Protein AF-0000000080384317 (afdb_homodimer)

Sequence (606 aa):
MQLPSVVVFGEALTDLVQHTPGRWQGYPGGAPWNVARAMSRLGVPTAFAGSISTDSLGDELYRQSEAAGLDLRYLQRVDADPLVAIVPSSHPPRYFFAGEADLHFDVRLLPAGWLDAAQLCHFSCISLVRQPLGDRLVEVARQVKRHGKLISYDPNWRNLMDSRYREVTFPAMVELADIIKLSDEDLRQIYPGSSEEQALQQLREMNANAQVLFTRGAEGMVLFTLGSKVEQAAIAVEVADTVGAGDASMAGWLASGLLGIDEPQARLAFSAACASVSCANAGAYAPSRQEVEQLLARSRELRMQLPSVVVFGEALTDLVQHTPGRWQGYPGGAPWNVARAMSRLGVPTAFAGSISTDSLGDELYRQSEAAGLDLRYLQRVDADPLVAIVPSSHPPRYFFAGEADLHFDVRLLPAGWLDAAQLCHFSCISLVRQPLGDRLVEVARQVKRHGKLISYDPNWRNLMDSRYREVTFPAMVELADIIKLSDEDLRQIYPGSSEEQALQQLREMNANAQVLFTRGAEGMVLFTLGSKVEQAAIAVEVADTVGAGDASMAGWLASGLLGIDEPQARLAFSAACASVSCANAGAYAPSRQEVEQLLARSRELR

Organism: NCBI:txid216142

Foldseek 3Di:
DAAFQEEEEFDKAWEWADPDVPDTDIDIDDLSLLLQLLLLQQPGAYAYAFEFEPDPRSVVSLVSCVVSPHDCLRYHYDHWFGWYWYFHDVVVTDIDIDICRRQPGDPVSHDPCNLVSYQEYEYEECLLQDPPSNVVVLVVLVVSLVVPHAYEYEHNDDPSDDPCCLPPSVLSSLLSHQEYEDEPVRLCVSPPPDDPVRSVVVSCVSPVQHWYWYAYVQQFIWIDHNVDIDTDGAQDDDFDAQAQLSSQLVSQLVSCVVVPNDDPNVSSLSSNLSSRVCRNDPHNDRDHSVSSVVSSVVSVVVD/DAAFQEEEEFDKAWEWADPDVPDTDIDIDDLSLLLQLLLLQQPGAYAYAFEFEPDPRSVVSLVSCVVSPHDCLRYHYDHWFGKYWYFHDVVVTDIDIDICRRQPGDPVSHDPCNLVSYQEYEYEECLLQDPPSNVVVLVVLVVSLVVPHAYEYEHNDDPSDDPCCLPPRVLSSLLSHQEYEDEPVRLCVSPPPDDPVRSVVVSCVSPVAHWYWYAYVQQFIWIDHNVDIDTDGAQDDDFDAQAQLSSQLVSQLVSCVVVPNDDPNVSSLSSNLSSNVCRNDPHNDRDHSVSSVVSSVVSVVVD

Secondary structure (DSSP, 8-state):
-PPPSEEEES--EEEEEEEETTEEEEEEE-HHHHHHHHHHHTT--EEEEEEEESSHHHHHHHHHHHHHT--GGGEEEESSPPPEEEEEEETTEEEEEE--GGGG--GGGSPTTHHHH-SEEEEEGGGGTSTTHHHHHHHHHHHHHHTT-EEEEE----TT--HHIIIIIHHHHHHH-SEEEEEHHHHHHHSTT--HHHHHHHHHHH-TTSEEEEE-GGG-EEEEETTEEEEEPPPP---S--TTHHHHHHHHHHHHHHTT---HHHHHHHHHHHHHHHHTSSSS----HHHHHHHHHHHHHH-/-PPPSEEEES--EEEEEEEETTEEEEEEE-HHHHHHHHHHHTT--EEEEEEEESSHHHHHHHHHHHHTT--GGGEEEESSPPPEEEEEEETTEEEEEE--GGGG--GGGSPTTHHHH-SEEEEEGGGGTSTTHHHHHHHHHHHHHHTT-EEEEE----TT--HHIIIIIHHHHHHH-SEEEEEHHHHHHHSTT--HHHHHHHHHHH-TTSEEEEE-GGG-EEEEETTEEEEEPPPP---S--TTHHHHHHHHHHHHHHTT---HHHHHHHHHHHHHHHHTSSSS----HHHHHHHHHHHHHH-

InterPro domains:
  IPR011611 Carbohydrate kinase PfkB [PF00294] (5-288)
  IPR029056 Ribokinase-like [G3DSA:3.40.1190.20] (5-301)
  IPR029056 Ribokinase-like [SSF53613] (4-296)
  IPR050306 PfkB Carbohydrate Kinase [PTHR43085] (6-294)

Radius of gyration: 29.01 Å; Cα contacts (8 Å, |Δi|>4): 1350; chains: 2; bounding box: 50×92×67 Å

Nearest PDB structures (foldseek):
  3iq0-assembly1_B  TM=8.919E-01  e=1.496E-23  Escherichia coli O6
  3k9e-assembly1_B  TM=8.813E-01  e=9.494E-23  Escherichia coli O6
  1v19-assembly1_A  TM=8.587E-01  e=1.129E-22  Thermus thermophilus HB8
  3k9e-assembly1_A  TM=8.671E-01  e=9.029E-22  Escherichia coli O6
  6znx-assembly1_D-3  TM=7.968E-01  e=3.314E-17  Thermus sp. 2.9

Structure (mmCIF, N/CA/C/O backbone):
data_AF-0000000080384317-model_v1
#
loop_
_entity.id
_entity.type
_entity.pdbx_description
1 polymer 'Sugar kinase'
#
loop_
_atom_site.group_PDB
_atom_site.id
_atom_site.type_symbol
_atom_site.label_atom_id
_atom_site.label_alt_id
_atom_site.label_comp_id
_atom_site.label_asym_id
_atom_site.label_entity_id
_atom_site.label_seq_id
_atom_site.pdbx_PDB_ins_code
_atom_site.Cartn_x
_atom_site.Cartn_y
_atom_site.Cartn_z
_atom_site.occupancy
_atom_site.B_iso_or_equiv
_atom_site.auth_seq_id
_atom_site.auth_comp_id
_atom_site.auth_asym_id
_atom_site.auth_atom_id
_atom_site.pdbx_PDB_model_num
ATOM 1 N N . MET A 1 1 ? 26.194 -23.169 -17.793 1 67.07 1 MET A N 1
ATOM 2 C CA . MET A 1 1 ? 25.267 -23.896 -16.929 1 67.07 1 MET A CA 1
ATOM 3 C C . MET A 1 1 ? 23.916 -24.078 -17.612 1 67.07 1 MET A C 1
ATOM 5 O O . MET A 1 1 ? 23.496 -23.232 -18.404 1 67.07 1 MET A O 1
ATOM 9 N N . GLN A 1 2 ? 23.296 -25.208 -17.476 1 91.09 2 GLN A N 1
ATOM 10 C CA . GLN A 1 2 ? 22.07 -25.57 -18.178 1 91.09 2 GLN A CA 1
ATOM 11 C C . GLN A 1 2 ? 20.887 -24.742 -17.684 1 91.09 2 GLN A C 1
ATOM 13 O O . GLN A 1 2 ? 20.748 -24.506 -16.482 1 91.09 2 GLN A O 1
ATOM 18 N N . LEU A 1 3 ? 20.168 -24.147 -18.605 1 96.84 3 LEU A N 1
ATOM 19 C CA . LEU A 1 3 ? 19 -23.329 -18.296 1 96.84 3 LEU A CA 1
ATOM 20 C C . LEU A 1 3 ? 17.845 -24.194 -17.805 1 96.84 3 LEU A C 1
ATOM 22 O O . LEU A 1 3 ? 17.784 -25.388 -18.11 1 96.84 3 LEU A O 1
ATOM 26 N N . PRO A 1 4 ? 17.038 -23.644 -16.993 1 98.02 4 PRO A N 1
ATOM 27 C CA . PRO A 1 4 ? 15.96 -24.441 -16.403 1 98.02 4 PRO A CA 1
ATOM 28 C C . PRO A 1 4 ? 14.907 -24.86 -17.427 1 98.02 4 PRO A C 1
ATOM 30 O O . PRO A 1 4 ? 14.698 -24.163 -18.423 1 98.02 4 PRO A O 1
ATOM 33 N N . SER A 1 5 ? 14.255 -25.947 -17.136 1 97.83 5 SER A N 1
ATOM 34 C CA . SER A 1 5 ? 13.242 -26.493 -18.034 1 97.83 5 SER A CA 1
ATOM 35 C C . SER A 1 5 ? 11.878 -25.86 -17.778 1 97.83 5 SER A C 1
ATOM 37 O O . SER A 1 5 ? 10.981 -25.946 -18.62 1 97.83 5 SER A O 1
ATOM 39 N N . VAL A 1 6 ? 11.713 -25.258 -16.602 1 98.84 6 VAL A N 1
ATOM 40 C CA . VAL A 1 6 ? 10.437 -24.634 -16.267 1 98.84 6 VAL A CA 1
ATOM 41 C C . VAL A 1 6 ? 10.648 -23.151 -15.974 1 98.84 6 VAL A C 1
ATOM 43 O O . VAL A 1 6 ? 11.561 -22.782 -15.231 1 98.84 6 VAL A O 1
ATOM 46 N N . VAL A 1 7 ? 9.829 -22.318 -16.532 1 98.93 7 VAL A N 1
ATOM 47 C CA . VAL A 1 7 ? 9.835 -20.885 -16.255 1 98.93 7 VAL A CA 1
ATOM 48 C C . VAL A 1 7 ? 8.448 -20.443 -15.795 1 98.93 7 VAL A C 1
ATOM 50 O O . VAL A 1 7 ? 7.458 -20.647 -16.502 1 98.93 7 VAL A O 1
ATOM 53 N N . VAL A 1 8 ? 8.36 -19.928 -14.615 1 98.96 8 VAL A N 1
ATOM 54 C CA . VAL A 1 8 ? 7.114 -19.387 -14.082 1 98.96 8 VAL A CA 1
ATOM 55 C C . VAL A 1 8 ? 7.137 -17.862 -14.161 1 98.96 8 VAL A C 1
ATOM 57 O O . VAL A 1 8 ? 8.01 -17.217 -13.575 1 98.96 8 VAL A O 1
ATOM 60 N N . PHE A 1 9 ? 6.175 -17.301 -14.887 1 98.94 9 PHE A N 1
ATOM 61 C CA . PHE A 1 9 ? 6.104 -15.857 -15.073 1 98.94 9 PHE A CA 1
ATOM 62 C C . PHE A 1 9 ? 5.101 -15.235 -14.108 1 98.94 9 PHE A C 1
ATOM 64 O O . PHE A 1 9 ? 4.031 -15.798 -13.869 1 98.94 9 PHE A O 1
ATOM 71 N N . GLY A 1 10 ? 5.468 -14.107 -13.581 1 98.7 10 GLY A N 1
ATOM 72 C CA . GLY A 1 10 ? 4.412 -13.409 -12.864 1 98.7 10 GLY A CA 1
ATOM 73 C C . GLY A 1 10 ? 4.934 -12.511 -11.759 1 98.7 10 GLY A C 1
ATOM 74 O O . GLY A 1 10 ? 5.944 -11.827 -11.932 1 98.7 10 GLY A O 1
ATOM 75 N N . GLU A 1 11 ? 4.16 -12.455 -10.63 1 98.66 11 GLU A N 1
ATOM 76 C CA . GLU A 1 11 ? 4.456 -11.491 -9.575 1 98.66 11 GLU A CA 1
ATOM 77 C C . GLU A 1 11 ? 4.966 -12.188 -8.317 1 98.66 11 GLU A C 1
ATOM 79 O O . GLU A 1 11 ? 4.635 -13.349 -8.066 1 98.66 11 GLU A O 1
ATOM 84 N N . ALA A 1 12 ? 5.786 -11.556 -7.614 1 98.73 12 ALA A N 1
ATOM 85 C CA . ALA A 1 12 ? 6.161 -11.78 -6.22 1 98.73 12 ALA A CA 1
ATOM 86 C C . ALA A 1 12 ? 5.848 -10.557 -5.364 1 98.73 12 ALA A C 1
ATOM 88 O O . ALA A 1 12 ? 6.013 -9.419 -5.812 1 98.73 12 ALA A O 1
ATOM 89 N N . LEU A 1 13 ? 5.322 -10.825 -4.209 1 98.38 13 LEU A N 1
ATOM 90 C CA . LEU A 1 13 ? 4.882 -9.703 -3.387 1 98.38 13 LEU A CA 1
ATOM 91 C C . LEU A 1 13 ? 4.998 -10.038 -1.903 1 98.38 13 LEU A C 1
ATOM 93 O O . LEU A 1 13 ? 5.413 -11.141 -1.542 1 98.38 13 LEU A O 1
ATOM 97 N N . THR A 1 14 ? 4.753 -9.094 -1.055 1 98.12 14 THR A N 1
ATOM 98 C CA . THR A 1 14 ? 4.65 -9.287 0.387 1 98.12 14 THR A CA 1
ATOM 99 C C . THR A 1 14 ? 3.241 -8.964 0.876 1 98.12 14 THR A C 1
ATOM 101 O O . THR A 1 14 ? 2.701 -7.898 0.571 1 98.12 14 THR A O 1
ATOM 104 N N . ASP A 1 15 ? 2.667 -9.885 1.521 1 96.79 15 ASP A N 1
ATOM 105 C CA . ASP A 1 15 ? 1.4 -9.639 2.204 1 96.79 15 ASP A CA 1
ATOM 106 C C . ASP A 1 15 ? 1.626 -8.96 3.553 1 96.79 15 ASP A C 1
ATOM 108 O O . ASP A 1 15 ? 2.306 -9.507 4.423 1 96.79 15 ASP A O 1
ATOM 112 N N . LEU A 1 16 ? 1.117 -7.786 3.7 1 97.33 16 LEU A N 1
ATOM 113 C CA . LEU A 1 16 ? 1.106 -7.121 4.998 1 97.33 16 LEU A CA 1
ATOM 114 C C . LEU A 1 16 ? -0.222 -7.344 5.712 1 97.33 16 LEU A C 1
ATOM 116 O O . LEU A 1 16 ? -1.224 -6.705 5.383 1 97.33 16 LEU A O 1
ATOM 120 N N . VAL A 1 17 ? -0.185 -8.154 6.721 1 95.81 17 VAL A N 1
ATOM 121 C CA . VAL A 1 17 ? -1.407 -8.618 7.368 1 95.81 17 VAL A CA 1
ATOM 122 C C . VAL A 1 17 ? -1.501 -8.036 8.776 1 95.81 17 VAL A C 1
ATOM 124 O O . VAL A 1 17 ? -0.573 -8.179 9.577 1 95.81 17 VAL A O 1
ATOM 127 N N . GLN A 1 18 ? -2.599 -7.413 9.055 1 95.87 18 GLN A N 1
ATOM 128 C CA . GLN A 1 18 ? -2.826 -6.937 10.415 1 95.87 18 GLN A CA 1
ATOM 129 C C . GLN A 1 18 ? -3.369 -8.051 11.305 1 95.87 18 GLN A C 1
ATOM 131 O O . GLN A 1 18 ? -4.461 -8.571 11.062 1 95.87 18 GLN A O 1
ATOM 136 N N . HIS A 1 19 ? -2.687 -8.451 12.351 1 92.52 19 HIS A N 1
ATOM 137 C CA . HIS A 1 19 ? -3.135 -9.485 13.277 1 92.52 19 HIS A CA 1
ATOM 138 C C . HIS A 1 19 ? -3.996 -8.895 14.389 1 92.52 19 HIS A C 1
ATOM 140 O O . HIS A 1 19 ? -5.084 -9.401 14.671 1 92.52 19 HIS A O 1
ATOM 146 N N . THR A 1 20 ? -3.491 -7.913 15.052 1 91.45 20 THR A N 1
ATOM 147 C CA . THR A 1 20 ? -4.2 -7.075 16.012 1 91.45 20 THR A CA 1
ATOM 148 C C . THR A 1 20 ? -4.037 -5.598 15.666 1 91.45 20 THR A C 1
ATOM 150 O O . THR A 1 20 ? -3.139 -5.229 14.906 1 91.45 20 THR A O 1
ATOM 153 N N . PRO A 1 21 ? -4.917 -4.835 16.082 1 90.13 21 PRO A N 1
ATOM 154 C CA . PRO A 1 21 ? -4.835 -3.418 15.72 1 90.13 21 PRO A CA 1
ATOM 155 C C . PRO A 1 21 ? -3.436 -2.839 15.918 1 90.13 21 PRO A C 1
ATOM 157 O O . PRO A 1 21 ? -2.901 -2.875 17.029 1 90.13 21 PRO A O 1
ATOM 160 N N . GLY A 1 22 ? -2.905 -2.446 14.81 1 92.81 22 GLY A N 1
ATOM 161 C CA . GLY A 1 22 ? -1.62 -1.766 14.854 1 92.81 22 GLY A CA 1
ATOM 162 C C . GLY A 1 22 ? -0.441 -2.706 14.689 1 92.81 22 GLY A C 1
ATOM 163 O O . GLY A 1 22 ? 0.684 -2.263 14.446 1 92.81 22 GLY A O 1
ATOM 164 N N . ARG A 1 23 ? -0.666 -3.989 14.831 1 95.3 23 ARG A N 1
ATOM 165 C CA . ARG A 1 23 ? 0.405 -4.973 14.706 1 95.3 23 ARG A CA 1
ATOM 166 C C . ARG A 1 23 ? 0.286 -5.748 13.398 1 95.3 23 ARG A C 1
ATOM 168 O O . ARG A 1 23 ? -0.705 -6.446 13.172 1 95.3 23 ARG A O 1
ATOM 175 N N . TRP A 1 24 ? 1.304 -5.625 12.664 1 96.92 24 TRP A N 1
ATOM 176 C CA . TRP A 1 24 ? 1.294 -6.196 11.321 1 96.92 24 TRP A CA 1
ATOM 177 C C . TRP A 1 24 ? 2.446 -7.179 11.138 1 96.92 24 TRP A C 1
ATOM 179 O O . TRP A 1 24 ? 3.466 -7.084 11.824 1 96.92 24 TRP A O 1
ATOM 189 N N . GLN A 1 25 ? 2.229 -8.113 10.267 1 96.39 25 GLN A N 1
ATOM 190 C CA . GLN A 1 25 ? 3.248 -9.078 9.868 1 96.39 25 GLN A CA 1
ATOM 191 C C . GLN A 1 25 ? 3.356 -9.167 8.349 1 96.39 25 GLN A C 1
ATOM 193 O O . GLN A 1 25 ? 2.342 -9.163 7.648 1 96.39 25 GLN A O 1
ATOM 198 N N . GLY A 1 26 ? 4.559 -9.148 7.868 1 96.47 26 GLY A N 1
ATOM 199 C CA . GLY A 1 26 ? 4.817 -9.323 6.448 1 96.47 26 GLY A CA 1
ATOM 200 C C . GLY A 1 26 ? 5.12 -10.76 6.069 1 96.47 26 GLY A C 1
ATOM 201 O O . GLY A 1 26 ? 5.87 -11.447 6.765 1 96.47 26 GLY A O 1
ATOM 202 N N . TYR A 1 27 ? 4.52 -11.211 5.02 1 96.26 27 TYR A N 1
ATOM 203 C CA . TYR A 1 27 ? 4.735 -12.558 4.505 1 96.26 27 TYR A CA 1
ATOM 204 C C . TYR A 1 27 ? 5.069 -12.527 3.018 1 96.26 27 TYR A C 1
ATOM 206 O O . TYR A 1 27 ? 4.222 -12.175 2.193 1 96.26 27 TYR A O 1
ATOM 214 N N . PRO A 1 28 ? 6.267 -12.908 2.659 1 96.89 28 PRO A N 1
ATOM 215 C CA . PRO A 1 28 ? 6.543 -13.026 1.225 1 96.89 28 PRO A CA 1
ATOM 216 C C . PRO A 1 28 ? 5.638 -14.042 0.531 1 96.89 28 PRO A C 1
ATOM 218 O O . PRO A 1 28 ? 5.319 -15.084 1.108 1 96.89 28 PRO A O 1
ATOM 221 N N . GLY A 1 29 ? 5.254 -13.657 -0.68 1 96.99 29 GLY A N 1
ATOM 222 C CA . GLY A 1 29 ? 4.384 -14.557 -1.42 1 96.99 29 GLY A CA 1
ATOM 223 C C . GLY A 1 29 ? 4.184 -14.14 -2.865 1 96.99 29 GLY A C 1
ATOM 224 O O . GLY A 1 29 ? 5.096 -13.599 -3.493 1 96.99 29 GLY A O 1
ATOM 225 N N . GLY A 1 30 ? 2.955 -14.484 -3.362 1 97.63 30 GLY A N 1
ATOM 226 C CA . GLY A 1 30 ? 2.607 -14.422 -4.772 1 97.63 30 GLY A CA 1
ATOM 227 C C . GLY A 1 30 ? 2.402 -15.789 -5.397 1 97.63 30 GLY A C 1
ATOM 228 O O . GLY A 1 30 ? 3.279 -16.652 -5.316 1 97.63 30 GLY A O 1
ATOM 229 N N . ALA A 1 31 ? 1.326 -15.878 -6.054 1 97.98 31 ALA A N 1
ATOM 230 C CA . ALA A 1 31 ? 0.918 -17.206 -6.504 1 97.98 31 ALA A CA 1
ATOM 231 C C . ALA A 1 31 ? 1.939 -17.793 -7.474 1 97.98 31 ALA A C 1
ATOM 233 O O . ALA A 1 31 ? 2.449 -18.895 -7.257 1 97.98 31 ALA A O 1
ATOM 234 N N . PRO A 1 32 ? 2.293 -17.1 -8.541 1 98.77 32 PRO A N 1
ATOM 235 C CA . PRO A 1 32 ? 3.267 -17.709 -9.449 1 98.77 32 PRO A CA 1
ATOM 236 C C . PRO A 1 32 ? 4.625 -17.939 -8.79 1 98.77 32 PRO A C 1
ATOM 238 O O . PRO A 1 32 ? 5.288 -18.942 -9.067 1 98.77 32 PRO A O 1
ATOM 241 N N . TRP A 1 33 ? 5.048 -17.031 -7.932 1 98.83 33 TRP A N 1
ATOM 242 C CA . TRP A 1 33 ? 6.314 -17.19 -7.223 1 98.83 33 TRP A CA 1
ATOM 243 C C . TRP A 1 33 ? 6.273 -18.404 -6.301 1 98.83 33 TRP A C 1
ATOM 245 O O . TRP A 1 33 ? 7.248 -19.153 -6.207 1 98.83 33 TRP A O 1
ATOM 255 N N . ASN A 1 34 ? 5.182 -18.645 -5.647 1 98.64 34 ASN A N 1
ATOM 256 C CA . ASN A 1 34 ? 4.996 -19.831 -4.818 1 98.64 34 ASN A CA 1
ATOM 257 C C . ASN A 1 34 ? 5.081 -21.111 -5.644 1 98.64 34 ASN A C 1
ATOM 259 O O . ASN A 1 34 ? 5.682 -22.096 -5.211 1 98.64 34 ASN A O 1
ATOM 263 N N . VAL A 1 35 ? 4.47 -21.078 -6.806 1 98.89 35 VAL A N 1
ATOM 264 C CA . VAL A 1 35 ? 4.512 -22.238 -7.69 1 98.89 35 VAL A CA 1
ATOM 265 C C . VAL A 1 35 ? 5.955 -22.524 -8.1 1 98.89 35 VAL A C 1
ATOM 267 O O . VAL A 1 35 ? 6.395 -23.677 -8.083 1 98.89 35 VAL A O 1
ATOM 270 N N . ALA A 1 36 ? 6.687 -21.481 -8.451 1 98.91 36 ALA A N 1
ATOM 271 C CA . ALA A 1 36 ? 8.08 -21.643 -8.859 1 98.91 36 ALA A CA 1
ATOM 272 C C . ALA A 1 36 ? 8.91 -22.268 -7.741 1 98.91 36 ALA A C 1
ATOM 274 O O . ALA A 1 36 ? 9.675 -23.206 -7.977 1 98.91 36 ALA A O 1
ATOM 275 N N . ARG A 1 37 ? 8.762 -21.763 -6.539 1 98.74 37 ARG A N 1
ATOM 276 C CA . ARG A 1 37 ? 9.514 -22.282 -5.401 1 98.74 37 ARG A CA 1
ATOM 277 C C . ARG A 1 37 ? 9.191 -23.752 -5.156 1 98.74 37 ARG A C 1
ATOM 279 O O . ARG A 1 37 ? 10.093 -24.562 -4.932 1 98.74 37 ARG A O 1
ATOM 286 N N . ALA A 1 38 ? 7.922 -24.038 -5.197 1 98.71 38 ALA A N 1
ATOM 287 C CA . ALA A 1 38 ? 7.506 -25.417 -4.952 1 98.71 38 ALA A CA 1
ATOM 288 C C . ALA A 1 38 ? 8.043 -26.352 -6.031 1 98.71 38 ALA A C 1
ATOM 290 O O . ALA A 1 38 ? 8.529 -27.445 -5.729 1 98.71 38 ALA A O 1
ATOM 291 N N . MET A 1 39 ? 7.988 -25.953 -7.331 1 98.7 39 MET A N 1
ATOM 292 C CA . MET A 1 39 ? 8.516 -26.749 -8.435 1 98.7 39 MET A CA 1
ATOM 293 C C . MET A 1 39 ? 9.991 -27.068 -8.22 1 98.7 39 MET A C 1
ATOM 295 O O . MET A 1 39 ? 10.414 -28.213 -8.39 1 98.7 39 MET A O 1
ATOM 299 N N . SER A 1 40 ? 10.667 -26.039 -7.848 1 98.62 40 SER A N 1
ATOM 300 C CA . SER A 1 40 ? 12.102 -26.2 -7.633 1 98.62 40 SER A CA 1
ATOM 301 C C . SER A 1 40 ? 12.384 -27.146 -6.471 1 98.62 40 SER A C 1
ATOM 303 O O . SER A 1 40 ? 13.236 -28.031 -6.576 1 98.62 40 SER A O 1
ATOM 305 N N . ARG A 1 41 ? 11.688 -27.037 -5.382 1 98.27 41 ARG A N 1
ATOM 306 C CA . ARG A 1 41 ? 11.896 -27.854 -4.192 1 98.27 41 ARG A CA 1
ATOM 307 C C . ARG A 1 41 ? 11.501 -29.305 -4.448 1 98.27 41 ARG A C 1
ATOM 309 O O . ARG A 1 41 ? 11.985 -30.214 -3.771 1 98.27 41 ARG A O 1
ATOM 316 N N . LEU A 1 42 ? 10.666 -29.493 -5.392 1 98.48 42 LEU A N 1
ATOM 317 C CA . LEU A 1 42 ? 10.254 -30.84 -5.773 1 98.48 42 LEU A CA 1
ATOM 318 C C . LEU A 1 42 ? 11.302 -31.497 -6.665 1 98.48 42 LEU A C 1
ATOM 320 O O . LEU A 1 42 ? 11.179 -32.674 -7.01 1 98.48 42 LEU A O 1
ATOM 324 N N . GLY A 1 43 ? 12.303 -30.713 -7.12 1 97.84 43 GLY A N 1
ATOM 325 C CA . GLY A 1 43 ? 13.424 -31.285 -7.848 1 97.84 43 GLY A CA 1
ATOM 326 C C . GLY A 1 43 ? 13.417 -30.938 -9.324 1 97.84 43 GLY A C 1
ATOM 327 O O . GLY A 1 43 ? 14.202 -31.486 -10.1 1 97.84 43 GLY A O 1
ATOM 328 N N . VAL A 1 44 ? 12.584 -30.059 -9.733 1 98.33 44 VAL A N 1
ATOM 329 C CA . VAL A 1 44 ? 12.521 -29.646 -11.131 1 98.33 44 VAL A CA 1
ATOM 330 C C . VAL A 1 44 ? 13.316 -28.357 -11.326 1 98.33 44 VAL A C 1
ATOM 332 O O . VAL A 1 44 ? 13.098 -27.372 -10.617 1 98.33 44 VAL A O 1
ATOM 335 N N . PRO A 1 45 ? 14.294 -28.334 -12.233 1 98.48 45 PRO A N 1
ATOM 336 C CA . PRO A 1 45 ? 14.99 -27.073 -12.501 1 98.48 45 PRO A CA 1
ATOM 337 C C . PRO A 1 45 ? 14.045 -25.962 -12.951 1 98.48 45 PRO A C 1
ATOM 339 O O . PRO A 1 45 ? 13.427 -26.065 -14.014 1 98.48 45 PRO A O 1
ATOM 342 N N . THR A 1 46 ? 13.893 -24.94 -12.097 1 98.8 46 THR A N 1
ATOM 343 C CA . THR A 1 46 ? 12.843 -23.946 -12.292 1 98.8 46 THR A CA 1
ATOM 344 C C . THR A 1 46 ? 13.397 -22.534 -12.12 1 98.8 46 THR A C 1
ATOM 346 O O . THR A 1 46 ? 14.302 -22.31 -11.313 1 98.8 46 THR A O 1
ATOM 349 N N . ALA A 1 47 ? 12.837 -21.616 -12.886 1 98.89 47 ALA A N 1
ATOM 350 C CA . ALA A 1 47 ? 13.103 -20.189 -12.724 1 98.89 47 ALA A CA 1
ATOM 351 C C . ALA A 1 47 ? 11.808 -19.409 -12.516 1 98.89 47 ALA A C 1
ATOM 353 O O . ALA A 1 47 ? 10.754 -19.798 -13.026 1 98.89 47 ALA A O 1
ATOM 354 N N . PHE A 1 48 ? 11.933 -18.424 -11.722 1 98.89 48 PHE A N 1
ATOM 355 C CA . PHE A 1 48 ? 10.887 -17.413 -11.629 1 98.89 48 PHE A CA 1
ATOM 356 C C . PHE A 1 48 ? 11.255 -16.178 -12.443 1 98.89 48 PHE A C 1
ATOM 358 O O . PHE A 1 48 ? 12.279 -15.541 -12.186 1 98.89 48 PHE A O 1
ATOM 365 N N . ALA A 1 49 ? 10.42 -15.897 -13.406 1 98.91 49 ALA A N 1
ATOM 366 C CA . ALA A 1 49 ? 10.621 -14.745 -14.282 1 98.91 49 ALA A CA 1
ATOM 367 C C . ALA A 1 49 ? 9.718 -13.584 -13.876 1 98.91 49 ALA A C 1
ATOM 369 O O . ALA A 1 49 ? 8.579 -13.484 -14.338 1 98.91 49 ALA A O 1
ATOM 370 N N . GLY A 1 50 ? 10.115 -12.74 -13.105 1 98.81 50 GLY A N 1
ATOM 371 C CA . GLY A 1 50 ? 9.463 -11.544 -12.597 1 98.81 50 GLY A CA 1
ATOM 372 C C . GLY A 1 50 ? 10.435 -10.536 -12.015 1 98.81 50 GLY A C 1
ATOM 373 O O . GLY A 1 50 ? 11.649 -10.752 -12.036 1 98.81 50 GLY A O 1
ATOM 374 N N . SER A 1 51 ? 9.934 -9.413 -11.577 1 98.87 51 SER A N 1
ATOM 375 C CA . SER A 1 51 ? 10.802 -8.386 -11.009 1 98.87 51 SER A CA 1
ATOM 376 C C . SER A 1 51 ? 10.377 -8.026 -9.589 1 98.87 51 SER A C 1
ATOM 378 O O . SER A 1 51 ? 9.192 -8.095 -9.254 1 98.87 51 SER A O 1
ATOM 380 N N . ILE A 1 52 ? 11.327 -7.737 -8.759 1 98.74 52 ILE A N 1
ATOM 381 C CA . ILE A 1 52 ? 11.151 -7.338 -7.367 1 98.74 52 ILE A CA 1
ATOM 382 C C . ILE A 1 52 ? 11.934 -6.055 -7.095 1 98.74 52 ILE A C 1
ATOM 384 O O . ILE A 1 52 ? 12.779 -5.654 -7.899 1 98.74 52 ILE A O 1
ATOM 388 N N . SER A 1 53 ? 11.631 -5.422 -5.964 1 97.49 53 SER A N 1
ATOM 389 C CA . SER A 1 53 ? 12.277 -4.166 -5.595 1 97.49 53 SER A CA 1
ATOM 390 C C . SER A 1 53 ? 13.693 -4.403 -5.082 1 97.49 53 SER A C 1
ATOM 392 O O . SER A 1 53 ? 14.096 -5.547 -4.861 1 97.49 53 SER A O 1
ATOM 394 N N . THR A 1 54 ? 14.491 -3.323 -4.86 1 95.59 54 THR A N 1
ATOM 395 C CA . THR A 1 54 ? 15.857 -3.411 -4.354 1 95.59 54 THR A CA 1
ATOM 396 C C . THR A 1 54 ? 15.907 -3.053 -2.871 1 95.59 54 THR A C 1
ATOM 398 O O . THR A 1 54 ? 16.987 -2.844 -2.314 1 95.59 54 THR A O 1
ATOM 401 N N . ASP A 1 55 ? 14.79 -2.99 -2.253 1 93.42 55 ASP A N 1
ATOM 402 C CA . ASP A 1 55 ? 14.732 -2.69 -0.826 1 93.42 55 ASP A CA 1
ATOM 403 C C . ASP A 1 55 ? 14.698 -3.971 0.005 1 93.42 55 ASP A C 1
ATOM 405 O O . ASP A 1 55 ? 15.009 -5.052 -0.499 1 93.42 55 ASP A O 1
ATOM 409 N N . SER A 1 56 ? 14.382 -3.854 1.284 1 94.49 56 SER A N 1
ATOM 410 C CA . SER A 1 56 ? 14.42 -4.991 2.197 1 94.49 56 SER A CA 1
ATOM 411 C C . SER A 1 56 ? 13.366 -6.03 1.831 1 94.49 56 SER A C 1
ATOM 413 O O . SER A 1 56 ? 13.565 -7.227 2.046 1 94.49 56 SER A O 1
ATOM 415 N N . LEU A 1 57 ? 12.241 -5.585 1.316 1 96.84 57 LEU A N 1
ATOM 416 C CA . LEU A 1 57 ? 11.217 -6.533 0.892 1 96.84 57 LEU A CA 1
ATOM 417 C C . LEU A 1 57 ? 11.691 -7.345 -0.309 1 96.84 57 LEU A C 1
ATOM 419 O O . LEU A 1 57 ? 11.512 -8.564 -0.349 1 96.84 57 LEU A O 1
ATOM 423 N N . GLY A 1 58 ? 12.269 -6.606 -1.252 1 97.2 58 GLY A N 1
ATOM 424 C CA . GLY A 1 58 ? 12.877 -7.316 -2.366 1 97.2 58 GLY A CA 1
ATOM 425 C C . GLY A 1 58 ? 13.995 -8.248 -1.941 1 97.2 58 GLY A C 1
ATOM 426 O O . GLY A 1 58 ? 14.14 -9.343 -2.49 1 97.2 58 GLY A O 1
ATOM 427 N N . ASP A 1 59 ? 14.8 -7.837 -0.981 1 96.86 59 ASP A N 1
ATOM 428 C CA . ASP A 1 59 ? 15.879 -8.671 -0.462 1 96.86 59 ASP A CA 1
ATOM 429 C C . ASP A 1 59 ? 15.337 -9.987 0.093 1 96.86 59 ASP A C 1
ATOM 431 O O . ASP A 1 59 ? 15.939 -11.045 -0.105 1 96.86 59 ASP A O 1
ATOM 435 N N . GLU A 1 60 ? 14.309 -9.885 0.791 1 97.19 60 GLU A N 1
ATOM 436 C CA . GLU A 1 60 ? 13.707 -11.085 1.366 1 97.19 60 GLU A CA 1
ATOM 437 C C . GLU A 1 60 ? 13.233 -12.041 0.275 1 97.19 60 GLU A C 1
ATOM 439 O O . GLU A 1 60 ? 13.464 -13.249 0.358 1 97.19 60 GLU A O 1
ATOM 444 N N . LEU A 1 61 ? 12.574 -11.53 -0.71 1 98.44 61 LEU A N 1
ATOM 445 C CA . LEU A 1 61 ? 12.118 -12.344 -1.831 1 98.44 61 LEU A CA 1
ATOM 446 C C . LEU A 1 61 ? 13.3 -12.977 -2.559 1 98.44 61 LEU A C 1
ATOM 448 O O . LEU A 1 61 ? 13.24 -14.144 -2.952 1 98.44 61 LEU A O 1
ATOM 452 N N . TYR A 1 62 ? 14.316 -12.199 -2.696 1 98.65 62 TYR A N 1
ATOM 453 C CA . TYR A 1 62 ? 15.526 -12.699 -3.338 1 98.65 62 TYR A CA 1
ATOM 454 C C . TYR A 1 62 ? 16.125 -13.855 -2.547 1 98.65 62 TYR A C 1
ATOM 456 O O . TYR A 1 62 ? 16.436 -14.907 -3.111 1 98.65 62 TYR A O 1
ATOM 464 N N . ARG A 1 63 ? 16.27 -13.684 -1.28 1 98.23 63 ARG A N 1
ATOM 465 C CA . ARG A 1 63 ? 16.862 -14.697 -0.413 1 98.23 63 ARG A CA 1
ATOM 466 C C . ARG A 1 63 ? 16.039 -15.981 -0.432 1 98.23 63 ARG A C 1
ATOM 468 O O . ARG A 1 63 ? 16.596 -17.081 -0.478 1 98.23 63 ARG A O 1
ATOM 475 N N . GLN A 1 64 ? 14.791 -15.869 -0.408 1 98.05 64 GLN A N 1
ATOM 476 C CA . GLN A 1 64 ? 13.927 -17.044 -0.41 1 98.05 64 GLN A CA 1
ATOM 477 C C . GLN A 1 64 ? 13.941 -17.735 -1.771 1 98.05 64 GLN A C 1
ATOM 479 O O . GLN A 1 64 ? 13.784 -18.954 -1.855 1 98.05 64 GLN A O 1
ATOM 484 N N . SER A 1 65 ? 14.05 -16.93 -2.802 1 98.74 65 SER A N 1
ATOM 485 C CA . SER A 1 65 ? 14.223 -17.521 -4.125 1 98.74 65 SER A CA 1
ATOM 486 C C . SER A 1 65 ? 15.498 -18.355 -4.195 1 98.74 65 SER A C 1
ATOM 488 O O . SER A 1 65 ? 15.489 -19.47 -4.719 1 98.74 65 SER A O 1
ATOM 490 N N . GLU A 1 66 ? 16.541 -17.762 -3.641 1 98.55 66 GLU A N 1
ATOM 491 C CA . GLU A 1 66 ? 17.82 -18.464 -3.588 1 98.55 66 GLU A CA 1
ATOM 492 C C . GLU A 1 66 ? 17.716 -19.736 -2.751 1 98.55 66 GLU A C 1
ATOM 494 O O . GLU A 1 66 ? 18.182 -20.799 -3.168 1 98.55 66 GLU A O 1
ATOM 499 N N . ALA A 1 67 ? 17.093 -19.645 -1.639 1 97.96 67 ALA A N 1
ATOM 500 C CA . ALA A 1 67 ? 16.951 -20.766 -0.713 1 97.96 67 ALA A CA 1
ATOM 501 C C . ALA A 1 67 ? 16.137 -21.894 -1.34 1 97.96 67 ALA A C 1
ATOM 503 O O . ALA A 1 67 ? 16.369 -23.07 -1.05 1 97.96 67 ALA A O 1
ATOM 504 N N . ALA A 1 68 ? 15.261 -21.561 -2.262 1 97.86 68 ALA A N 1
ATOM 505 C CA . ALA A 1 68 ? 14.402 -22.554 -2.903 1 97.86 68 ALA A CA 1
ATOM 506 C C . ALA A 1 68 ? 15.104 -23.199 -4.095 1 97.86 68 ALA A C 1
ATOM 508 O O . ALA A 1 68 ? 14.597 -24.162 -4.675 1 97.86 68 ALA A O 1
ATOM 509 N N . GLY A 1 69 ? 16.208 -22.61 -4.523 1 98.02 69 GLY A N 1
ATOM 510 C CA . GLY A 1 69 ? 16.973 -23.186 -5.618 1 98.02 69 GLY A CA 1
ATOM 511 C C . GLY A 1 69 ? 16.531 -22.689 -6.981 1 98.02 69 GLY A C 1
ATOM 512 O O . GLY A 1 69 ? 16.766 -23.351 -7.995 1 98.02 69 GLY A O 1
ATOM 513 N N . LEU A 1 70 ? 15.878 -21.567 -6.994 1 98.72 70 LEU A N 1
ATOM 514 C CA . LEU A 1 70 ? 15.474 -20.996 -8.274 1 98.72 70 LEU A CA 1
ATOM 515 C C . LEU A 1 70 ? 16.682 -20.46 -9.036 1 98.72 70 LEU A C 1
ATOM 517 O O . LEU A 1 70 ? 17.686 -20.081 -8.428 1 98.72 70 LEU A O 1
ATOM 521 N N . ASP A 1 71 ? 16.623 -20.497 -10.343 1 98.73 71 ASP A N 1
ATOM 522 C CA . ASP A 1 71 ? 17.656 -19.854 -11.15 1 98.73 71 ASP A CA 1
ATOM 523 C C . ASP A 1 71 ? 17.522 -18.333 -11.103 1 98.73 71 ASP A C 1
ATOM 525 O O . ASP A 1 71 ? 16.629 -17.764 -11.734 1 98.73 71 ASP A O 1
ATOM 529 N N . LEU A 1 72 ? 18.385 -17.701 -10.464 1 98.53 72 LEU A N 1
ATOM 530 C CA . LEU A 1 72 ? 18.259 -16.288 -10.122 1 98.53 72 LEU A CA 1
ATOM 531 C C . LEU A 1 72 ? 18.586 -15.407 -11.323 1 98.53 72 LEU A C 1
ATOM 533 O O . LEU A 1 72 ? 18.353 -14.196 -11.292 1 98.53 72 LEU A O 1
ATOM 537 N N . ARG A 1 73 ? 19.12 -16.015 -12.508 1 98.36 73 ARG A N 1
ATOM 538 C CA . ARG A 1 73 ? 19.389 -15.252 -13.722 1 98.36 73 ARG A CA 1
ATOM 539 C C . ARG A 1 73 ? 18.099 -14.697 -14.317 1 98.36 73 ARG A C 1
ATOM 541 O O . ARG A 1 73 ? 18.133 -13.775 -15.135 1 98.36 73 ARG A O 1
ATOM 548 N N . TYR A 1 74 ? 16.892 -15.238 -13.835 1 98.87 74 TYR A N 1
ATOM 549 C CA . TYR A 1 74 ? 15.598 -14.86 -14.393 1 98.87 74 TYR A CA 1
ATOM 550 C C . TYR A 1 74 ? 14.921 -13.8 -13.532 1 98.87 74 TYR A C 1
ATOM 552 O O . TYR A 1 74 ? 13.95 -13.172 -13.96 1 98.87 74 TYR A O 1
ATOM 560 N N . LEU A 1 75 ? 15.318 -13.689 -12.291 1 98.87 75 LEU A N 1
ATOM 561 C CA . LEU A 1 75 ? 14.732 -12.748 -11.342 1 98.87 75 LEU A CA 1
ATOM 562 C C . LEU A 1 75 ? 15.357 -11.365 -11.492 1 98.87 75 LEU A C 1
ATOM 564 O O . LEU A 1 75 ? 16.572 -11.21 -11.351 1 98.87 75 LEU A O 1
ATOM 568 N N . GLN A 1 76 ? 14.584 -10.403 -11.757 1 98.88 76 GLN A N 1
ATOM 569 C CA . GLN A 1 76 ? 15.083 -9.049 -11.978 1 98.88 76 GLN A CA 1
ATOM 570 C C . GLN A 1 76 ? 14.848 -8.169 -10.754 1 98.88 76 GLN A C 1
ATOM 572 O O . GLN A 1 76 ? 13.798 -8.255 -10.114 1 98.88 76 GLN A O 1
ATOM 577 N N . ARG A 1 77 ? 15.788 -7.425 -10.363 1 98.44 77 ARG A N 1
ATOM 578 C CA . ARG A 1 77 ? 15.68 -6.449 -9.283 1 98.44 77 ARG A CA 1
ATOM 579 C C . ARG A 1 77 ? 15.677 -5.026 -9.83 1 98.44 77 ARG A C 1
ATOM 581 O O . ARG A 1 77 ? 16.567 -4.647 -10.595 1 98.44 77 ARG A O 1
ATOM 588 N N . VAL A 1 78 ? 14.642 -4.266 -9.474 1 98.43 78 VAL A N 1
ATOM 589 C CA . VAL A 1 78 ? 14.441 -2.954 -10.081 1 98.43 78 VAL A CA 1
ATOM 590 C C . VAL A 1 78 ? 14.275 -1.899 -8.99 1 98.43 78 VAL A C 1
ATOM 592 O O . VAL A 1 78 ? 13.845 -2.211 -7.877 1 98.43 78 VAL A O 1
ATOM 595 N N . ASP A 1 79 ? 14.645 -0.622 -9.298 1 95.74 79 ASP A N 1
ATOM 596 C CA . ASP A 1 79 ? 14.439 0.504 -8.393 1 95.74 79 ASP A CA 1
ATOM 597 C C . ASP A 1 79 ? 13.014 1.042 -8.503 1 95.74 79 ASP A C 1
ATOM 599 O O . ASP A 1 79 ? 12.77 2.03 -9.199 1 95.74 79 ASP A O 1
ATOM 603 N N . ALA A 1 80 ? 12.1 0.409 -7.889 1 96.88 80 ALA A N 1
ATOM 604 C CA . ALA A 1 80 ? 10.674 0.723 -7.863 1 96.88 80 ALA A CA 1
ATOM 605 C C . ALA A 1 80 ? 10.035 0.263 -6.555 1 96.88 80 ALA A C 1
ATOM 607 O O . ALA A 1 80 ? 10.604 -0.561 -5.835 1 96.88 80 ALA A O 1
ATOM 608 N N . ASP A 1 81 ? 8.88 0.783 -6.267 1 96.97 81 ASP A N 1
ATOM 609 C CA . ASP A 1 81 ? 8.17 0.411 -5.047 1 96.97 81 ASP A CA 1
ATOM 610 C C . ASP A 1 81 ? 7.779 -1.065 -5.068 1 96.97 81 ASP A C 1
ATOM 612 O O . ASP A 1 81 ? 7.302 -1.572 -6.086 1 96.97 81 ASP A O 1
ATOM 616 N N . PRO A 1 82 ? 8.062 -1.763 -3.988 1 97.91 82 PRO A N 1
ATOM 617 C CA . PRO A 1 82 ? 7.72 -3.186 -3.926 1 97.91 82 PRO A CA 1
ATOM 618 C C . PRO A 1 82 ? 6.219 -3.439 -4.05 1 97.91 82 PRO A C 1
ATOM 620 O O . PRO A 1 82 ? 5.414 -2.657 -3.539 1 97.91 82 PRO A O 1
ATOM 623 N N . LEU A 1 83 ? 5.841 -4.476 -4.683 1 98.49 83 LEU A N 1
ATOM 624 C CA . LEU A 1 83 ? 4.445 -4.9 -4.693 1 98.49 83 LEU A CA 1
ATOM 625 C C . LEU A 1 83 ? 4.035 -5.45 -3.331 1 98.49 83 LEU A C 1
ATOM 627 O O . LEU A 1 83 ? 4.695 -6.341 -2.792 1 98.49 83 LEU A O 1
ATOM 631 N N . VAL A 1 84 ? 2.971 -4.911 -2.756 1 98.21 84 VAL A N 1
ATOM 632 C CA . VAL A 1 84 ? 2.473 -5.374 -1.466 1 98.21 84 VAL A CA 1
ATOM 633 C C . VAL A 1 84 ? 0.959 -5.565 -1.534 1 98.21 84 VAL A C 1
ATOM 635 O O . VAL A 1 84 ? 0.272 -4.865 -2.281 1 98.21 84 VAL A O 1
ATOM 638 N N . ALA A 1 85 ? 0.492 -6.555 -0.917 1 97.49 85 ALA A N 1
ATOM 639 C CA . ALA A 1 85 ? -0.923 -6.687 -0.58 1 97.49 85 ALA A CA 1
ATOM 640 C C . ALA A 1 85 ? -1.189 -6.247 0.857 1 97.49 85 ALA A C 1
ATOM 642 O O . ALA A 1 85 ? -0.608 -6.794 1.797 1 97.49 85 ALA A O 1
ATOM 643 N N . ILE A 1 86 ? -1.955 -5.264 1.015 1 97.4 86 ILE A N 1
ATOM 644 C CA . ILE A 1 86 ? -2.296 -4.746 2.336 1 97.4 86 ILE A CA 1
ATOM 645 C C . ILE A 1 86 ? -3.605 -5.371 2.813 1 97.4 86 ILE A C 1
ATOM 647 O O . ILE A 1 86 ? -4.65 -5.195 2.183 1 97.4 86 ILE A O 1
ATOM 651 N N . VAL A 1 87 ? -3.55 -6.022 3.974 1 95.77 87 VAL A N 1
ATOM 652 C CA . VAL A 1 87 ? -4.694 -6.773 4.48 1 95.77 87 VAL A CA 1
ATOM 653 C C . VAL A 1 87 ? -5.082 -6.255 5.863 1 95.77 87 VAL A C 1
ATOM 655 O O . VAL A 1 87 ? -4.76 -6.877 6.878 1 95.77 87 VAL A O 1
ATOM 658 N N . PRO A 1 88 ? -5.879 -5.235 5.889 1 93.07 88 PRO A N 1
ATOM 659 C CA . PRO A 1 88 ? -6.278 -4.665 7.178 1 93.07 88 PRO A CA 1
ATOM 660 C C . PRO A 1 88 ? -7.158 -5.609 7.994 1 93.07 88 PRO A C 1
ATOM 662 O O . PRO A 1 88 ? -7.22 -5.496 9.221 1 93.07 88 PRO A O 1
ATOM 665 N N . SER A 1 89 ? -7.86 -6.457 7.222 1 87.09 89 SER A N 1
ATOM 666 C CA . SER A 1 89 ? -8.758 -7.376 7.914 1 87.09 89 SER A CA 1
ATOM 667 C C . SER A 1 89 ? -8.945 -8.667 7.125 1 87.09 89 SER A C 1
ATOM 669 O O . SER A 1 89 ? -9.06 -8.64 5.897 1 87.09 89 SER A O 1
ATOM 671 N N . SER A 1 90 ? -9.059 -9.736 7.924 1 78.95 90 SER A N 1
ATOM 672 C CA . SER A 1 90 ? -9.32 -11.027 7.297 1 78.95 90 SER A CA 1
ATOM 673 C C . SER A 1 90 ? -10.785 -11.425 7.44 1 78.95 90 SER A C 1
ATOM 675 O O . SER A 1 90 ? -11.257 -12.333 6.753 1 78.95 90 SER A O 1
ATOM 677 N N . HIS A 1 91 ? -11.521 -10.631 8.288 1 78.92 91 HIS A N 1
ATOM 678 C CA . HIS A 1 91 ? -12.923 -10.964 8.514 1 78.92 91 HIS A CA 1
ATOM 679 C C . HIS A 1 91 ? -13.777 -9.705 8.619 1 78.92 91 HIS A C 1
ATOM 681 O O . HIS A 1 91 ? -13.838 -9.078 9.679 1 78.92 91 HIS A O 1
ATOM 687 N N . PRO A 1 92 ? -14.44 -9.474 7.581 1 78.55 92 PRO A N 1
ATOM 688 C CA . PRO A 1 92 ? -14.36 -10.019 6.223 1 78.55 92 PRO A CA 1
ATOM 689 C C . PRO A 1 92 ? -13.041 -9.685 5.53 1 78.55 92 PRO A C 1
ATOM 691 O O . PRO A 1 92 ? -12.381 -8.706 5.889 1 78.55 92 PRO A O 1
ATOM 694 N N . PRO A 1 93 ? -12.689 -10.532 4.63 1 82.72 93 PRO A N 1
ATOM 695 C CA . PRO A 1 93 ? -11.42 -10.261 3.951 1 82.72 93 PRO A CA 1
ATOM 696 C C . PRO A 1 93 ? -11.45 -8.969 3.138 1 82.72 93 PRO A C 1
ATOM 698 O O . PRO A 1 93 ? -12.339 -8.781 2.302 1 82.72 93 PRO A O 1
ATOM 701 N N . ARG A 1 94 ? -10.582 -8.051 3.466 1 89.36 94 ARG A N 1
ATOM 702 C CA . ARG A 1 94 ? -10.334 -6.82 2.723 1 89.36 94 ARG A CA 1
ATOM 703 C C . ARG A 1 94 ? -8.845 -6.631 2.457 1 89.36 94 ARG A C 1
ATOM 705 O O . ARG A 1 94 ? -8.024 -6.764 3.368 1 89.36 94 ARG A O 1
ATOM 712 N N . TYR A 1 95 ? -8.622 -6.492 1.171 1 94.33 95 TYR A N 1
ATOM 713 C CA . TYR A 1 95 ? -7.227 -6.21 0.851 1 94.33 95 TYR A CA 1
ATOM 714 C C . TYR A 1 95 ? -7.114 -5.431 -0.454 1 94.33 95 TYR A C 1
ATOM 716 O O . TYR A 1 95 ? -8.06 -5.39 -1.244 1 94.33 95 TYR A O 1
ATOM 724 N N . PHE A 1 96 ? -6.038 -4.778 -0.598 1 96.64 96 PHE A N 1
ATOM 725 C CA . PHE A 1 96 ? -5.726 -4.103 -1.852 1 96.64 96 PHE A CA 1
ATOM 726 C C . PHE A 1 96 ? -4.229 -4.149 -2.134 1 96.64 96 PHE A C 1
ATOM 728 O O . PHE A 1 96 ? -3.433 -4.453 -1.243 1 96.64 96 PHE A O 1
ATOM 735 N N . PHE A 1 97 ? -3.898 -3.909 -3.351 1 97.56 97 PHE A N 1
ATOM 736 C CA . PHE A 1 97 ? -2.514 -4.035 -3.79 1 97.56 97 PHE A CA 1
ATOM 737 C C . PHE A 1 97 ? -1.883 -2.663 -3.994 1 97.56 97 PHE A C 1
ATOM 739 O O . PHE A 1 97 ? -2.575 -1.699 -4.329 1 97.56 97 PHE A O 1
ATOM 746 N N . ALA A 1 98 ? -0.572 -2.601 -3.751 1 97.16 98 ALA A N 1
ATOM 747 C CA . ALA A 1 98 ? 0.18 -1.369 -3.972 1 97.16 98 ALA A CA 1
ATOM 748 C C . ALA A 1 98 ? 1.606 -1.671 -4.425 1 97.16 98 ALA A C 1
ATOM 750 O O . ALA A 1 98 ? 2.144 -2.74 -4.129 1 97.16 98 ALA A O 1
ATOM 751 N N . GLY A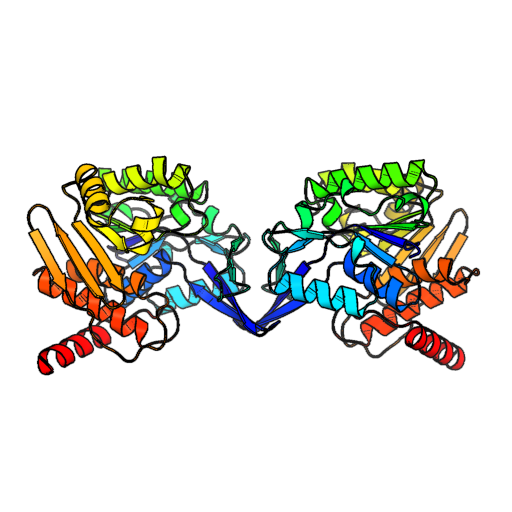 1 99 ? 2.218 -0.704 -5.091 1 97.08 99 GLY A N 1
ATOM 752 C CA . GLY A 1 99 ? 3.57 -0.862 -5.602 1 97.08 99 GLY A CA 1
ATOM 753 C C . GLY A 1 99 ? 3.613 -1.208 -7.079 1 97.08 99 GLY A C 1
ATOM 754 O O . GLY A 1 99 ? 2.571 -1.427 -7.701 1 97.08 99 GLY A O 1
ATOM 755 N N . GLU A 1 100 ? 4.866 -1.256 -7.644 1 97.45 100 GLU A N 1
ATOM 756 C CA . GLU A 1 100 ? 4.897 -1.384 -9.098 1 97.45 100 GLU A CA 1
ATOM 757 C C . GLU A 1 100 ? 6.138 -2.142 -9.56 1 97.45 100 GLU A C 1
ATOM 759 O O . GLU A 1 100 ? 6.421 -2.21 -10.758 1 97.45 100 GLU A O 1
ATOM 764 N N . ALA A 1 101 ? 6.903 -2.689 -8.678 1 98.35 101 ALA A N 1
ATOM 765 C CA . ALA A 1 101 ? 8.138 -3.365 -9.065 1 98.35 101 ALA A CA 1
ATOM 766 C C . ALA A 1 101 ? 7.867 -4.452 -10.101 1 98.35 101 ALA A C 1
ATOM 768 O O . ALA A 1 101 ? 8.645 -4.63 -11.042 1 98.35 101 ALA A O 1
ATOM 769 N N . ASP A 1 102 ? 6.777 -5.141 -9.943 1 98.66 102 ASP A N 1
ATOM 770 C CA . ASP A 1 102 ? 6.44 -6.233 -10.851 1 98.66 102 ASP A CA 1
ATOM 771 C C . ASP A 1 102 ? 6.204 -5.716 -12.268 1 98.66 102 ASP A C 1
ATOM 773 O O . ASP A 1 102 ? 6.465 -6.423 -13.244 1 98.66 102 ASP A O 1
ATOM 777 N N . LEU A 1 103 ? 5.777 -4.476 -12.44 1 98.67 103 LEU A N 1
ATOM 778 C CA . LEU A 1 103 ? 5.397 -3.907 -13.729 1 98.67 103 LEU A CA 1
ATOM 779 C C . LEU A 1 103 ? 6.629 -3.609 -14.576 1 98.67 103 LEU A C 1
ATOM 781 O O . LEU A 1 103 ? 6.518 -3.384 -15.783 1 98.67 103 LEU A O 1
ATOM 785 N N . HIS A 1 104 ? 7.76 -3.7 -14 1 98.55 104 HIS A N 1
ATOM 786 C CA . HIS A 1 104 ? 8.989 -3.313 -14.684 1 98.55 104 HIS A CA 1
ATOM 787 C C . HIS A 1 104 ? 9.699 -4.529 -15.27 1 98.55 104 HIS A C 1
ATOM 789 O O . HIS A 1 104 ? 10.773 -4.4 -15.862 1 98.55 104 HIS A O 1
ATOM 795 N N . PHE A 1 105 ? 9.124 -5.703 -15.13 1 98.76 105 PHE A N 1
ATOM 796 C CA . PHE A 1 105 ? 9.713 -6.915 -15.687 1 98.76 105 PHE A CA 1
ATOM 797 C C . PHE A 1 105 ? 9.905 -6.78 -17.193 1 98.76 105 PHE A C 1
ATOM 799 O O . PHE A 1 105 ? 8.988 -6.369 -17.907 1 98.76 105 PHE A O 1
ATOM 806 N N . ASP A 1 106 ? 11.065 -7.132 -17.645 1 98.4 106 ASP A N 1
ATOM 807 C CA . ASP A 1 106 ? 11.431 -7.039 -19.055 1 98.4 106 ASP A CA 1
ATOM 808 C C . ASP A 1 106 ? 11.875 -8.395 -19.597 1 98.4 106 ASP A C 1
ATOM 810 O O . ASP A 1 106 ? 12.969 -8.868 -19.279 1 98.4 106 ASP A O 1
ATOM 814 N N . VAL A 1 107 ? 11.12 -8.988 -20.482 1 98 107 VAL A N 1
ATOM 815 C CA . VAL A 1 107 ? 11.36 -10.315 -21.04 1 98 107 VAL A CA 1
ATOM 816 C C . VAL A 1 107 ? 12.682 -10.322 -21.804 1 98 107 VAL A C 1
ATOM 818 O O . VAL A 1 107 ? 13.35 -11.355 -21.893 1 98 107 VAL A O 1
ATOM 821 N N . ARG A 1 108 ? 13.204 -9.194 -22.37 1 97.91 108 ARG A N 1
ATOM 822 C CA . ARG A 1 108 ? 14.412 -9.082 -23.181 1 97.91 108 ARG A CA 1
ATOM 823 C C . ARG A 1 108 ? 15.662 -9.29 -22.333 1 97.91 108 ARG A C 1
ATOM 825 O O . ARG A 1 108 ? 16.75 -9.516 -22.867 1 97.91 108 ARG A O 1
ATOM 832 N N . LEU A 1 109 ? 15.437 -9.199 -20.969 1 98.55 109 LEU A N 1
ATOM 833 C CA . LEU A 1 109 ? 16.588 -9.324 -20.081 1 98.55 109 LEU A CA 1
ATOM 834 C C . LEU A 1 109 ? 16.773 -10.769 -19.631 1 98.55 109 LEU A C 1
ATOM 836 O O . LEU A 1 109 ? 17.693 -11.073 -18.868 1 98.55 109 LEU A O 1
ATOM 840 N N . LEU A 1 110 ? 15.904 -11.657 -20.085 1 98.51 110 LEU A N 1
ATOM 841 C CA . LEU A 1 110 ? 16.062 -13.077 -19.788 1 98.51 110 LEU A CA 1
ATOM 842 C C . LEU A 1 110 ? 17.309 -13.638 -20.463 1 98.51 110 LEU A C 1
ATOM 844 O O . LEU A 1 110 ? 17.778 -13.091 -21.463 1 98.51 110 LEU A O 1
ATOM 848 N N . PRO A 1 111 ? 17.782 -14.733 -19.961 1 97.99 111 PRO A N 1
ATOM 849 C CA . PRO A 1 111 ? 18.96 -15.336 -20.589 1 97.99 111 PRO A CA 1
ATOM 850 C C . PRO A 1 111 ? 18.705 -15.762 -22.033 1 97.99 111 PRO A C 1
ATOM 852 O O . PRO A 1 111 ? 17.623 -16.263 -22.352 1 97.99 111 PRO A O 1
ATOM 855 N N . ALA A 1 112 ? 19.738 -15.607 -22.785 1 96.84 112 ALA A N 1
ATOM 856 C CA . ALA A 1 112 ? 19.65 -16.089 -24.161 1 96.84 112 ALA A CA 1
ATOM 857 C C . ALA A 1 112 ? 19.376 -17.59 -24.2 1 96.84 112 ALA A C 1
ATOM 859 O O . ALA A 1 112 ? 19.994 -18.36 -23.461 1 96.84 112 ALA A O 1
ATOM 860 N N . GLY A 1 113 ? 18.435 -17.952 -25.026 1 97.16 113 GLY A N 1
ATOM 861 C CA . GLY A 1 113 ? 18.142 -19.366 -25.204 1 97.16 113 GLY A CA 1
ATOM 862 C C . GLY A 1 113 ? 17.139 -19.898 -24.198 1 97.16 113 GLY A C 1
ATOM 863 O O . GLY A 1 113 ? 16.837 -21.093 -24.188 1 97.16 113 GLY A O 1
ATOM 864 N N . TRP A 1 114 ? 16.629 -19.014 -23.386 1 98.3 114 TRP A N 1
ATOM 865 C CA . TRP A 1 114 ? 15.731 -19.485 -22.336 1 98.3 114 TRP A CA 1
ATOM 866 C C . TRP A 1 114 ? 14.54 -20.227 -22.931 1 98.3 114 TRP A C 1
ATOM 868 O O . TRP A 1 114 ? 14.108 -21.251 -22.396 1 98.3 114 TRP A O 1
ATOM 878 N N . LEU A 1 115 ? 14.032 -19.755 -24.03 1 97.91 115 LEU A N 1
ATOM 879 C CA . LEU A 1 115 ? 12.845 -20.335 -24.647 1 97.91 115 LEU A CA 1
ATOM 880 C C . LEU A 1 115 ? 13.149 -21.714 -25.222 1 97.91 115 LEU A C 1
ATOM 882 O O . LEU A 1 115 ? 12.311 -22.617 -25.159 1 97.91 115 LEU A O 1
ATOM 886 N N . ASP A 1 116 ? 14.306 -21.846 -25.751 1 97.39 116 ASP A N 1
ATOM 887 C CA . ASP A 1 116 ? 14.72 -23.144 -26.274 1 97.39 116 ASP A CA 1
ATOM 888 C C . ASP A 1 116 ? 14.849 -24.173 -25.152 1 97.39 116 ASP A C 1
ATOM 890 O O . ASP A 1 116 ? 14.527 -25.348 -25.34 1 97.39 116 ASP A O 1
ATOM 894 N N . ALA A 1 117 ? 15.32 -23.718 -24.092 1 97.69 117 ALA A N 1
ATOM 895 C CA . ALA A 1 117 ? 15.577 -24.609 -22.962 1 97.69 117 ALA A CA 1
ATOM 896 C C . ALA A 1 117 ? 14.281 -24.966 -22.24 1 97.69 117 ALA A C 1
ATOM 898 O O . ALA A 1 117 ? 14.161 -26.051 -21.666 1 97.69 117 ALA A O 1
ATOM 899 N N . ALA A 1 118 ? 13.313 -24.116 -22.267 1 98.06 118 ALA A N 1
ATOM 900 C CA . ALA A 1 118 ? 12.069 -24.3 -21.523 1 98.06 118 ALA A CA 1
ATOM 901 C C . ALA A 1 118 ? 11.244 -25.442 -22.109 1 98.06 118 ALA A C 1
ATOM 903 O O . ALA A 1 118 ? 11.165 -25.596 -23.331 1 98.06 118 ALA A O 1
ATOM 904 N N . GLN A 1 119 ? 10.7 -26.178 -21.231 1 98.05 119 GLN A N 1
ATOM 905 C CA . GLN A 1 119 ? 9.734 -27.201 -21.614 1 98.05 119 GLN A CA 1
ATOM 906 C C . GLN A 1 119 ? 8.313 -26.781 -21.249 1 98.05 119 GLN A C 1
ATOM 908 O O . GLN A 1 119 ? 7.357 -27.142 -21.938 1 98.05 119 GLN A O 1
ATOM 913 N N . LEU A 1 120 ? 8.241 -26.059 -20.217 1 98.64 120 LEU A N 1
ATOM 914 C CA . LEU A 1 120 ? 6.962 -25.632 -19.66 1 98.64 120 LEU A CA 1
ATOM 915 C C . LEU A 1 120 ? 7.041 -24.196 -19.155 1 98.64 120 LEU A C 1
ATOM 917 O O . LEU A 1 120 ? 8.012 -23.818 -18.496 1 98.64 120 LEU A O 1
ATOM 921 N N . CYS A 1 121 ? 6.059 -23.36 -19.507 1 98.93 121 CYS A N 1
ATOM 922 C CA . CYS A 1 121 ? 5.914 -22.012 -18.968 1 98.93 121 CYS A CA 1
ATOM 923 C C . CYS A 1 121 ? 4.579 -21.853 -18.25 1 98.93 121 CYS A C 1
ATOM 925 O O . CYS A 1 121 ? 3.533 -22.225 -18.784 1 98.93 121 CYS A O 1
ATOM 927 N N . HIS A 1 122 ? 4.621 -21.307 -17.057 1 98.94 122 HIS A N 1
ATOM 928 C CA . HIS A 1 122 ? 3.428 -21.133 -16.235 1 98.94 122 HIS A CA 1
ATOM 929 C C . HIS A 1 122 ? 3.075 -19.658 -16.081 1 98.94 122 HIS A C 1
ATOM 931 O O . HIS A 1 122 ? 3.96 -18.82 -15.889 1 98.94 122 HIS A O 1
ATOM 937 N N . PHE A 1 123 ? 1.776 -19.333 -16.155 1 98.9 123 PHE A N 1
ATOM 938 C CA . PHE A 1 123 ? 1.23 -17.988 -16.011 1 98.9 123 PHE A CA 1
ATOM 939 C C . PHE A 1 123 ? 0.054 -17.982 -15.042 1 98.9 123 PHE A C 1
ATOM 941 O O . PHE A 1 123 ? -0.771 -18.898 -15.053 1 98.9 123 PHE A O 1
ATOM 948 N N . SER A 1 124 ? 0.014 -16.89 -14.189 1 97.68 124 SER A N 1
ATOM 949 C CA . SER A 1 124 ? -1.085 -16.96 -13.231 1 97.68 124 SER A CA 1
ATOM 950 C C . SER A 1 124 ? -1.351 -15.6 -12.595 1 97.68 124 SER A C 1
ATOM 952 O O . SER A 1 124 ? -0.511 -14.701 -12.664 1 97.68 124 SER A O 1
ATOM 954 N N . CYS A 1 125 ? -2.473 -15.425 -12.067 1 96.76 125 CYS A N 1
ATOM 955 C CA . CYS A 1 125 ? -2.9 -14.548 -10.982 1 96.76 125 CYS A CA 1
ATOM 956 C C . CYS A 1 125 ? -2.819 -13.085 -11.4 1 96.76 125 CYS A C 1
ATOM 958 O O . CYS A 1 125 ? -3.198 -12.732 -12.518 1 96.76 125 CYS A O 1
ATOM 960 N N . ILE A 1 126 ? -2.487 -12.132 -10.568 1 97.89 126 ILE A N 1
ATOM 961 C CA . ILE A 1 126 ? -2.699 -10.7 -10.745 1 97.89 126 ILE A CA 1
ATOM 962 C C . ILE A 1 126 ? -1.692 -10.15 -11.753 1 97.89 126 ILE A C 1
ATOM 964 O O . ILE A 1 126 ? -1.886 -9.064 -12.304 1 97.89 126 ILE A O 1
ATOM 968 N N . SER A 1 127 ? -0.646 -10.912 -12.052 1 98.38 127 SER A N 1
ATOM 969 C CA . SER A 1 127 ? 0.316 -10.473 -13.057 1 98.38 127 SER A CA 1
ATOM 970 C C . SER A 1 127 ? -0.336 -10.35 -14.431 1 98.38 127 SER A C 1
ATOM 972 O O . SER A 1 127 ? 0.167 -9.636 -15.301 1 98.38 127 SER A O 1
ATOM 974 N N . LEU A 1 128 ? -1.465 -10.978 -14.594 1 98.48 128 LEU A N 1
ATOM 975 C CA . LEU A 1 128 ? -2.129 -10.999 -15.892 1 98.48 128 LEU A CA 1
ATOM 976 C C . LEU A 1 128 ? -3.159 -9.879 -15.994 1 98.48 128 LEU A C 1
ATOM 978 O O . LEU A 1 128 ? -3.746 -9.666 -17.057 1 98.48 128 LEU A O 1
ATOM 982 N N . VAL A 1 129 ? -3.403 -9.179 -14.933 1 97.62 129 VAL A N 1
ATOM 983 C CA . VAL A 1 129 ? -4.397 -8.113 -14.996 1 97.62 129 VAL A CA 1
ATOM 984 C C . VAL A 1 129 ? -3.723 -6.763 -14.761 1 97.62 129 VAL A C 1
ATOM 986 O O . VAL A 1 129 ? -4.212 -5.729 -15.221 1 97.62 129 VAL A O 1
ATOM 989 N N . ARG A 1 130 ? -2.605 -6.739 -14.147 1 97.22 130 ARG A N 1
ATOM 990 C CA . ARG A 1 130 ? -1.887 -5.493 -13.903 1 97.22 130 ARG A CA 1
ATOM 991 C C . ARG A 1 130 ? -1.126 -5.046 -15.147 1 97.22 130 ARG A C 1
ATOM 993 O O . ARG A 1 130 ? -0.183 -5.713 -15.577 1 97.22 130 ARG A O 1
ATOM 1000 N N . GLN A 1 131 ? -1.542 -3.924 -15.677 1 96.35 131 GLN A N 1
ATOM 1001 C CA . GLN A 1 131 ? -0.947 -3.439 -16.918 1 96.35 131 GLN A CA 1
ATOM 1002 C C . GLN A 1 131 ? 0.251 -2.537 -16.639 1 96.35 131 GLN A C 1
ATOM 1004 O O . GLN A 1 131 ? 0.28 -1.829 -15.63 1 96.35 131 GLN A O 1
ATOM 1009 N N . PRO A 1 132 ? 1.274 -2.641 -17.483 1 97.05 132 PRO A N 1
ATOM 1010 C CA . PRO A 1 132 ? 1.357 -3.292 -18.793 1 97.05 132 PRO A CA 1
ATOM 1011 C C . PRO A 1 132 ? 1.835 -4.74 -18.702 1 97.05 132 PRO A C 1
ATOM 1013 O O . PRO A 1 132 ? 1.99 -5.408 -19.727 1 97.05 132 PRO A O 1
ATOM 1016 N N . LEU A 1 133 ? 2.106 -5.229 -17.542 1 98.34 133 LEU A N 1
ATOM 1017 C CA . LEU A 1 133 ? 2.666 -6.561 -17.344 1 98.34 133 LEU A CA 1
ATOM 1018 C C . LEU A 1 133 ? 1.749 -7.629 -17.931 1 98.34 133 LEU A C 1
ATOM 1020 O O . LEU A 1 133 ? 2.215 -8.556 -18.597 1 98.34 133 LEU A O 1
ATOM 1024 N N . GLY A 1 134 ? 0.439 -7.506 -17.676 1 98.35 134 GLY A N 1
ATOM 1025 C CA . GLY A 1 134 ? -0.524 -8.472 -18.178 1 98.35 134 GLY A CA 1
ATOM 1026 C C . GLY A 1 134 ? -0.419 -8.699 -19.674 1 98.35 134 GLY A C 1
ATOM 1027 O O . GLY A 1 134 ? -0.282 -9.838 -20.126 1 98.35 134 GLY A O 1
ATOM 1028 N N . ASP A 1 135 ? -0.426 -7.626 -20.429 1 98.03 135 ASP A N 1
ATOM 1029 C CA . ASP A 1 135 ? -0.327 -7.725 -21.883 1 98.03 135 ASP A CA 1
ATOM 1030 C C . ASP A 1 135 ? 1.014 -8.322 -22.303 1 98.03 135 ASP A C 1
ATOM 1032 O O . ASP A 1 135 ? 1.079 -9.114 -23.246 1 98.03 135 ASP A O 1
ATOM 1036 N N . ARG A 1 136 ? 2.041 -7.942 -21.622 1 98.34 136 ARG A N 1
ATOM 1037 C CA . ARG A 1 136 ? 3.371 -8.473 -21.903 1 98.34 136 ARG A CA 1
ATOM 1038 C C . ARG A 1 136 ? 3.412 -9.983 -21.696 1 98.34 136 ARG A C 1
ATOM 1040 O O . ARG A 1 136 ? 3.973 -10.713 -22.517 1 98.34 136 ARG A O 1
ATOM 1047 N N . LEU A 1 137 ? 2.822 -10.433 -20.683 1 98.78 137 LEU A N 1
ATOM 1048 C CA . LEU A 1 137 ? 2.867 -11.855 -20.358 1 98.78 137 LEU A CA 1
ATOM 1049 C C . LEU A 1 137 ? 2.016 -12.663 -21.332 1 98.78 137 LEU A C 1
ATOM 1051 O O . LEU A 1 137 ? 2.359 -13.799 -21.666 1 98.78 137 LEU A O 1
ATOM 1055 N N . VAL A 1 138 ? 0.896 -12.107 -21.761 1 98.78 138 VAL A N 1
ATOM 1056 C CA . VAL A 1 138 ? 0.09 -12.781 -22.774 1 98.78 138 VAL A CA 1
ATOM 1057 C C . VAL A 1 138 ? 0.896 -12.927 -24.063 1 98.78 138 VAL A C 1
ATOM 1059 O O . VAL A 1 138 ? 0.844 -13.969 -24.721 1 98.78 138 VAL A O 1
ATOM 1062 N N . GLU A 1 139 ? 1.646 -11.9 -24.406 1 98.7 139 GLU A N 1
ATOM 1063 C CA . GLU A 1 139 ? 2.497 -11.971 -25.59 1 98.7 139 GLU A CA 1
ATOM 1064 C C . GLU A 1 139 ? 3.593 -13.019 -25.42 1 98.7 139 GLU A C 1
ATOM 1066 O O . GLU A 1 139 ? 3.931 -13.731 -26.368 1 98.7 139 GLU A O 1
ATOM 1071 N N . VAL A 1 140 ? 4.147 -13.097 -24.266 1 98.85 140 VAL A N 1
ATOM 1072 C CA . VAL A 1 140 ? 5.138 -14.129 -23.981 1 98.85 140 VAL A CA 1
ATOM 1073 C C . VAL A 1 140 ? 4.509 -15.51 -24.151 1 98.85 140 VAL A C 1
ATOM 1075 O O . VAL A 1 140 ? 5.12 -16.41 -24.732 1 98.85 140 VAL A O 1
ATOM 1078 N N . ALA A 1 141 ? 3.318 -15.67 -23.643 1 98.89 141 ALA A N 1
ATOM 1079 C CA . ALA A 1 141 ? 2.612 -16.942 -23.777 1 98.89 141 ALA A CA 1
ATOM 1080 C C . ALA A 1 141 ? 2.429 -17.315 -25.246 1 98.89 141 ALA A C 1
ATOM 1082 O O . ALA A 1 141 ? 2.596 -18.477 -25.622 1 98.89 141 ALA A O 1
ATOM 1083 N N . ARG A 1 142 ? 2.096 -16.349 -26.029 1 98.8 142 ARG A N 1
ATOM 1084 C CA . ARG A 1 142 ? 1.951 -16.595 -27.46 1 98.8 142 ARG A CA 1
ATOM 1085 C C . ARG A 1 142 ? 3.268 -17.058 -28.072 1 98.8 142 ARG A C 1
ATOM 1087 O O . ARG A 1 142 ? 3.286 -17.966 -28.905 1 98.8 142 ARG A O 1
ATOM 1094 N N . GLN A 1 143 ? 4.301 -16.413 -27.694 1 98.55 143 GLN A N 1
ATOM 1095 C CA . GLN A 1 143 ? 5.623 -16.795 -28.18 1 98.55 143 GLN A CA 1
ATOM 1096 C C . GLN A 1 143 ? 5.974 -18.219 -27.758 1 98.55 143 GLN A C 1
ATOM 1098 O O . GLN A 1 143 ? 6.492 -19 -28.558 1 98.55 143 GLN A O 1
ATOM 1103 N N . VAL A 1 144 ? 5.74 -18.505 -26.518 1 98.72 144 VAL A N 1
ATOM 1104 C 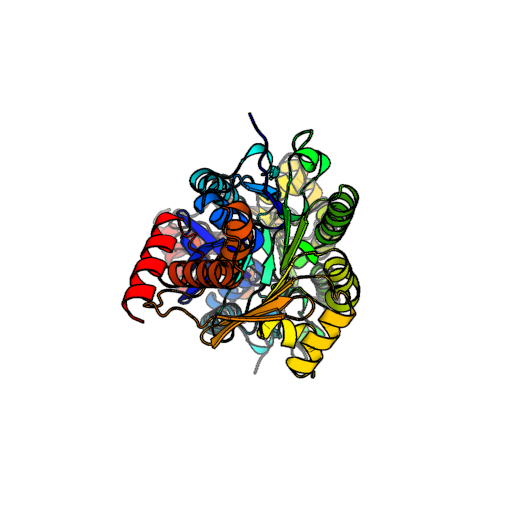CA . VAL A 1 144 ? 5.993 -19.834 -25.97 1 98.72 144 VAL A CA 1
ATOM 1105 C C . VAL A 1 144 ? 5.237 -20.882 -26.783 1 98.72 144 VAL A C 1
ATOM 1107 O O . VAL A 1 144 ? 5.8 -21.915 -27.152 1 98.72 144 VAL A O 1
ATOM 1110 N N . LYS A 1 145 ? 4.005 -20.588 -27.055 1 98.42 145 LYS A N 1
ATOM 1111 C CA . LYS A 1 145 ? 3.156 -21.498 -27.819 1 98.42 145 LYS A CA 1
ATOM 1112 C C . LYS A 1 145 ? 3.707 -21.712 -29.226 1 98.42 145 LYS A C 1
ATOM 1114 O O . LYS A 1 145 ? 3.735 -22.84 -29.722 1 98.42 145 LYS A O 1
ATOM 1119 N N . ARG A 1 146 ? 4.146 -20.681 -29.859 1 97.99 146 ARG A N 1
ATOM 1120 C CA . ARG A 1 146 ? 4.686 -20.746 -31.213 1 97.99 146 ARG A CA 1
ATOM 1121 C C . ARG A 1 146 ? 5.945 -21.606 -31.26 1 97.99 146 ARG A C 1
ATOM 1123 O O . ARG A 1 146 ? 6.256 -22.204 -32.293 1 97.99 146 ARG A O 1
ATOM 1130 N N . HIS A 1 147 ? 6.576 -21.646 -30.225 1 98.04 147 HIS A N 1
ATOM 1131 C CA . HIS A 1 147 ? 7.813 -22.417 -30.17 1 98.04 147 HIS A CA 1
ATOM 1132 C C . HIS A 1 147 ? 7.549 -23.853 -29.73 1 98.04 147 HIS A C 1
ATOM 1134 O O . HIS A 1 147 ? 8.485 -24.598 -29.431 1 98.04 147 HIS A O 1
ATOM 1140 N N . GLY A 1 148 ? 6.302 -24.176 -29.512 1 97.63 148 GLY A N 1
ATOM 1141 C CA . GLY A 1 148 ? 5.896 -25.553 -29.28 1 97.63 148 GLY A CA 1
ATOM 1142 C C . GLY A 1 148 ? 6.082 -25.996 -27.841 1 97.63 148 GLY A C 1
ATOM 1143 O O . GLY A 1 148 ? 6.219 -27.19 -27.566 1 97.63 148 GLY A O 1
ATOM 1144 N N . LYS A 1 149 ? 6.198 -25.047 -26.939 1 98.2 149 LYS A N 1
ATOM 1145 C CA . LYS A 1 149 ? 6.365 -25.379 -25.527 1 98.2 149 LYS A CA 1
ATOM 1146 C C . LYS A 1 149 ? 5.013 -25.514 -24.83 1 98.2 149 LYS A C 1
ATOM 1148 O O . LYS A 1 149 ? 3.998 -25.032 -25.336 1 98.2 149 LYS A O 1
ATOM 1153 N N . LEU A 1 150 ? 5.01 -26.204 -23.682 1 98.37 150 LEU A N 1
ATOM 1154 C CA . LEU A 1 150 ? 3.79 -26.371 -22.9 1 98.37 150 LEU A CA 1
ATOM 1155 C C . LEU A 1 150 ? 3.466 -25.103 -22.119 1 98.37 150 LEU A C 1
ATOM 1157 O O . LEU A 1 150 ? 4.367 -24.449 -21.586 1 98.37 150 LEU A O 1
ATOM 1161 N N . ILE A 1 151 ? 2.204 -24.803 -22.054 1 98.85 151 ILE A N 1
ATOM 1162 C CA . ILE A 1 151 ? 1.737 -23.655 -21.284 1 98.85 151 ILE A CA 1
ATOM 1163 C C . ILE A 1 151 ? 0.765 -24.12 -20.202 1 98.85 151 ILE A C 1
ATOM 1165 O O . ILE A 1 151 ? -0.189 -24.849 -20.487 1 98.85 151 ILE A O 1
ATOM 1169 N N . SER A 1 152 ? 1.049 -23.798 -19.021 1 98.88 152 SER A N 1
ATOM 1170 C CA . SER A 1 152 ? 0.102 -23.968 -17.923 1 98.88 152 SER A CA 1
ATOM 1171 C C . SER A 1 152 ? -0.442 -22.625 -17.449 1 98.88 152 SER A C 1
ATOM 1173 O O . SER A 1 152 ? 0.279 -21.624 -17.444 1 98.88 152 SER A O 1
ATOM 1175 N N . TYR A 1 153 ? -1.718 -22.593 -17.03 1 98.85 153 TYR A N 1
ATOM 1176 C CA . TYR A 1 153 ? -2.417 -21.364 -16.673 1 98.85 153 TYR A CA 1
ATOM 1177 C C . TYR A 1 153 ? -3.3 -21.575 -15.448 1 98.85 153 TYR A C 1
ATOM 1179 O O . TYR A 1 153 ? -4.061 -22.542 -15.383 1 98.85 153 TYR A O 1
ATOM 1187 N N . ASP A 1 154 ? -3.169 -20.756 -14.465 1 98.62 154 ASP A N 1
ATOM 1188 C CA . ASP A 1 154 ? -3.987 -20.697 -13.258 1 98.62 154 ASP A CA 1
ATOM 1189 C C . ASP A 1 154 ? -4.527 -19.288 -13.029 1 98.62 154 ASP A C 1
ATOM 1191 O O . ASP A 1 154 ? -3.821 -18.424 -12.503 1 98.62 154 ASP A O 1
ATOM 1195 N N . PRO A 1 155 ? -5.797 -19.081 -13.408 1 97.81 155 PRO A N 1
ATOM 1196 C CA . PRO A 1 155 ? -6.332 -17.729 -13.23 1 97.81 155 PRO A CA 1
ATOM 1197 C C . PRO A 1 155 ? -6.168 -17.213 -11.802 1 97.81 155 PRO A C 1
ATOM 1199 O O . PRO A 1 155 ? -5.827 -16.045 -11.599 1 97.81 155 PRO A O 1
ATOM 1202 N N . ASN A 1 156 ? -6.486 -18.088 -10.771 1 97 156 ASN A N 1
ATOM 1203 C CA . ASN A 1 156 ? -6.343 -17.677 -9.378 1 97 156 ASN A CA 1
ATOM 1204 C C . ASN A 1 156 ? -6.929 -16.288 -9.14 1 97 156 ASN A C 1
ATOM 1206 O O . ASN A 1 156 ? -6.224 -15.381 -8.695 1 97 156 ASN A O 1
ATOM 1210 N N . TRP A 1 157 ? -8.236 -16.168 -9.24 1 97.09 157 TRP A N 1
ATOM 1211 C CA . TRP A 1 157 ? -8.976 -14.911 -9.293 1 97.09 157 TRP A CA 1
ATOM 1212 C C . TRP A 1 157 ? -8.75 -14.092 -8.027 1 97.09 157 TRP A C 1
ATOM 1214 O O . TRP A 1 157 ? -8.805 -14.626 -6.916 1 97.09 157 TRP A O 1
ATOM 1224 N N . ARG A 1 158 ? -8.512 -12.799 -8.232 1 95.42 158 ARG A N 1
ATOM 1225 C CA . ARG A 1 158 ? -8.39 -11.81 -7.166 1 95.42 158 ARG A CA 1
ATOM 1226 C C . ARG A 1 158 ? -9.222 -10.569 -7.472 1 95.42 158 ARG A C 1
ATOM 1228 O O . ARG A 1 158 ? -9.756 -10.43 -8.574 1 95.42 158 ARG A O 1
ATOM 1235 N N . ASN A 1 159 ? -9.256 -9.655 -6.513 1 92.52 159 ASN A N 1
ATOM 1236 C CA . ASN A 1 159 ? -10.183 -8.529 -6.555 1 92.52 159 ASN A CA 1
ATOM 1237 C C . ASN A 1 159 ? -9.761 -7.494 -7.594 1 92.52 159 ASN A C 1
ATOM 1239 O O . ASN A 1 159 ? -10.543 -6.61 -7.948 1 92.52 159 ASN A O 1
ATOM 1243 N N . LEU A 1 160 ? -8.59 -7.63 -8.162 1 93.19 160 LEU A N 1
ATOM 1244 C CA . LEU A 1 160 ? -8.145 -6.734 -9.223 1 93.19 160 LEU A CA 1
ATOM 1245 C C . LEU A 1 160 ? -8.771 -7.119 -10.559 1 93.19 160 LEU A C 1
ATOM 1247 O O . LEU A 1 160 ? -8.77 -6.325 -11.502 1 93.19 160 LEU A O 1
ATOM 1251 N N . MET A 1 161 ? -9.15 -8.339 -10.647 1 94.81 161 MET A N 1
ATOM 1252 C CA . MET A 1 161 ? -9.646 -8.868 -11.914 1 94.81 161 MET A CA 1
ATOM 1253 C C . MET A 1 161 ? -11.067 -8.385 -12.187 1 94.81 161 MET A C 1
ATOM 1255 O O . MET A 1 161 ? -11.908 -8.376 -11.287 1 94.81 161 MET A O 1
ATOM 1259 N N . ASP A 1 162 ? -11.233 -7.926 -13.454 1 93.48 162 ASP A N 1
ATOM 1260 C CA . ASP A 1 162 ? -12.478 -7.261 -13.826 1 93.48 162 ASP A CA 1
ATOM 1261 C C . ASP A 1 162 ? -13.033 -7.825 -15.132 1 93.48 162 ASP A C 1
ATOM 1263 O O . ASP A 1 162 ? -12.697 -8.945 -15.523 1 93.48 162 ASP A O 1
ATOM 1267 N N . SER A 1 163 ? -13.882 -7.018 -15.766 1 94.44 163 SER A N 1
ATOM 1268 C CA . SER A 1 163 ? -14.543 -7.461 -16.99 1 94.44 163 SER A CA 1
ATOM 1269 C C . SER A 1 163 ? -13.543 -7.628 -18.129 1 94.44 163 SER A C 1
ATOM 1271 O O . SER A 1 163 ? -13.68 -8.534 -18.954 1 94.44 163 SER A O 1
ATOM 1273 N N . ARG A 1 164 ? -12.573 -6.739 -18.14 1 95.15 164 ARG A N 1
ATOM 1274 C CA . ARG A 1 164 ? -11.562 -6.876 -19.183 1 95.15 164 ARG A CA 1
ATOM 1275 C C . ARG A 1 164 ? -10.813 -8.198 -19.05 1 95.15 164 ARG A C 1
ATOM 1277 O O . ARG A 1 164 ? -10.539 -8.865 -20.05 1 95.15 164 ARG A O 1
ATOM 1284 N N . TYR A 1 165 ? -10.474 -8.505 -17.802 1 96.96 165 TYR A N 1
ATOM 1285 C CA . TYR A 1 165 ? -9.821 -9.79 -17.575 1 96.96 165 TYR A CA 1
ATOM 1286 C C . TYR A 1 165 ? -10.702 -10.94 -18.045 1 96.96 165 TYR A C 1
ATOM 1288 O O . TYR A 1 165 ? -10.238 -11.837 -18.754 1 96.96 165 TYR A O 1
ATOM 1296 N N . ARG A 1 166 ? -11.957 -10.958 -17.706 1 95.7 166 ARG A N 1
ATOM 1297 C CA . ARG A 1 166 ? -12.889 -12.039 -18.012 1 95.7 166 ARG A CA 1
ATOM 1298 C C . ARG A 1 166 ? -13.109 -12.162 -19.516 1 95.7 166 ARG A C 1
ATOM 1300 O O . ARG A 1 166 ? -13.257 -13.269 -20.038 1 95.7 166 ARG A O 1
ATOM 1307 N N . GLU A 1 167 ? -13.043 -1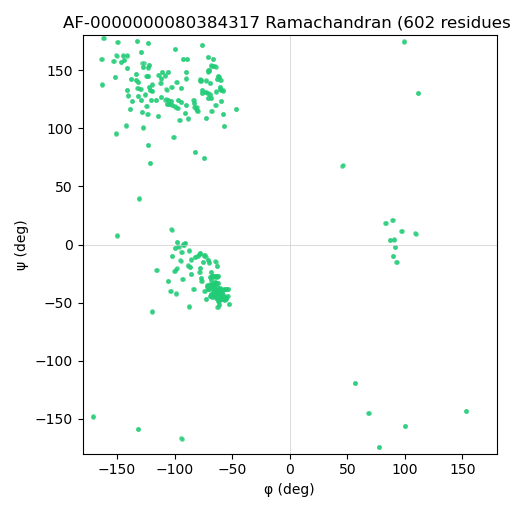1.032 -20.187 1 95.86 167 GLU A N 1
ATOM 1308 C CA . GLU A 1 167 ? -13.478 -11.007 -21.58 1 95.86 167 GLU A CA 1
ATOM 1309 C C . GLU A 1 167 ? -12.287 -11.075 -22.532 1 95.86 167 GLU A C 1
ATOM 1311 O O . GLU A 1 167 ? -12.431 -11.48 -23.687 1 95.86 167 GLU A O 1
ATOM 1316 N N . VAL A 1 168 ? -11.117 -10.677 -22.049 1 97.38 168 VAL A N 1
ATOM 1317 C CA . VAL A 1 168 ? -9.995 -10.551 -22.972 1 97.38 168 VAL A CA 1
ATOM 1318 C C . VAL A 1 168 ? -8.863 -11.481 -22.54 1 97.38 168 VAL A C 1
ATOM 1320 O O . VAL A 1 168 ? -8.487 -12.396 -23.277 1 97.38 168 VAL A O 1
ATOM 1323 N N . THR A 1 169 ? -8.415 -11.295 -21.339 1 98.41 169 THR A N 1
ATOM 1324 C CA . THR A 1 169 ? -7.215 -11.994 -20.893 1 98.41 169 THR A CA 1
ATOM 1325 C C . THR A 1 169 ? -7.507 -13.473 -20.658 1 98.41 169 THR A C 1
ATOM 1327 O O . THR A 1 169 ? -6.772 -14.34 -21.135 1 98.41 169 THR A O 1
ATOM 1330 N N . PHE A 1 170 ? -8.592 -13.722 -19.971 1 98.27 170 PHE A N 1
ATOM 1331 C CA . PHE A 1 170 ? -8.937 -15.087 -19.592 1 98.27 170 PHE A CA 1
ATOM 1332 C C . PHE A 1 170 ? -9.152 -15.954 -20.827 1 98.27 170 PHE A C 1
ATOM 1334 O O . PHE A 1 170 ? -8.515 -16.999 -20.976 1 98.27 170 PHE A O 1
ATOM 1341 N N . PRO A 1 171 ? -9.946 -15.579 -21.754 1 98.08 171 PRO A N 1
ATOM 1342 C CA . PRO A 1 171 ? -10.131 -16.402 -22.952 1 98.08 171 PRO A CA 1
ATOM 1343 C C . PRO A 1 171 ? -8.836 -16.599 -23.737 1 98.08 171 PRO A C 1
ATOM 1345 O O . PRO A 1 171 ? -8.584 -17.69 -24.255 1 98.08 171 PRO A O 1
ATOM 1348 N N . ALA A 1 172 ? -8.044 -15.555 -23.823 1 98.58 172 ALA A N 1
ATOM 1349 C CA . ALA A 1 172 ? -6.78 -15.661 -24.547 1 98.58 172 ALA A CA 1
ATOM 1350 C C . ALA A 1 172 ? -5.875 -16.719 -23.919 1 98.58 172 ALA A C 1
ATOM 1352 O O . ALA A 1 172 ? -5.286 -17.54 -24.626 1 98.58 172 ALA A O 1
ATOM 1353 N N . MET A 1 173 ? -5.813 -16.695 -22.641 1 98.8 173 MET A N 1
ATOM 1354 C CA . MET A 1 173 ? -4.946 -17.638 -21.94 1 98.8 173 MET A CA 1
ATOM 1355 C C . MET A 1 173 ? -5.51 -19.053 -22.013 1 98.8 173 MET A C 1
ATOM 1357 O O . MET A 1 173 ? -4.756 -20.021 -22.124 1 98.8 173 MET A O 1
ATOM 1361 N N . VAL A 1 174 ? -6.795 -19.152 -21.915 1 98.58 174 VAL A N 1
ATOM 1362 C CA . VAL A 1 174 ? -7.439 -20.458 -22.017 1 98.58 174 VAL A CA 1
ATOM 1363 C C . VAL A 1 174 ? -7.137 -21.078 -23.379 1 98.58 174 VAL A C 1
ATOM 1365 O O . VAL A 1 174 ? -6.828 -22.269 -23.472 1 98.58 174 VAL A O 1
ATOM 1368 N N . GLU A 1 175 ? -7.166 -20.302 -24.345 1 98.16 175 GLU A N 1
ATOM 1369 C CA . GLU A 1 175 ? -6.921 -20.789 -25.699 1 98.16 175 GLU A CA 1
ATOM 1370 C C . GLU A 1 175 ? -5.482 -21.269 -25.861 1 98.16 175 GLU A C 1
ATOM 1372 O O . GLU A 1 175 ? -5.219 -22.228 -26.59 1 98.16 175 GLU A O 1
ATOM 1377 N N . LEU A 1 176 ? -4.591 -20.66 -25.207 1 98.53 176 LEU A N 1
ATOM 1378 C CA . LEU A 1 176 ? -3.169 -20.948 -25.36 1 98.53 176 LEU A CA 1
ATOM 1379 C C . LEU A 1 176 ? -2.75 -22.108 -24.462 1 98.53 176 LEU A C 1
ATOM 1381 O O . LEU A 1 176 ? -1.788 -22.817 -24.766 1 98.53 176 LEU A O 1
ATOM 1385 N N . ALA A 1 177 ? -3.416 -22.359 -23.405 1 98.75 177 ALA A N 1
ATOM 1386 C CA . ALA A 1 177 ? -2.956 -23.224 -22.322 1 98.75 177 ALA A CA 1
ATOM 1387 C C . ALA A 1 177 ? -3.114 -24.696 -22.691 1 98.75 177 ALA A C 1
ATOM 1389 O O . ALA A 1 177 ? -4.095 -25.08 -23.333 1 98.75 177 ALA A O 1
ATOM 1390 N N . ASP A 1 178 ? -2.175 -25.479 -22.291 1 98.32 178 ASP A N 1
ATOM 1391 C CA . ASP A 1 178 ? -2.268 -26.933 -22.379 1 98.32 178 ASP A CA 1
ATOM 1392 C C . ASP A 1 178 ? -2.815 -27.527 -21.084 1 98.32 178 ASP A C 1
ATOM 1394 O O . ASP A 1 178 ? -3.412 -28.606 -21.093 1 98.32 178 ASP A O 1
ATOM 1398 N N . ILE A 1 179 ? -2.557 -26.865 -20.024 1 98.33 179 ILE A N 1
ATOM 1399 C CA . ILE A 1 179 ? -2.993 -27.247 -18.685 1 98.33 179 ILE A CA 1
ATOM 1400 C C . ILE A 1 179 ? -3.619 -26.045 -17.983 1 98.33 179 ILE A C 1
ATOM 1402 O O . ILE A 1 179 ? -3.013 -24.973 -17.916 1 98.33 179 ILE A O 1
ATOM 1406 N N . ILE A 1 180 ? -4.83 -26.187 -17.443 1 98.49 180 ILE A N 1
ATOM 1407 C CA . ILE A 1 180 ? -5.534 -25.115 -16.748 1 98.49 180 ILE A CA 1
ATOM 1408 C C . ILE A 1 180 ? -5.941 -25.584 -15.353 1 98.49 180 ILE A C 1
ATOM 1410 O O . ILE A 1 180 ? -6.484 -26.679 -15.194 1 98.49 180 ILE A O 1
ATOM 1414 N N . LYS A 1 181 ? -5.641 -24.851 -14.377 1 98.3 181 LYS A N 1
ATOM 1415 C CA . LYS A 1 181 ? -6.127 -25.111 -13.025 1 98.3 181 LYS A CA 1
ATOM 1416 C C . LYS A 1 181 ? -7.183 -24.089 -12.614 1 98.3 181 LYS A C 1
ATOM 1418 O O . LYS A 1 181 ? -6.996 -22.885 -12.802 1 98.3 181 LYS A O 1
ATOM 1423 N N . LEU A 1 182 ? -8.3 -24.593 -12.036 1 96.75 182 LEU A N 1
ATOM 1424 C CA . LEU A 1 182 ? -9.374 -23.742 -11.536 1 96.75 182 LEU A CA 1
ATOM 1425 C C . LEU A 1 182 ? -9.886 -24.247 -10.191 1 96.75 182 LEU A C 1
ATOM 1427 O O . LEU A 1 182 ? -9.99 -25.457 -9.976 1 96.75 182 LEU A O 1
ATOM 1431 N N . SER A 1 183 ? -10.199 -23.297 -9.372 1 96.73 183 SER A N 1
ATOM 1432 C CA . SER A 1 183 ? -10.933 -23.638 -8.158 1 96.73 183 SER A CA 1
ATOM 1433 C C . SER A 1 183 ? -12.423 -23.351 -8.314 1 96.73 183 SER A C 1
ATOM 1435 O O . SER A 1 183 ? -12.836 -22.687 -9.266 1 96.73 183 SER A O 1
ATOM 1437 N N . ASP A 1 184 ? -13.195 -23.855 -7.369 1 95.43 184 ASP A N 1
ATOM 1438 C CA . ASP A 1 184 ? -14.62 -23.538 -7.35 1 95.43 184 ASP A CA 1
ATOM 1439 C C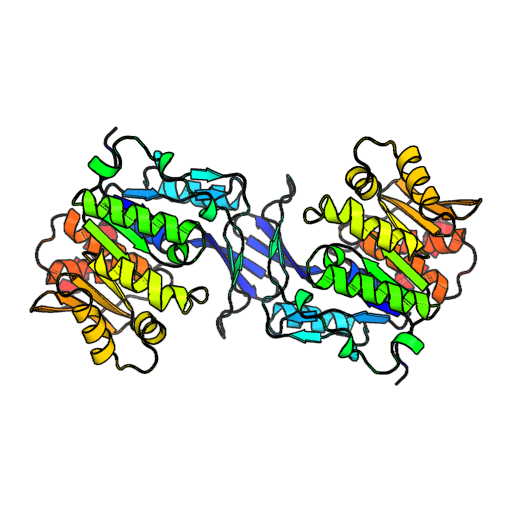 . ASP A 1 184 ? -14.847 -22.04 -7.159 1 95.43 184 ASP A C 1
ATOM 1441 O O . ASP A 1 184 ? -15.744 -21.46 -7.773 1 95.43 184 ASP A O 1
ATOM 1445 N N . GLU A 1 185 ? -14.006 -21.431 -6.456 1 94.03 185 GLU A N 1
ATOM 1446 C CA . GLU A 1 185 ? -14.088 -19.988 -6.247 1 94.03 185 GLU A CA 1
ATOM 1447 C C . GLU A 1 185 ? -13.799 -19.227 -7.538 1 94.03 185 GLU A C 1
ATOM 1449 O O . GLU A 1 185 ? -14.485 -18.254 -7.858 1 94.03 185 GLU A O 1
ATOM 1454 N N . ASP A 1 186 ? -12.781 -19.671 -8.243 1 96.35 186 ASP A N 1
ATOM 1455 C CA . ASP A 1 186 ? -12.464 -19.061 -9.53 1 96.35 186 ASP A CA 1
ATOM 1456 C C . ASP A 1 186 ? -13.664 -19.117 -10.474 1 96.35 186 ASP A C 1
ATOM 1458 O O . ASP A 1 186 ? -14.005 -18.118 -11.112 1 96.35 186 ASP A O 1
ATOM 1462 N N . LEU A 1 187 ? -14.252 -20.278 -10.551 1 95.34 187 LEU A N 1
ATOM 1463 C CA . LEU A 1 187 ? -15.357 -20.485 -11.482 1 95.34 187 LEU A CA 1
ATOM 1464 C C . LEU A 1 187 ? -16.521 -19.555 -11.159 1 95.34 187 LEU A C 1
ATOM 1466 O O . LEU A 1 187 ? -17.156 -19.011 -12.065 1 95.34 187 LEU A O 1
ATOM 1470 N N . ARG A 1 188 ? -16.749 -19.409 -9.872 1 94.54 188 ARG A N 1
ATOM 1471 C CA . ARG A 1 188 ? -17.854 -18.557 -9.446 1 94.54 188 ARG A CA 1
ATOM 1472 C C . ARG A 1 188 ? -17.621 -17.108 -9.862 1 94.54 188 ARG A C 1
ATOM 1474 O O . ARG A 1 188 ? -18.57 -16.388 -10.18 1 94.54 188 ARG A O 1
ATOM 1481 N N . GLN A 1 189 ? -16.374 -16.728 -9.866 1 95.25 189 GLN A N 1
ATOM 1482 C CA . GLN A 1 189 ? -16.044 -15.345 -10.197 1 95.25 189 GLN A CA 1
ATOM 1483 C C . GLN A 1 189 ? -15.971 -15.143 -11.707 1 95.25 189 GLN A C 1
ATOM 1485 O O . GLN A 1 189 ? -16.376 -14.098 -12.219 1 95.25 189 GLN A O 1
ATOM 1490 N N . ILE A 1 190 ? -15.442 -16.106 -12.41 1 96.21 190 ILE A N 1
ATOM 1491 C CA . ILE A 1 190 ? -15.257 -16.014 -13.854 1 96.21 190 ILE A CA 1
ATOM 1492 C C . ILE A 1 190 ? -16.604 -16.16 -14.557 1 96.21 190 ILE A C 1
ATOM 1494 O O . ILE A 1 190 ? -16.862 -15.492 -15.562 1 96.21 190 ILE A O 1
ATOM 1498 N N . TYR A 1 191 ? -17.433 -17.047 -14.088 1 94.65 191 TYR A N 1
ATOM 1499 C CA . TYR A 1 191 ? -18.749 -17.322 -14.656 1 94.65 191 TYR A CA 1
ATOM 1500 C C . TYR A 1 191 ? -19.846 -17.101 -13.622 1 94.65 191 TYR A C 1
ATOM 1502 O O . TYR A 1 191 ? -20.562 -18.036 -13.257 1 94.65 191 TYR A O 1
ATOM 1510 N N . PRO A 1 192 ? -20.012 -15.873 -13.335 1 93.82 192 PRO A N 1
ATOM 1511 C CA . PRO A 1 192 ? -21.033 -15.617 -12.317 1 93.82 192 PRO A CA 1
ATOM 1512 C C . PRO A 1 192 ? -22.419 -16.103 -12.736 1 93.82 192 PRO A C 1
ATOM 1514 O O . PRO A 1 192 ? -22.841 -15.871 -13.872 1 93.82 192 PRO A O 1
ATOM 1517 N N . GLY A 1 193 ? -23.124 -16.781 -11.851 1 93.49 193 GLY A N 1
ATOM 1518 C CA . GLY A 1 193 ? -24.488 -17.228 -12.089 1 93.49 193 GLY A CA 1
ATOM 1519 C C . GLY A 1 193 ? -24.562 -18.603 -12.726 1 93.49 193 GLY A C 1
ATOM 1520 O O . GLY A 1 193 ? -25.644 -19.183 -12.838 1 93.49 193 GLY A O 1
ATOM 1521 N N . SER A 1 194 ? -23.466 -19.134 -13.162 1 95.39 194 SER A N 1
ATOM 1522 C CA . SER A 1 194 ? -23.44 -20.46 -13.771 1 95.39 194 SER A CA 1
ATOM 1523 C C . SER A 1 194 ? -23.207 -21.545 -12.725 1 95.39 194 SER A C 1
ATOM 1525 O O . SER A 1 194 ? -22.537 -21.309 -11.717 1 95.39 194 SER A O 1
ATOM 1527 N N . SER A 1 195 ? -23.789 -22.666 -13.017 1 96.22 195 SER A N 1
ATOM 1528 C CA . SER A 1 195 ? -23.427 -23.828 -12.212 1 96.22 195 SER A CA 1
ATOM 1529 C C . SER A 1 195 ? -22.008 -24.294 -12.52 1 96.22 195 SER A C 1
ATOM 1531 O O . SER A 1 195 ? -21.445 -23.941 -13.559 1 96.22 195 SER A O 1
ATOM 1533 N N . GLU A 1 196 ? -21.481 -25.056 -11.61 1 95.01 196 GLU A N 1
ATOM 1534 C CA . GLU A 1 196 ? -20.146 -25.614 -11.803 1 95.01 196 GLU A CA 1
ATOM 1535 C C . GLU A 1 196 ? -20.057 -26.392 -13.113 1 95.01 196 GLU A C 1
ATOM 1537 O O . GLU A 1 196 ? -19.103 -26.227 -13.875 1 95.01 196 GLU A O 1
ATOM 1542 N N . GLU A 1 197 ? -21.026 -27.238 -13.392 1 94.41 197 GLU A N 1
ATOM 1543 C CA . GLU A 1 197 ? -21.062 -28.056 -14.6 1 94.41 197 GLU A CA 1
ATOM 1544 C C . GLU A 1 197 ? -21.114 -27.187 -15.854 1 94.41 197 GLU A C 1
ATOM 1546 O O . GLU A 1 197 ? -20.405 -27.45 -16.827 1 94.41 197 GLU A O 1
ATOM 1551 N N . GLN A 1 198 ? -21.921 -26.22 -15.783 1 96.3 198 GLN A N 1
ATOM 1552 C CA . GLN A 1 198 ? -22.063 -25.316 -16.919 1 96.3 198 GLN A CA 1
ATOM 1553 C C . GLN A 1 198 ? -20.766 -24.558 -17.185 1 96.3 198 GLN A C 1
ATOM 1555 O O . GLN A 1 198 ? -20.358 -24.399 -18.338 1 96.3 198 GLN A O 1
ATOM 1560 N N . ALA A 1 199 ? -20.164 -24.073 -16.129 1 95.93 199 ALA A N 1
ATOM 1561 C CA . ALA A 1 199 ? -18.922 -23.313 -16.243 1 95.93 199 ALA A CA 1
ATOM 1562 C C . ALA A 1 199 ? -17.809 -24.168 -16.842 1 95.93 199 ALA A C 1
ATOM 1564 O O . ALA A 1 199 ? -17.079 -23.717 -17.728 1 95.93 199 ALA A O 1
ATOM 1565 N N . LEU A 1 200 ? -17.704 -25.371 -16.396 1 95.05 200 LEU A N 1
ATOM 1566 C CA . LEU A 1 200 ? -16.677 -26.28 -16.894 1 95.05 200 LEU A CA 1
ATOM 1567 C C . LEU A 1 200 ? -16.922 -26.627 -18.359 1 95.05 200 LEU A C 1
ATOM 1569 O O . LEU A 1 200 ? -15.975 -26.765 -19.136 1 95.05 200 LEU A O 1
ATOM 1573 N N . GLN A 1 201 ? -18.185 -26.779 -18.692 1 94.44 201 GLN A N 1
ATOM 1574 C CA . GLN A 1 201 ? -18.524 -27.048 -20.085 1 94.44 201 GLN A CA 1
ATOM 1575 C C . GLN A 1 201 ? -18.109 -25.888 -20.986 1 94.44 201 GLN A C 1
ATOM 1577 O O . GLN A 1 201 ? -17.571 -26.101 -22.074 1 94.44 201 GLN A O 1
ATOM 1582 N N . GLN A 1 202 ? -18.398 -24.725 -20.503 1 94.86 202 GLN A N 1
ATOM 1583 C CA . GLN A 1 202 ? -18.01 -23.545 -21.268 1 94.86 202 GLN A CA 1
ATOM 1584 C C . GLN A 1 202 ? -16.498 -23.491 -21.466 1 94.86 202 GLN A C 1
ATOM 1586 O O . GLN A 1 202 ? -16.02 -23.165 -22.555 1 94.86 202 GLN A O 1
ATOM 1591 N N . LEU A 1 203 ? -15.819 -23.753 -20.441 1 95.45 203 LEU A N 1
ATOM 1592 C CA . LEU A 1 203 ? -14.362 -23.765 -20.504 1 95.45 203 LEU A CA 1
ATOM 1593 C C . LEU A 1 203 ? -13.87 -24.791 -21.52 1 95.45 203 LEU A C 1
ATOM 1595 O O . LEU A 1 203 ? -12.972 -24.503 -22.315 1 95.45 203 LEU A O 1
ATOM 1599 N N . ARG A 1 204 ? -14.401 -25.939 -21.528 1 93.9 204 ARG A N 1
ATOM 1600 C CA . ARG A 1 204 ? -13.997 -27.024 -22.415 1 93.9 204 ARG A CA 1
ATOM 1601 C C . ARG A 1 204 ? -14.347 -26.706 -23.865 1 93.9 204 ARG A C 1
ATOM 1603 O O . ARG A 1 204 ? -13.662 -27.153 -24.787 1 93.9 204 ARG A O 1
ATOM 1610 N N . GLU A 1 205 ? -15.378 -25.957 -24.013 1 94.39 205 GLU A N 1
ATOM 1611 C CA . GLU A 1 205 ? -15.745 -25.521 -25.356 1 94.39 205 GLU A CA 1
ATOM 1612 C C . GLU A 1 205 ? -14.716 -24.546 -25.921 1 94.39 205 GLU A C 1
ATOM 1614 O O . GLU A 1 205 ? -14.458 -24.536 -27.126 1 94.39 205 GLU A O 1
ATOM 1619 N N . MET A 1 206 ? -14.205 -23.776 -25.056 1 95.73 206 MET A N 1
ATOM 1620 C CA . MET A 1 206 ? -13.181 -22.824 -25.48 1 95.73 206 MET A CA 1
ATOM 1621 C C . MET A 1 206 ? -11.891 -23.545 -25.857 1 95.73 206 MET A C 1
ATOM 1623 O O . MET A 1 206 ? -11.173 -23.111 -26.76 1 95.73 206 MET A O 1
ATOM 1627 N N . ASN A 1 207 ? -11.586 -24.575 -25.13 1 97.19 207 ASN A N 1
ATOM 1628 C CA . ASN A 1 207 ? -10.381 -25.363 -25.363 1 97.19 207 ASN A CA 1
ATOM 1629 C C . ASN A 1 207 ? -10.57 -26.816 -24.938 1 97.19 207 ASN A C 1
ATOM 1631 O O . ASN A 1 207 ? -10.246 -27.184 -23.807 1 97.19 207 ASN A O 1
ATOM 1635 N N . ALA A 1 208 ? -10.916 -27.666 -25.805 1 94.41 208 ALA A N 1
ATOM 1636 C CA . ALA A 1 208 ? -11.246 -29.06 -25.518 1 94.41 208 ALA A CA 1
ATOM 1637 C C . ALA A 1 208 ? -9.983 -29.889 -25.301 1 94.41 208 ALA A C 1
ATOM 1639 O O . ALA A 1 208 ? -10.034 -30.96 -24.691 1 94.41 208 ALA A O 1
ATOM 1640 N N . ASN A 1 209 ? -8.904 -29.42 -25.763 1 95.62 209 ASN A N 1
ATOM 1641 C CA . ASN A 1 209 ? -7.672 -30.202 -25.734 1 95.62 209 ASN A CA 1
ATOM 1642 C C . ASN A 1 209 ? -6.908 -29.996 -24.43 1 95.62 209 ASN A C 1
ATOM 1644 O O . ASN A 1 209 ? -6.026 -30.787 -24.09 1 95.62 209 ASN A O 1
ATOM 1648 N N . ALA A 1 210 ? -7.23 -28.921 -23.704 1 97.25 210 ALA A N 1
ATOM 1649 C CA . ALA A 1 210 ? -6.501 -28.613 -22.476 1 97.25 210 ALA A CA 1
ATOM 1650 C C . ALA A 1 210 ? -6.878 -29.58 -21.358 1 97.25 210 ALA A C 1
ATOM 1652 O O . ALA A 1 210 ? -8.045 -29.952 -21.217 1 97.25 210 ALA A O 1
ATOM 1653 N N . GLN A 1 211 ? -5.904 -29.98 -20.549 1 97.01 211 GLN A N 1
ATOM 1654 C CA . GLN A 1 211 ? -6.186 -30.613 -19.265 1 97.01 211 GLN A CA 1
ATOM 1655 C C . GLN A 1 211 ? -6.687 -29.593 -18.247 1 97.01 211 GLN A C 1
ATOM 1657 O O . GLN A 1 211 ? -6.09 -28.527 -18.083 1 97.01 211 GLN A O 1
ATOM 1662 N N . VAL A 1 212 ? -7.79 -29.938 -17.593 1 97.68 212 VAL A N 1
ATOM 1663 C CA . VAL A 1 212 ? -8.336 -29.03 -16.59 1 97.68 212 VAL A CA 1
ATOM 1664 C C . VAL A 1 212 ? -8.247 -29.674 -15.208 1 97.68 212 VAL A C 1
ATOM 1666 O O . VAL A 1 212 ? -8.88 -30.701 -14.953 1 97.68 212 VAL A O 1
ATOM 1669 N N . LEU A 1 213 ? -7.406 -29.149 -14.395 1 97.9 213 LEU A N 1
ATOM 1670 C CA . LEU A 1 213 ? -7.33 -29.532 -12.989 1 97.9 213 LEU A CA 1
ATOM 1671 C C . LEU A 1 213 ? -8.277 -28.687 -12.144 1 97.9 213 LEU A C 1
ATOM 1673 O O . LEU A 1 213 ? -8.002 -27.514 -11.882 1 97.9 213 LEU A O 1
ATOM 1677 N N . PHE A 1 214 ? -9.328 -29.233 -11.66 1 97.7 214 PHE A N 1
ATOM 1678 C CA . PHE A 1 214 ? -10.361 -28.54 -10.9 1 97.7 214 PHE A CA 1
ATOM 1679 C C . PHE A 1 214 ? -10.257 -28.874 -9.416 1 97.7 214 PHE A C 1
ATOM 1681 O O . PHE A 1 214 ? -10.321 -30.044 -9.032 1 97.7 214 PHE A O 1
ATOM 1688 N N . THR A 1 215 ? -10.065 -27.873 -8.581 1 97.03 215 THR A N 1
ATOM 1689 C CA . THR A 1 215 ? -9.863 -28.094 -7.154 1 97.03 215 THR A CA 1
ATOM 1690 C C . THR A 1 215 ? -11.051 -27.572 -6.352 1 97.03 215 THR A C 1
ATOM 1692 O O . THR A 1 215 ? -11.63 -26.538 -6.692 1 97.03 215 THR A O 1
ATOM 1695 N N . ARG A 1 216 ? -11.423 -28.319 -5.258 1 94.48 216 ARG A N 1
ATOM 1696 C CA . ARG A 1 216 ? -12.542 -27.975 -4.387 1 94.48 216 ARG A CA 1
ATOM 1697 C C . ARG A 1 216 ? -12.128 -28.016 -2.92 1 94.48 216 ARG A C 1
ATOM 1699 O O . ARG A 1 216 ? -12.822 -28.605 -2.089 1 94.48 216 ARG A O 1
ATOM 1706 N N . GLY A 1 217 ? -10.954 -27.556 -2.596 1 91.34 217 GLY A N 1
ATOM 1707 C CA . GLY A 1 217 ? -10.465 -27.523 -1.227 1 91.34 217 GLY A CA 1
ATOM 1708 C C . GLY A 1 217 ? -10.472 -28.884 -0.557 1 91.34 217 GLY A C 1
ATOM 1709 O O . GLY A 1 217 ? -9.899 -29.842 -1.081 1 91.34 217 GLY A O 1
ATOM 1710 N N . ALA A 1 218 ? -11.22 -28.971 0.509 1 90.6 218 ALA A N 1
ATOM 1711 C CA . ALA A 1 218 ? -11.262 -30.184 1.321 1 90.6 218 ALA A CA 1
ATOM 1712 C C . ALA A 1 218 ? -11.987 -31.31 0.589 1 90.6 218 ALA A C 1
ATOM 1714 O O . ALA A 1 218 ? -11.863 -32.48 0.959 1 90.6 218 ALA A O 1
ATOM 1715 N N . GLU A 1 219 ? -12.676 -31.009 -0.465 1 93.72 219 GLU A N 1
ATOM 1716 C CA . GLU A 1 219 ? -13.429 -32.019 -1.203 1 93.72 219 GLU A CA 1
ATOM 1717 C C . GLU A 1 219 ? -12.558 -32.695 -2.258 1 93.72 219 GLU A C 1
ATOM 1719 O O . GLU A 1 219 ? -12.999 -33.631 -2.928 1 93.72 219 GLU A O 1
ATOM 1724 N N . GLY A 1 220 ? -11.323 -32.196 -2.412 1 96.11 220 GLY A N 1
ATOM 1725 C CA . GLY A 1 220 ? -10.396 -32.846 -3.324 1 96.11 220 GLY A CA 1
ATOM 1726 C C . GLY A 1 220 ? -10.292 -32.149 -4.667 1 96.11 220 GLY A C 1
ATOM 1727 O O . GLY A 1 220 ? -10.387 -30.922 -4.745 1 96.11 220 GLY A O 1
ATOM 1728 N N . MET A 1 221 ? -9.885 -32.931 -5.669 1 97.62 221 MET A N 1
ATOM 1729 C CA . MET A 1 221 ? -9.672 -32.359 -6.995 1 97.62 221 MET A CA 1
ATOM 1730 C C . MET A 1 221 ? -10.087 -33.342 -8.085 1 97.62 221 MET A C 1
ATOM 1732 O O . MET A 1 221 ? -10.235 -34.537 -7.825 1 97.62 221 MET A O 1
ATOM 1736 N N . VAL A 1 222 ? -10.349 -32.852 -9.242 1 97.45 222 VAL A N 1
ATOM 1737 C CA . VAL A 1 222 ? -10.754 -33.621 -10.414 1 97.45 222 VAL A CA 1
ATOM 1738 C C . VAL A 1 222 ? -9.93 -33.189 -11.625 1 97.45 222 VAL A C 1
ATOM 1740 O O . VAL A 1 222 ? -9.682 -31.997 -11.822 1 97.45 222 VAL A O 1
ATOM 1743 N N . LEU A 1 223 ? -9.445 -34.151 -12.38 1 97.44 223 LEU A N 1
ATOM 1744 C CA . LEU A 1 223 ? -8.777 -33.897 -13.652 1 97.44 223 LEU A CA 1
ATOM 1745 C C . LEU A 1 223 ? -9.699 -34.218 -14.824 1 97.44 223 LEU A C 1
ATOM 1747 O O . LEU A 1 223 ? -10.211 -35.335 -14.929 1 97.44 223 LEU A O 1
ATOM 1751 N N . PHE A 1 224 ? -9.889 -33.217 -15.637 1 96.29 224 PHE A N 1
ATOM 1752 C CA . PHE A 1 224 ? -10.625 -33.413 -16.881 1 96.29 224 PHE A CA 1
ATOM 1753 C C . PHE A 1 224 ? -9.678 -33.418 -18.075 1 96.29 224 PHE A C 1
ATOM 1755 O O . PHE A 1 224 ? -8.858 -32.51 -18.227 1 96.29 224 PHE A O 1
ATOM 1762 N N . THR A 1 225 ? -9.686 -34.419 -18.858 1 93.29 225 THR A N 1
ATOM 1763 C CA . THR A 1 225 ? -9.013 -34.492 -20.15 1 93.29 225 THR A CA 1
ATOM 1764 C C . THR A 1 225 ? -10.007 -34.821 -21.26 1 93.29 225 THR A C 1
ATOM 1766 O O . THR A 1 225 ? -11.203 -34.974 -21.004 1 93.29 225 THR A O 1
ATOM 1769 N N . LEU A 1 226 ? -9.462 -34.754 -22.474 1 88.98 226 LEU A N 1
ATOM 1770 C CA . LEU A 1 226 ? -10.352 -35.142 -23.562 1 88.98 226 LEU A CA 1
ATOM 1771 C C . LEU A 1 226 ? -10.886 -36.555 -23.35 1 88.98 226 LEU A C 1
ATOM 1773 O O . LEU A 1 226 ? -10.13 -37.526 -23.421 1 88.98 226 LEU A O 1
ATOM 1777 N N . GLY A 1 227 ? -12.124 -36.728 -22.891 1 84.96 227 GLY A N 1
ATOM 1778 C CA . GLY A 1 227 ? -12.801 -38.013 -22.825 1 84.96 227 GLY A CA 1
ATOM 1779 C C . GLY A 1 227 ? -12.577 -38.739 -21.512 1 84.96 227 GLY A C 1
ATOM 1780 O O . GLY A 1 227 ? -12.921 -39.916 -21.38 1 84.96 227 GLY A O 1
ATOM 1781 N N . SER A 1 228 ? -11.904 -38.091 -20.601 1 90.89 228 SER A N 1
ATOM 1782 C CA . SER A 1 228 ? -11.653 -38.796 -19.348 1 90.89 228 SER A CA 1
ATOM 1783 C C . SER A 1 228 ? -11.774 -37.857 -18.152 1 90.89 228 SER A C 1
ATOM 1785 O O . SER A 1 228 ? -11.608 -36.644 -18.289 1 90.89 228 SER A O 1
ATOM 1787 N N . LYS A 1 229 ? -12.129 -38.46 -17.086 1 95.12 229 LYS A N 1
ATOM 1788 C CA . LYS A 1 229 ? -12.271 -37.794 -15.794 1 95.12 229 LYS A CA 1
ATOM 1789 C C . LYS A 1 229 ? -11.671 -38.636 -14.672 1 95.12 229 LYS A C 1
ATOM 1791 O O . LYS A 1 229 ? -11.979 -39.823 -14.547 1 95.12 229 LYS A O 1
ATOM 1796 N N . VAL A 1 230 ? -10.739 -38.069 -13.942 1 96.95 230 VAL A N 1
ATOM 1797 C CA . VAL A 1 230 ? -10.115 -38.752 -12.814 1 96.95 230 VAL A CA 1
ATOM 1798 C C . VAL A 1 230 ? -10.316 -37.937 -11.539 1 96.95 230 VAL A C 1
ATOM 1800 O O . VAL A 1 230 ? -10.082 -36.726 -11.526 1 96.95 230 VAL A O 1
ATOM 1803 N N . GLU A 1 231 ? -10.679 -38.586 -10.452 1 97.45 231 GLU A N 1
ATOM 1804 C CA . GLU A 1 231 ? -10.941 -37.914 -9.182 1 97.45 231 GLU A CA 1
ATOM 1805 C C . GLU A 1 231 ? -9.914 -38.311 -8.126 1 97.45 231 GLU A C 1
ATOM 1807 O O . GLU A 1 231 ? -9.417 -39.439 -8.128 1 97.45 231 GLU A O 1
ATOM 1812 N N . GLN A 1 232 ? -9.592 -37.424 -7.304 1 97.18 232 GLN A N 1
ATOM 1813 C CA . GLN A 1 232 ? -8.659 -37.616 -6.198 1 97.18 232 GLN A CA 1
ATOM 1814 C C . GLN A 1 232 ? -9.155 -36.919 -4.934 1 97.18 232 GLN A C 1
ATOM 1816 O O . GLN A 1 232 ? -9.325 -35.698 -4.918 1 97.18 232 GLN A O 1
ATOM 1821 N N . ALA A 1 233 ? -9.439 -37.692 -3.894 1 96.11 233 ALA A N 1
ATOM 1822 C CA . ALA A 1 233 ? -9.823 -37.127 -2.602 1 96.11 233 ALA A CA 1
ATOM 1823 C C . ALA A 1 233 ? -8.661 -36.367 -1.969 1 96.11 233 ALA A C 1
ATOM 1825 O O . ALA A 1 233 ? -7.495 -36.671 -2.232 1 96.11 233 ALA A O 1
ATOM 1826 N N . ALA A 1 234 ? -9.015 -35.387 -1.132 1 94.59 234 ALA A N 1
ATOM 1827 C CA . ALA A 1 234 ? -7.982 -34.722 -0.341 1 94.59 234 ALA A CA 1
ATOM 1828 C C . ALA A 1 234 ? -7.307 -35.703 0.614 1 94.59 234 ALA A C 1
ATOM 1830 O O . ALA A 1 234 ? -7.945 -36.633 1.112 1 94.59 234 ALA A O 1
ATOM 1831 N N . ILE A 1 235 ? -6.055 -35.529 0.776 1 94.77 235 ILE A N 1
ATOM 1832 C CA . ILE A 1 235 ? -5.337 -36.32 1.77 1 94.77 235 ILE A CA 1
ATOM 1833 C C . ILE A 1 235 ? -5.342 -35.591 3.111 1 94.77 235 ILE A C 1
ATOM 1835 O O . ILE A 1 235 ? -4.804 -34.487 3.227 1 94.77 235 ILE A O 1
ATOM 1839 N N . ALA A 1 236 ? -5.845 -36.142 4.056 1 91.61 236 ALA A N 1
ATOM 1840 C CA . ALA A 1 236 ? -6.065 -35.506 5.352 1 91.61 236 ALA A CA 1
ATOM 1841 C C . ALA A 1 236 ? -4.746 -35.291 6.089 1 91.61 236 ALA A C 1
ATOM 1843 O O . ALA A 1 236 ? -3.92 -36.203 6.173 1 91.61 236 ALA A O 1
ATOM 1844 N N . VAL A 1 237 ? -4.578 -34.101 6.543 1 92.55 237 VAL A N 1
ATOM 1845 C CA . VAL A 1 237 ? -3.462 -33.755 7.417 1 92.55 237 VAL A CA 1
ATOM 1846 C C . VAL A 1 237 ? -3.932 -32.783 8.497 1 92.55 237 VAL A C 1
ATOM 1848 O O . VAL A 1 237 ? -5.03 -32.228 8.405 1 92.55 237 VAL A O 1
ATOM 1851 N N . GLU A 1 238 ? -3.174 -32.642 9.553 1 93.76 238 GLU A N 1
ATOM 1852 C CA . GLU A 1 238 ? -3.432 -31.567 10.508 1 93.76 238 GLU A CA 1
ATOM 1853 C C . GLU A 1 238 ? -3.147 -30.201 9.891 1 93.76 238 GLU A C 1
ATOM 1855 O O . GLU A 1 238 ? -1.992 -29.867 9.615 1 93.76 238 GLU A O 1
ATOM 1860 N N . VAL A 1 239 ? -4.158 -29.446 9.753 1 92.63 239 VAL A N 1
ATOM 1861 C CA . VAL A 1 239 ? -4.061 -28.2 9 1 92.63 239 VAL A CA 1
ATOM 1862 C C . VAL A 1 239 ? -3.512 -27.095 9.898 1 92.63 239 VAL A C 1
ATOM 1864 O O . VAL A 1 239 ? -4.08 -26.805 10.954 1 92.63 239 VAL A O 1
ATOM 1867 N N . ALA A 1 240 ? -2.472 -26.497 9.486 1 91.95 240 ALA A N 1
ATOM 1868 C CA . ALA A 1 240 ? -1.899 -25.325 10.142 1 91.95 240 ALA A CA 1
ATOM 1869 C C . ALA A 1 240 ? -2.324 -24.039 9.437 1 91.95 240 ALA A C 1
ATOM 1871 O O . ALA A 1 240 ? -2.625 -23.037 10.089 1 91.95 240 ALA A O 1
ATOM 1872 N N . ASP A 1 241 ? -2.312 -24.089 8.148 1 90.55 241 ASP A N 1
ATOM 1873 C CA . ASP A 1 241 ? -2.586 -22.93 7.303 1 90.55 241 ASP A CA 1
ATOM 1874 C C . ASP A 1 241 ? -2.907 -23.357 5.873 1 90.55 241 ASP A C 1
ATOM 1876 O O . ASP A 1 241 ? -2.21 -24.197 5.299 1 90.55 241 ASP A O 1
ATOM 1880 N N . THR A 1 242 ? -3.875 -22.752 5.292 1 87.1 242 THR A N 1
ATOM 1881 C CA . THR A 1 242 ? -4.263 -23.203 3.96 1 87.1 242 THR A CA 1
ATOM 1882 C C . THR A 1 242 ? -3.675 -22.291 2.887 1 87.1 242 THR A C 1
ATOM 1884 O O . THR A 1 242 ? -3.861 -22.529 1.692 1 87.1 242 THR A O 1
ATOM 1887 N N . VAL A 1 243 ? -2.995 -21.239 3.3 1 87.82 243 VAL A N 1
ATOM 1888 C CA . VAL A 1 243 ? -2.381 -20.301 2.366 1 87.82 243 VAL A CA 1
ATOM 1889 C C . VAL A 1 243 ? -1.371 -21.035 1.486 1 87.82 243 VAL A C 1
ATOM 1891 O O . VAL A 1 243 ? -0.491 -21.736 1.992 1 87.82 243 VAL A O 1
ATOM 1894 N N . GLY A 1 244 ? -1.556 -20.94 0.185 1 91.81 244 GLY A N 1
ATOM 1895 C CA . GLY A 1 244 ? -0.587 -21.494 -0.748 1 91.81 244 GLY A CA 1
ATOM 1896 C C . GLY A 1 244 ? -0.899 -22.921 -1.154 1 91.81 244 GLY A C 1
ATOM 1897 O O . GLY A 1 244 ? -0.195 -23.505 -1.981 1 91.81 244 GLY A O 1
ATOM 1898 N N . ALA A 1 245 ? -1.957 -23.513 -0.608 1 94.93 245 ALA A N 1
ATOM 1899 C CA . ALA A 1 245 ? -2.309 -24.894 -0.926 1 94.93 245 ALA A CA 1
ATOM 1900 C C . ALA A 1 245 ? -2.587 -25.061 -2.417 1 94.93 245 ALA A C 1
ATOM 1902 O O . ALA A 1 245 ? -2.187 -26.059 -3.021 1 94.93 245 ALA A O 1
ATOM 1903 N N . GLY A 1 246 ? -3.297 -24.101 -2.969 1 96.67 246 GLY A N 1
ATOM 1904 C CA . GLY A 1 246 ? -3.563 -24.136 -4.399 1 96.67 246 GLY A CA 1
ATOM 1905 C C . GLY A 1 246 ? -2.305 -24.06 -5.242 1 96.67 246 GLY A C 1
ATOM 1906 O O . GLY A 1 246 ? -2.177 -24.771 -6.241 1 96.67 246 GLY A O 1
ATOM 1907 N N . ASP A 1 247 ? -1.383 -23.245 -4.837 1 98.09 247 ASP A N 1
ATOM 1908 C CA . ASP A 1 247 ? -0.112 -23.112 -5.543 1 98.09 247 ASP A CA 1
ATOM 1909 C C . ASP A 1 247 ? 0.692 -24.408 -5.477 1 98.09 247 ASP A C 1
ATOM 1911 O O . ASP A 1 247 ? 1.303 -24.817 -6.467 1 98.09 247 ASP A O 1
ATOM 1915 N N . ALA A 1 248 ? 0.66 -25.006 -4.299 1 98.1 248 ALA A N 1
ATOM 1916 C CA . ALA A 1 248 ? 1.378 -26.265 -4.115 1 98.1 248 ALA A CA 1
ATOM 1917 C C . ALA A 1 248 ? 0.766 -27.376 -4.963 1 98.1 248 ALA A C 1
ATOM 1919 O O . ALA A 1 248 ? 1.485 -28.211 -5.515 1 98.1 248 ALA A O 1
ATOM 1920 N N . SER A 1 249 ? -0.523 -27.408 -5.011 1 98.1 249 SER A N 1
ATOM 1921 C CA . SER A 1 249 ? -1.201 -28.388 -5.854 1 98.1 249 SER A CA 1
ATOM 1922 C C . SER A 1 249 ? -0.829 -28.207 -7.321 1 98.1 249 SER A C 1
ATOM 1924 O O . SER A 1 249 ? -0.581 -29.184 -8.03 1 98.1 249 SER A O 1
ATOM 1926 N N . MET A 1 250 ? -0.806 -26.997 -7.789 1 98.58 250 MET A N 1
ATOM 1927 C CA . MET A 1 250 ? -0.426 -26.699 -9.167 1 98.58 250 MET A CA 1
ATOM 1928 C C . MET A 1 250 ? 1.01 -27.135 -9.441 1 98.58 250 MET A C 1
ATOM 1930 O O . MET A 1 250 ? 1.284 -27.778 -10.456 1 98.58 250 MET A O 1
ATOM 1934 N N . ALA A 1 251 ? 1.88 -26.775 -8.525 1 98.81 251 ALA A N 1
ATOM 1935 C CA . ALA A 1 251 ? 3.278 -27.176 -8.656 1 98.81 251 ALA A CA 1
ATOM 1936 C C . ALA A 1 251 ? 3.409 -28.695 -8.713 1 98.81 251 ALA A C 1
ATOM 1938 O O . ALA A 1 251 ? 4.176 -29.229 -9.519 1 98.81 251 ALA A O 1
ATOM 1939 N N . GLY A 1 252 ? 2.684 -29.369 -7.809 1 98.7 252 GLY A N 1
ATOM 1940 C CA . GLY A 1 252 ? 2.721 -30.823 -7.789 1 98.7 252 GLY A CA 1
ATOM 1941 C C . GLY A 1 252 ? 2.264 -31.449 -9.093 1 98.7 252 GLY A C 1
ATOM 1942 O O . GLY A 1 252 ? 2.88 -32.399 -9.581 1 98.7 252 GLY A O 1
ATOM 1943 N N . TRP A 1 253 ? 1.194 -30.931 -9.615 1 98.46 253 TRP A N 1
ATOM 1944 C CA . TRP A 1 253 ? 0.688 -31.45 -10.882 1 98.46 253 TRP A CA 1
ATOM 1945 C C . TRP A 1 253 ? 1.716 -31.268 -11.994 1 98.46 253 TRP A C 1
ATOM 1947 O O . TRP A 1 253 ? 2.011 -32.209 -12.734 1 98.46 253 TRP A O 1
ATOM 1957 N N . LEU A 1 254 ? 2.274 -30.094 -12.119 1 98.61 254 LEU A N 1
ATOM 1958 C CA . LEU A 1 254 ? 3.243 -29.8 -13.169 1 98.61 254 LEU A CA 1
ATOM 1959 C C . LEU A 1 254 ? 4.512 -30.626 -12.984 1 98.61 254 LEU A C 1
ATOM 1961 O O . LEU A 1 254 ? 5.021 -31.213 -13.941 1 98.61 254 LEU A O 1
ATOM 1965 N N . ALA A 1 255 ? 4.964 -30.694 -11.758 1 98.55 255 ALA A N 1
ATOM 1966 C CA . ALA A 1 255 ? 6.211 -31.397 -11.464 1 98.55 255 ALA A CA 1
ATOM 1967 C C . ALA A 1 255 ? 6.082 -32.889 -11.758 1 98.55 255 ALA A C 1
ATOM 1969 O O . ALA A 1 255 ? 7.017 -33.51 -12.267 1 98.55 255 ALA A O 1
ATOM 1970 N N . SER A 1 256 ? 4.971 -33.478 -11.385 1 97.51 256 SER A N 1
ATOM 1971 C CA . SER A 1 256 ? 4.789 -34.916 -11.556 1 97.51 256 SER A CA 1
ATOM 1972 C C . SER A 1 256 ? 5.037 -35.336 -13.001 1 97.51 256 SER A C 1
ATOM 1974 O O . SER A 1 256 ? 5.679 -36.358 -13.254 1 97.51 256 SER A O 1
ATOM 1976 N N . GLY A 1 257 ? 4.588 -34.487 -13.936 1 94.84 257 GLY A N 1
ATOM 1977 C CA . GLY A 1 257 ? 4.802 -34.777 -15.345 1 94.84 257 GLY A CA 1
ATOM 1978 C C . GLY A 1 257 ? 6.265 -34.743 -15.746 1 94.84 257 GLY A C 1
ATOM 1979 O O . GLY A 1 257 ? 6.681 -35.459 -16.659 1 94.84 257 GLY A O 1
ATOM 1980 N N . LEU A 1 258 ? 7.037 -33.994 -15.086 1 96.47 258 LEU A N 1
ATOM 1981 C CA . LEU A 1 258 ? 8.444 -33.807 -15.425 1 96.47 258 LEU A CA 1
ATOM 1982 C C . LEU A 1 258 ? 9.325 -34.77 -14.636 1 96.47 258 LEU A C 1
ATOM 1984 O O . LEU A 1 258 ? 10.493 -34.971 -14.978 1 96.47 258 LEU A O 1
ATOM 1988 N N . LEU A 1 259 ? 8.748 -35.379 -13.601 1 95.95 259 LEU A N 1
ATOM 1989 C CA . LEU A 1 259 ? 9.497 -36.291 -12.743 1 95.95 259 LEU A CA 1
ATOM 1990 C C . LEU A 1 259 ? 9.293 -37.738 -13.178 1 95.95 259 LEU A C 1
ATOM 1992 O O . LEU A 1 259 ? 9.762 -38.663 -12.51 1 95.95 259 LEU A O 1
ATOM 1996 N N . GLY A 1 260 ? 8.506 -37.971 -14.158 1 94.72 260 GLY A N 1
ATOM 1997 C CA . GLY A 1 260 ? 8.362 -39.297 -14.737 1 94.72 260 GLY A CA 1
ATOM 1998 C C . GLY A 1 260 ? 7.165 -40.057 -14.199 1 94.72 260 GLY A C 1
ATOM 1999 O O . GLY A 1 260 ? 7.057 -41.27 -14.388 1 94.72 260 GLY A O 1
ATOM 2000 N N . ILE A 1 261 ? 6.325 -39.356 -13.503 1 94.86 261 ILE A N 1
ATOM 2001 C CA . ILE A 1 261 ? 5.068 -39.975 -13.098 1 94.86 261 ILE A CA 1
ATOM 2002 C C . ILE A 1 261 ? 4.074 -39.931 -14.257 1 94.86 261 ILE A C 1
ATOM 2004 O O . ILE A 1 261 ? 3.594 -38.858 -14.63 1 94.86 261 ILE A O 1
ATOM 2008 N N . ASP A 1 262 ? 3.652 -40.998 -14.8 1 91.42 262 ASP A N 1
ATOM 2009 C CA . ASP A 1 262 ? 2.92 -41.027 -16.062 1 91.42 262 ASP A CA 1
ATOM 2010 C C . ASP A 1 262 ? 1.427 -41.243 -15.826 1 91.42 262 ASP A C 1
ATOM 2012 O O . ASP A 1 262 ? 0.592 -40.62 -16.485 1 91.42 262 ASP A O 1
ATOM 2016 N N . GLU A 1 263 ? 1.072 -42.131 -14.863 1 94 263 GLU A N 1
ATOM 2017 C CA . GLU A 1 263 ? -0.325 -42.479 -14.624 1 94 263 GLU A CA 1
ATOM 2018 C C . GLU A 1 263 ? -1.097 -41.297 -14.045 1 94 263 GLU A C 1
ATOM 2020 O O . GLU A 1 263 ? -0.723 -40.755 -13.003 1 94 263 GLU A O 1
ATOM 2025 N N . PRO A 1 264 ? -2.174 -40.938 -14.672 1 94.73 264 PRO A N 1
ATOM 2026 C CA . PRO A 1 264 ? -2.922 -39.752 -14.251 1 94.73 264 PRO A CA 1
ATOM 2027 C C . PRO A 1 264 ? -3.341 -39.808 -12.784 1 94.73 264 PRO A C 1
ATOM 2029 O O . PRO A 1 264 ? -3.271 -38.799 -12.079 1 94.73 264 PRO A O 1
ATOM 2032 N N . GLN A 1 265 ? -3.724 -40.983 -12.345 1 96.27 265 GLN A N 1
ATOM 2033 C CA . GLN A 1 265 ? -4.142 -41.115 -10.954 1 96.27 265 GLN A CA 1
ATOM 2034 C C . GLN A 1 265 ? -2.975 -40.863 -10.003 1 96.27 265 GLN A C 1
ATOM 2036 O O . GLN A 1 265 ? -3.144 -40.227 -8.96 1 96.27 265 GLN A O 1
ATOM 2041 N N . ALA A 1 266 ? -1.855 -41.4 -10.371 1 96.6 266 ALA A N 1
ATOM 2042 C CA . ALA A 1 266 ? -0.668 -41.207 -9.542 1 96.6 266 ALA A CA 1
ATOM 2043 C C . ALA A 1 266 ? -0.239 -39.742 -9.533 1 96.6 266 ALA A C 1
ATOM 2045 O O . ALA A 1 266 ? 0.213 -39.228 -8.507 1 96.6 266 ALA A O 1
ATOM 2046 N N . ARG A 1 267 ? -0.354 -39.107 -10.646 1 97.32 267 ARG A N 1
ATOM 2047 C CA . ARG A 1 267 ? -0.013 -37.691 -10.743 1 97.32 267 ARG A CA 1
ATOM 2048 C C . ARG A 1 267 ? -0.948 -36.843 -9.888 1 97.32 267 ARG A C 1
ATOM 2050 O O . ARG A 1 267 ? -0.505 -35.911 -9.213 1 97.32 267 ARG A O 1
ATOM 2057 N N . LEU A 1 268 ? -2.212 -37.187 -9.928 1 97.59 268 LEU A N 1
ATOM 2058 C CA . LEU A 1 268 ? -3.203 -36.458 -9.143 1 97.59 268 LEU A CA 1
ATOM 2059 C C . LEU A 1 268 ? -2.968 -36.658 -7.65 1 97.59 268 LEU A C 1
ATOM 2061 O O . LEU A 1 268 ? -3.122 -35.721 -6.862 1 97.59 268 LEU A O 1
ATOM 2065 N N . ALA A 1 269 ? -2.628 -37.852 -7.3 1 97.63 269 ALA A N 1
ATOM 2066 C CA . ALA A 1 269 ? -2.298 -38.124 -5.903 1 97.63 269 ALA A CA 1
ATOM 2067 C C . ALA A 1 269 ? -1.086 -37.311 -5.457 1 97.63 269 ALA A C 1
ATOM 2069 O O . ALA A 1 269 ? -1.047 -36.809 -4.331 1 97.63 269 ALA A O 1
ATOM 2070 N N . PHE A 1 270 ? -0.095 -37.25 -6.314 1 98.17 270 PHE A N 1
ATOM 2071 C CA . PHE A 1 270 ? 1.096 -36.455 -6.036 1 98.17 270 PHE A CA 1
ATOM 2072 C C . PHE A 1 270 ? 0.731 -34.99 -5.827 1 98.17 270 PHE A C 1
ATOM 2074 O O . PHE A 1 270 ? 1.215 -34.352 -4.89 1 98.17 270 PHE A O 1
ATOM 2081 N N . SER A 1 271 ? -0.123 -34.433 -6.69 1 98.32 271 SER A N 1
ATOM 2082 C CA . SER A 1 271 ? -0.614 -33.064 -6.582 1 98.32 271 SER A CA 1
ATOM 2083 C C . SER A 1 271 ? -1.35 -32.843 -5.264 1 98.32 271 SER A C 1
ATOM 2085 O O . SER A 1 271 ? -1.105 -31.855 -4.569 1 98.32 271 SER A O 1
ATOM 2087 N N . ALA A 1 272 ? -2.215 -33.749 -4.891 1 97.95 272 ALA A N 1
ATOM 2088 C CA . ALA A 1 272 ? -2.967 -33.668 -3.642 1 97.95 272 ALA A CA 1
ATOM 2089 C C . ALA A 1 272 ? -2.034 -33.706 -2.435 1 97.95 272 ALA A C 1
ATOM 2091 O O . ALA A 1 272 ? -2.254 -32.999 -1.449 1 97.95 272 ALA A O 1
ATOM 2092 N N . ALA A 1 273 ? -1.033 -34.536 -2.527 1 98.15 273 ALA A N 1
ATOM 2093 C CA . ALA A 1 273 ? -0.064 -34.643 -1.439 1 98.15 273 ALA A CA 1
ATOM 2094 C C . ALA A 1 273 ? 0.708 -33.338 -1.262 1 98.15 273 ALA A C 1
ATOM 2096 O O . ALA A 1 273 ? 0.985 -32.922 -0.134 1 98.15 273 ALA A O 1
ATOM 2097 N N . CYS A 1 274 ? 1.089 -32.739 -2.34 1 98.35 274 CYS A N 1
ATOM 2098 C CA . CYS A 1 274 ? 1.769 -31.45 -2.271 1 98.35 274 CYS A CA 1
ATOM 2099 C C . CYS A 1 274 ? 0.912 -30.421 -1.543 1 98.35 274 CYS A C 1
ATOM 2101 O O . CYS A 1 274 ? 1.404 -29.704 -0.669 1 98.35 274 CYS A O 1
ATOM 2103 N N . ALA A 1 275 ? -0.362 -30.356 -1.874 1 97.95 275 ALA A N 1
ATOM 2104 C CA . ALA A 1 275 ? -1.28 -29.433 -1.213 1 97.95 275 ALA A CA 1
ATOM 2105 C C . ALA A 1 275 ? -1.375 -29.729 0.281 1 97.95 275 ALA A C 1
ATOM 2107 O O . ALA A 1 275 ? -1.361 -28.811 1.105 1 97.95 275 ALA A O 1
ATOM 2108 N N . SER A 1 276 ? -1.417 -30.971 0.602 1 97.61 276 SER A N 1
ATOM 2109 C CA . SER A 1 276 ? -1.579 -31.384 1.993 1 97.61 276 SER A CA 1
ATOM 2110 C C . SER A 1 276 ? -0.34 -31.048 2.816 1 97.61 276 SER A C 1
ATOM 2112 O O . SER A 1 276 ? -0.451 -30.592 3.956 1 97.61 276 SER A O 1
ATOM 2114 N N . VAL A 1 277 ? 0.791 -31.298 2.257 1 97.73 277 VAL A N 1
ATOM 2115 C CA . VAL A 1 277 ? 2.03 -30.949 2.945 1 97.73 277 VAL A CA 1
ATOM 2116 C C . VAL A 1 277 ? 2.079 -29.443 3.19 1 97.73 277 VAL A C 1
ATOM 2118 O O . VAL A 1 277 ? 2.481 -28.996 4.267 1 97.73 277 VAL A O 1
ATOM 2121 N N . SER A 1 278 ? 1.708 -28.667 2.149 1 97.04 278 SER A N 1
ATOM 2122 C CA . SER A 1 278 ? 1.669 -27.216 2.295 1 97.04 278 SER A CA 1
ATOM 2123 C C . SER A 1 278 ? 0.74 -26.799 3.431 1 97.04 278 SER A C 1
ATOM 2125 O O . SER A 1 278 ? 1.093 -25.946 4.248 1 97.04 278 SER A O 1
ATOM 2127 N N . CYS A 1 279 ? -0.413 -27.377 3.57 1 96.19 279 CYS A N 1
ATOM 2128 C CA . CYS A 1 279 ? -1.422 -27.034 4.566 1 96.19 279 CYS A CA 1
ATOM 2129 C C . CYS A 1 279 ? -0.934 -27.361 5.972 1 96.19 279 CYS A C 1
ATOM 2131 O O . CYS A 1 279 ? -1.39 -26.762 6.947 1 96.19 279 CYS A O 1
ATOM 2133 N N . ALA A 1 280 ? -0.062 -28.299 6.1 1 95.8 280 ALA A N 1
ATOM 2134 C CA . ALA A 1 280 ? 0.436 -28.739 7.4 1 95.8 280 ALA A CA 1
ATOM 2135 C C . ALA A 1 280 ? 1.479 -27.768 7.945 1 95.8 280 ALA A C 1
ATOM 2137 O O . ALA A 1 280 ? 1.942 -27.916 9.078 1 95.8 280 ALA A O 1
ATOM 2138 N N . ASN A 1 281 ? 1.869 -26.842 7.196 1 94.45 281 ASN A N 1
ATOM 2139 C CA . ASN A 1 281 ? 2.878 -25.853 7.557 1 94.45 281 ASN A CA 1
ATOM 2140 C C . ASN A 1 281 ? 2.332 -24.431 7.457 1 94.45 281 ASN A C 1
ATOM 2142 O O . ASN A 1 281 ? 1.414 -24.168 6.677 1 94.45 281 ASN A O 1
ATOM 2146 N N . ALA A 1 282 ? 2.888 -23.545 8.178 1 90.23 282 ALA A N 1
ATOM 2147 C CA . ALA A 1 282 ? 2.418 -22.162 8.184 1 90.23 282 ALA A CA 1
ATOM 2148 C C . ALA A 1 282 ? 2.891 -21.417 6.94 1 90.23 282 ALA A C 1
ATOM 2150 O O . ALA A 1 282 ? 4.039 -21.569 6.516 1 90.23 282 ALA A O 1
ATOM 2151 N N . GLY A 1 283 ? 2.002 -20.594 6.414 1 88.72 283 GLY A N 1
ATOM 2152 C CA . GLY A 1 283 ? 2.346 -19.76 5.273 1 88.72 283 GLY A CA 1
ATOM 2153 C C . GLY A 1 283 ? 2.352 -20.52 3.96 1 88.72 283 GLY A C 1
ATOM 2154 O O . GLY A 1 283 ? 1.916 -21.671 3.901 1 88.72 283 GLY A O 1
ATOM 2155 N N . ALA A 1 284 ? 2.768 -19.872 2.89 1 90.53 284 ALA A N 1
ATOM 2156 C CA . ALA A 1 284 ? 2.907 -20.513 1.585 1 90.53 284 ALA A CA 1
ATOM 2157 C C . ALA A 1 284 ? 4.135 -21.418 1.546 1 90.53 284 ALA A C 1
ATOM 2159 O O . ALA A 1 284 ? 5.102 -21.133 0.836 1 90.53 284 ALA A O 1
ATOM 2160 N N . TYR A 1 285 ? 3.968 -22.564 2.213 1 94.85 285 TYR A N 1
ATOM 2161 C CA . TYR A 1 285 ? 5.066 -23.512 2.371 1 94.85 285 TYR A CA 1
ATOM 2162 C C . TYR A 1 285 ? 5.308 -24.286 1.081 1 94.85 285 TYR A C 1
ATOM 2164 O O . TYR A 1 285 ? 4.366 -24.789 0.466 1 94.85 285 TYR A O 1
ATOM 2172 N N . ALA A 1 286 ? 6.544 -24.34 0.654 1 96.99 286 ALA A N 1
ATOM 2173 C CA . ALA A 1 286 ? 6.942 -25.121 -0.514 1 96.99 286 ALA A CA 1
ATOM 2174 C C . ALA A 1 286 ? 7.354 -26.535 -0.114 1 96.99 286 ALA A C 1
ATOM 2176 O O . ALA A 1 286 ? 8.394 -26.729 0.519 1 96.99 286 ALA A O 1
ATOM 2177 N N . PRO A 1 287 ? 6.61 -27.513 -0.512 1 97.63 287 PRO A N 1
ATOM 2178 C CA . PRO A 1 287 ? 6.928 -28.887 -0.114 1 97.63 287 PRO A CA 1
ATOM 2179 C C . PRO A 1 287 ? 8.181 -29.425 -0.8 1 97.63 287 PRO A C 1
ATOM 2181 O O . PRO A 1 287 ? 8.451 -29.086 -1.955 1 97.63 287 PRO A O 1
ATOM 2184 N N . SER A 1 288 ? 8.853 -30.297 -0.109 1 97.64 288 SER A N 1
ATOM 2185 C CA . SER A 1 288 ? 9.941 -31.04 -0.736 1 97.64 288 SER A CA 1
ATOM 2186 C C . SER A 1 288 ? 9.45 -32.37 -1.298 1 97.64 288 SER A C 1
ATOM 2188 O O . SER A 1 288 ? 8.418 -32.889 -0.866 1 97.64 288 SER A O 1
ATOM 2190 N N . ARG A 1 289 ? 10.21 -32.877 -2.192 1 97.18 289 ARG A N 1
ATOM 2191 C CA . ARG A 1 289 ? 9.864 -34.168 -2.778 1 97.18 289 ARG A CA 1
ATOM 2192 C C . ARG A 1 289 ? 9.82 -35.258 -1.713 1 97.18 289 ARG A C 1
ATOM 2194 O O . ARG A 1 289 ? 8.923 -36.104 -1.719 1 97.18 289 ARG A O 1
ATOM 2201 N N . GLN A 1 290 ? 10.707 -35.174 -0.778 1 97.51 290 GLN A N 1
ATOM 2202 C CA . GLN A 1 290 ? 10.779 -36.161 0.294 1 97.51 290 GLN A CA 1
ATOM 2203 C C . GLN A 1 290 ? 9.521 -36.128 1.157 1 97.51 290 GLN A C 1
ATOM 2205 O O . GLN A 1 290 ? 8.957 -37.175 1.483 1 97.51 290 GLN A O 1
ATOM 2210 N N . GLU A 1 291 ? 9.081 -34.983 1.536 1 97.94 291 GLU A N 1
ATOM 2211 C CA . GLU A 1 291 ? 7.879 -34.828 2.349 1 97.94 291 GLU A CA 1
ATOM 2212 C C . GLU A 1 291 ? 6.653 -35.391 1.636 1 97.94 291 GLU A C 1
ATOM 2214 O O . GLU A 1 291 ? 5.816 -36.051 2.255 1 97.94 291 GLU A O 1
ATOM 2219 N N . VAL A 1 292 ? 6.6 -35.138 0.342 1 98.15 292 VAL A N 1
ATOM 2220 C CA . VAL A 1 292 ? 5.456 -35.559 -0.46 1 98.15 292 VAL A CA 1
ATOM 2221 C C . VAL A 1 292 ? 5.447 -37.081 -0.589 1 98.15 292 VAL A C 1
ATOM 2223 O O . VAL A 1 292 ? 4.408 -37.72 -0.404 1 98.15 292 VAL A O 1
ATOM 2226 N N . GLU A 1 293 ? 6.574 -37.65 -0.85 1 97.09 293 GLU A N 1
ATOM 2227 C CA . GLU A 1 293 ? 6.682 -39.099 -0.994 1 97.09 293 GLU A CA 1
ATOM 2228 C C . GLU A 1 293 ? 6.384 -39.808 0.324 1 97.09 293 GLU A C 1
ATOM 2230 O O . GLU A 1 293 ? 5.757 -40.87 0.336 1 97.09 293 GLU A O 1
ATOM 2235 N N . GLN A 1 294 ? 6.8 -39.201 1.38 1 97.15 294 GLN A N 1
ATOM 2236 C CA . GLN A 1 294 ? 6.522 -39.769 2.695 1 97.15 294 GLN A CA 1
ATOM 2237 C C . GLN A 1 294 ? 5.025 -39.762 2.992 1 97.15 294 GLN A C 1
ATOM 2239 O O . GLN A 1 294 ? 4.488 -40.736 3.525 1 97.15 294 GLN A O 1
ATOM 2244 N N . LEU A 1 295 ? 4.399 -38.707 2.678 1 96.96 295 LEU A N 1
ATOM 2245 C CA . LEU A 1 295 ? 2.962 -38.615 2.908 1 96.96 295 LEU A CA 1
ATOM 2246 C C . LEU A 1 295 ? 2.209 -39.633 2.058 1 96.96 295 LEU A C 1
ATOM 2248 O O . LEU A 1 295 ? 1.261 -40.264 2.532 1 96.96 295 LEU A O 1
ATOM 2252 N N . LEU A 1 296 ? 2.59 -39.8 0.79 1 96.32 296 LEU A N 1
ATOM 2253 C CA . LEU A 1 296 ? 1.95 -40.75 -0.113 1 96.32 296 LEU A CA 1
ATOM 2254 C C . LEU A 1 296 ? 2.125 -42.179 0.389 1 96.32 296 LEU A C 1
ATOM 2256 O O . LEU A 1 296 ? 1.198 -42.988 0.308 1 96.32 296 LEU A O 1
ATOM 2260 N N . ALA A 1 297 ? 3.302 -42.442 0.906 1 94.76 297 ALA A N 1
ATOM 2261 C CA . ALA A 1 297 ? 3.573 -43.772 1.447 1 94.76 297 ALA A CA 1
ATOM 2262 C C . ALA A 1 297 ? 2.69 -44.062 2.657 1 94.76 297 ALA A C 1
ATOM 2264 O O . ALA A 1 297 ? 2.165 -45.168 2.799 1 94.76 297 ALA A O 1
ATOM 2265 N N . ARG A 1 298 ? 2.496 -43.097 3.469 1 91.89 298 ARG A N 1
ATOM 2266 C CA . ARG A 1 298 ? 1.672 -43.246 4.665 1 91.89 298 ARG A CA 1
ATOM 2267 C C . ARG A 1 298 ? 0.199 -43.396 4.299 1 91.89 298 ARG A C 1
ATOM 2269 O O . ARG A 1 298 ? -0.534 -44.143 4.95 1 91.89 298 ARG A O 1
ATOM 2276 N N . SER A 1 299 ? -0.21 -42.709 3.348 1 86.13 299 SER A N 1
ATOM 2277 C CA . SER A 1 299 ? -1.612 -42.721 2.944 1 86.13 299 SER A CA 1
ATOM 2278 C C . SER A 1 299 ? -1.996 -44.06 2.323 1 86.13 299 SER A C 1
ATOM 2280 O O . SER A 1 299 ? -3.153 -44.479 2.404 1 86.13 299 SER A O 1
ATOM 2282 N N . ARG A 1 300 ? -1.095 -44.711 1.624 1 83.27 300 ARG A N 1
ATOM 2283 C CA . ARG A 1 300 ? -1.334 -46.019 1.022 1 83.27 300 ARG A CA 1
ATOM 2284 C C . ARG A 1 300 ? -1.448 -47.101 2.09 1 83.27 300 ARG A C 1
ATOM 2286 O O . ARG A 1 300 ? -2.157 -48.092 1.904 1 83.27 300 ARG A O 1
ATOM 2293 N N . GLU A 1 301 ? -0.764 -46.791 3.142 1 75.73 301 GLU A N 1
ATOM 2294 C CA . GLU A 1 301 ? -0.808 -47.765 4.228 1 75.73 301 GLU A CA 1
ATOM 2295 C C . GLU A 1 301 ? -2.131 -47.688 4.985 1 75.73 301 GLU A C 1
ATOM 2297 O O . GLU A 1 301 ? -2.6 -48.69 5.53 1 75.73 301 GLU A O 1
ATOM 2302 N N . LEU A 1 302 ? -2.629 -46.496 5.011 1 68.43 302 LEU A N 1
ATOM 2303 C CA . LEU A 1 302 ? -3.866 -46.295 5.758 1 68.43 302 LEU A CA 1
ATOM 2304 C C . LEU A 1 302 ? -5.077 -46.698 4.923 1 68.43 302 LEU A C 1
ATOM 2306 O O . LEU A 1 302 ? -6.156 -46.943 5.466 1 68.43 302 LEU A O 1
ATOM 2310 N N . ARG A 1 303 ? -4.972 -46.951 3.663 1 59.78 303 ARG A N 1
ATOM 2311 C CA . ARG A 1 303 ? -6.078 -47.432 2.842 1 59.78 303 ARG A CA 1
ATOM 2312 C C . ARG A 1 303 ? -6.078 -48.955 2.76 1 59.78 303 ARG A C 1
ATOM 2314 O O . ARG A 1 303 ? -5.02 -49.584 2.822 1 59.78 303 ARG A O 1
ATOM 2321 N N . MET B 1 1 ? -25.686 22.987 17.945 1 67.69 1 MET B N 1
ATOM 2322 C CA . MET B 1 1 ? -24.347 23.052 18.522 1 67.69 1 MET B CA 1
ATOM 2323 C C . MET B 1 1 ? -23.432 23.931 17.676 1 67.69 1 MET B C 1
ATOM 2325 O O . MET B 1 1 ? -23.585 23.999 16.455 1 67.69 1 MET B O 1
ATOM 2329 N N . GLN B 1 2 ? -22.611 24.721 18.27 1 91.2 2 GLN B N 1
ATOM 2330 C CA . GLN B 1 2 ? -21.778 25.711 17.595 1 91.2 2 GLN B CA 1
ATOM 2331 C C . GLN B 1 2 ? -20.69 25.039 16.762 1 91.2 2 GLN B C 1
ATOM 2333 O O . GLN B 1 2 ? -20.081 24.061 17.199 1 91.2 2 GLN B O 1
ATOM 2338 N N . LEU B 1 3 ? -20.584 25.427 15.53 1 96.89 3 LEU B N 1
ATOM 2339 C CA . LEU B 1 3 ? -19.588 24.893 14.608 1 96.89 3 LEU B CA 1
ATOM 2340 C C . LEU B 1 3 ? -18.188 25.364 14.986 1 96.89 3 LEU B C 1
ATOM 2342 O O . LEU B 1 3 ? -18.033 26.397 15.642 1 96.89 3 LEU B O 1
ATOM 2346 N N . PRO B 1 4 ? -17.232 24.579 14.69 1 98.03 4 PRO B N 1
ATOM 2347 C CA . PRO B 1 4 ? -15.87 24.921 15.106 1 98.03 4 PRO B CA 1
ATOM 2348 C C . PRO B 1 4 ? -15.317 26.142 14.373 1 98.03 4 PRO B C 1
ATOM 2350 O O . PRO B 1 4 ? -15.714 26.416 13.238 1 98.03 4 PRO B O 1
ATOM 2353 N N . SER B 1 5 ? -14.398 26.802 15.008 1 97.87 5 SER B N 1
ATOM 2354 C CA . SER B 1 5 ? -13.801 28.011 14.451 1 97.87 5 SER B CA 1
ATOM 2355 C C . SER B 1 5 ? -12.621 27.678 13.544 1 97.87 5 SER B C 1
ATOM 2357 O O . SER B 1 5 ? -12.191 28.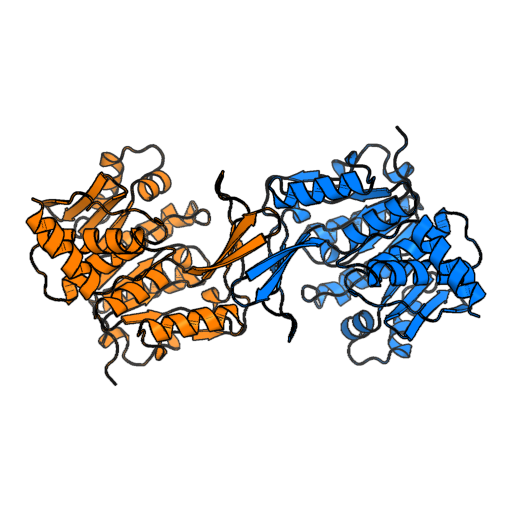511 12.744 1 97.87 5 SER B O 1
ATOM 2359 N N . VAL B 1 6 ? -12.078 26.47 13.7 1 98.84 6 VAL B N 1
ATOM 2360 C CA . VAL B 1 6 ? -10.938 26.066 12.883 1 98.84 6 VAL B CA 1
ATOM 2361 C C . VAL B 1 6 ? -11.291 24.81 12.09 1 98.84 6 VAL B C 1
ATOM 2363 O O . VAL B 1 6 ? -11.833 23.851 12.643 1 98.84 6 VAL B O 1
ATOM 2366 N N . VAL B 1 7 ? -10.991 24.807 10.832 1 98.93 7 VAL B N 1
ATOM 2367 C CA . VAL B 1 7 ? -11.161 23.639 9.974 1 98.93 7 VAL B CA 1
ATOM 2368 C C . VAL B 1 7 ? -9.834 23.291 9.305 1 98.93 7 VAL B C 1
ATOM 2370 O O . VAL B 1 7 ? -9.239 24.126 8.619 1 98.93 7 VAL B O 1
ATOM 2373 N N . VAL B 1 8 ? -9.341 22.126 9.558 1 98.96 8 VAL B N 1
ATOM 2374 C CA . VAL B 1 8 ? -8.122 21.632 8.924 1 98.96 8 VAL B CA 1
ATOM 2375 C C . VAL B 1 8 ? -8.48 20.648 7.812 1 98.96 8 VAL B C 1
ATOM 2377 O O . VAL B 1 8 ? -9.111 19.619 8.065 1 98.96 8 VAL B O 1
ATOM 2380 N N . PHE B 1 9 ? -8.073 20.974 6.594 1 98.94 9 PHE B N 1
ATOM 2381 C CA . PHE B 1 9 ? -8.379 20.139 5.438 1 98.94 9 PHE B CA 1
ATOM 2382 C C . PHE B 1 9 ? -7.199 19.237 5.095 1 98.94 9 PHE B C 1
ATOM 2384 O O . PHE B 1 9 ? -6.045 19.664 5.158 1 98.94 9 PHE B O 1
ATOM 2391 N N . GLY B 1 10 ? -7.514 18.025 4.749 1 98.7 10 GLY B N 1
ATOM 2392 C CA . GLY B 1 10 ? -6.413 17.257 4.188 1 98.7 10 GLY B CA 1
ATOM 2393 C C . GLY B 1 10 ? -6.564 15.761 4.392 1 98.7 10 GLY B C 1
ATOM 2394 O O . GLY B 1 10 ? -7.662 15.219 4.253 1 98.7 10 GLY B O 1
ATOM 2395 N N . GLU B 1 11 ? -5.4 15.085 4.635 1 98.66 11 GLU B N 1
ATOM 2396 C CA . GLU B 1 11 ? -5.389 13.626 4.665 1 98.66 11 GLU B CA 1
ATOM 2397 C C . GLU B 1 11 ? -5.143 13.105 6.078 1 98.66 11 GLU B C 1
ATOM 2399 O O . GLU B 1 11 ? -4.508 13.779 6.892 1 98.66 11 GLU B O 1
ATOM 2404 N N . ALA B 1 12 ? -5.679 12.011 6.385 1 98.73 12 ALA B N 1
ATOM 2405 C CA . ALA B 1 12 ? -5.349 11.101 7.479 1 98.73 12 ALA B CA 1
ATOM 2406 C C . ALA B 1 12 ? -4.941 9.73 6.947 1 98.73 12 ALA B C 1
ATOM 2408 O O . ALA B 1 12 ? -5.506 9.244 5.965 1 98.73 12 ALA B O 1
ATOM 2409 N N . LEU B 1 13 ? -3.914 9.201 7.54 1 98.37 13 LEU B N 1
ATOM 2410 C CA . LEU B 1 13 ? -3.391 7.947 7.01 1 98.37 13 LEU B CA 1
ATOM 2411 C C . LEU B 1 13 ? -2.774 7.102 8.12 1 98.37 13 LEU B C 1
ATOM 2413 O O . LEU B 1 13 ? -2.761 7.512 9.283 1 98.37 13 LEU B O 1
ATOM 2417 N N . THR B 1 14 ? -2.375 5.917 7.817 1 98.1 14 THR B N 1
ATOM 2418 C CA . THR B 1 14 ? -1.61 5.049 8.705 1 98.1 14 THR B CA 1
ATOM 2419 C C . THR B 1 14 ? -0.226 4.767 8.126 1 98.1 14 THR B C 1
ATOM 2421 O O . THR B 1 14 ? -0.103 4.367 6.966 1 98.1 14 THR B O 1
ATOM 2424 N N . ASP B 1 15 ? 0.742 5.057 8.875 1 96.8 15 ASP B N 1
ATOM 2425 C CA . ASP B 1 15 ? 2.101 4.663 8.518 1 96.8 15 ASP B CA 1
ATOM 2426 C C . ASP B 1 15 ? 2.363 3.203 8.881 1 96.8 15 ASP B C 1
ATOM 2428 O O . ASP B 1 15 ? 2.254 2.819 10.048 1 96.8 15 ASP B O 1
ATOM 2432 N N . LEU B 1 16 ? 2.646 2.406 7.92 1 97.3 16 LEU B N 1
ATOM 2433 C CA . LEU B 1 16 ? 3.096 1.04 8.162 1 97.3 16 LEU B CA 1
ATOM 2434 C C . LEU B 1 16 ? 4.619 0.955 8.132 1 97.3 16 LEU B C 1
ATOM 2436 O O . LEU B 1 16 ? 5.224 0.962 7.057 1 97.3 16 LEU B O 1
ATOM 2440 N N . VAL B 1 17 ? 5.192 0.783 9.279 1 95.83 17 VAL B N 1
ATOM 2441 C CA . VAL B 1 17 ? 6.64 0.887 9.427 1 95.83 17 VAL B CA 1
ATOM 2442 C C . VAL B 1 17 ? 7.226 -0.484 9.753 1 95.83 17 VAL B C 1
ATOM 2444 O O . VAL B 1 17 ? 6.797 -1.139 10.706 1 95.83 17 VAL B O 1
ATOM 2447 N N . GLN B 1 18 ? 8.186 -0.886 8.984 1 95.97 18 GLN B N 1
ATOM 2448 C CA . GLN B 1 18 ? 8.889 -2.126 9.297 1 95.97 18 GLN B CA 1
ATOM 2449 C C . GLN B 1 18 ? 9.973 -1.894 10.345 1 95.97 18 GLN B C 1
ATOM 2451 O O . GLN B 1 18 ? 10.928 -1.151 10.105 1 95.97 18 GLN B O 1
ATOM 2456 N N . HIS B 1 19 ? 9.913 -2.515 11.506 1 92.85 19 HIS B N 1
ATOM 2457 C CA . HIS B 1 19 ? 10.914 -2.383 12.559 1 92.85 19 HIS B CA 1
ATOM 2458 C C . HIS B 1 19 ? 12.042 -3.394 12.377 1 92.85 19 HIS B C 1
ATOM 2460 O O . HIS B 1 19 ? 13.219 -3.033 12.43 1 92.85 19 HIS B O 1
ATOM 2466 N N . THR B 1 20 ? 11.696 -4.616 12.245 1 91.73 20 THR B N 1
ATOM 2467 C CA . THR B 1 20 ? 12.575 -5.718 11.869 1 91.73 20 THR B CA 1
ATOM 2468 C C . THR B 1 20 ? 11.987 -6.504 10.7 1 91.73 20 THR B C 1
ATOM 2470 O O . THR B 1 20 ? 10.793 -6.398 10.412 1 91.73 20 THR B O 1
ATOM 2473 N N . PRO B 1 21 ? 12.789 -7.144 10.003 1 90.4 21 PRO B N 1
ATOM 2474 C CA . PRO B 1 21 ? 12.275 -7.862 8.834 1 90.4 21 PRO B CA 1
ATOM 2475 C C . PRO B 1 21 ? 11.022 -8.677 9.146 1 90.4 21 PRO B C 1
ATOM 2477 O O . PRO B 1 21 ? 11.05 -9.549 10.019 1 90.4 21 PRO B O 1
ATOM 2480 N N . GLY B 1 22 ? 9.983 -8.257 8.491 1 92.85 22 GLY B N 1
ATOM 2481 C CA . GLY B 1 22 ? 8.741 -9.006 8.6 1 92.85 22 GLY B CA 1
ATOM 2482 C C . GLY B 1 22 ? 7.828 -8.492 9.696 1 92.85 22 GLY B C 1
ATOM 2483 O O . GLY B 1 22 ? 6.649 -8.848 9.747 1 92.85 22 GLY B O 1
ATOM 2484 N N . ARG B 1 23 ? 8.353 -7.68 10.582 1 95.37 23 ARG B N 1
ATOM 2485 C CA . ARG B 1 23 ? 7.56 -7.141 11.682 1 95.37 23 ARG B CA 1
ATOM 2486 C C . ARG B 1 23 ? 7.248 -5.664 11.46 1 95.37 23 ARG B C 1
ATOM 2488 O O . ARG B 1 23 ? 8.158 -4.836 11.389 1 95.37 23 ARG B O 1
ATOM 2495 N N . TRP B 1 24 ? 6 -5.432 11.419 1 96.92 24 TRP B N 1
ATOM 2496 C CA . TRP B 1 24 ? 5.534 -4.092 11.078 1 96.92 24 TRP B CA 1
ATOM 2497 C C . TRP B 1 24 ? 4.641 -3.53 12.179 1 96.92 24 TRP B C 1
ATOM 2499 O O . TRP B 1 24 ? 4.031 -4.286 12.94 1 96.92 24 TRP B O 1
ATOM 2509 N N . GLN B 1 25 ? 4.642 -2.239 12.272 1 96.36 25 GLN B N 1
ATOM 2510 C CA . GLN B 1 25 ? 3.765 -1.509 13.182 1 96.36 25 GLN B CA 1
ATOM 2511 C C . GLN B 1 25 ? 3.02 -0.395 12.453 1 96.36 25 GLN B C 1
ATOM 2513 O O . GLN B 1 25 ? 3.598 0.302 11.617 1 96.36 25 GLN B O 1
ATOM 2518 N N . GLY B 1 26 ? 1.745 -0.312 12.708 1 96.46 26 GLY B N 1
ATOM 2519 C CA . GLY B 1 26 ? 0.928 0.759 12.159 1 96.46 26 GLY B CA 1
ATOM 2520 C C . GLY B 1 26 ? 0.782 1.941 13.099 1 96.46 26 GLY B C 1
ATOM 2521 O O . GLY B 1 26 ? 0.573 1.762 14.301 1 96.46 26 GLY B O 1
ATOM 2522 N N . TYR B 1 27 ? 0.937 3.112 12.571 1 96.24 27 TYR B N 1
ATOM 2523 C CA . TYR B 1 27 ? 0.788 4.347 13.333 1 96.24 27 TYR B CA 1
ATOM 2524 C C . TYR B 1 27 ? -0.169 5.306 12.636 1 96.24 27 TYR B C 1
ATOM 2526 O O . TYR B 1 27 ? 0.136 5.824 11.559 1 96.24 27 TYR B O 1
ATOM 2534 N N . PRO B 1 28 ? -1.305 5.572 13.235 1 96.86 28 PRO B N 1
ATOM 2535 C CA . PRO B 1 28 ? -2.158 6.608 12.648 1 96.86 28 PRO B CA 1
ATOM 2536 C C . PRO B 1 28 ? -1.472 7.971 12.584 1 96.86 28 PRO B C 1
ATOM 2538 O O . PRO B 1 28 ? -0.732 8.337 13.5 1 96.86 28 PRO B O 1
ATOM 2541 N N . GLY B 1 29 ? -1.741 8.645 11.475 1 96.99 29 GLY B N 1
ATOM 2542 C CA . GLY B 1 29 ? -1.132 9.956 11.321 1 96.99 29 GLY B CA 1
ATOM 2543 C C . GLY B 1 29 ? -1.677 10.733 10.138 1 96.99 29 GLY B C 1
ATOM 2544 O O . GLY B 1 29 ? -2.861 10.625 9.81 1 96.99 29 GLY B O 1
ATOM 2545 N N . GLY B 1 30 ? -0.753 11.553 9.561 1 97.6 30 GLY B N 1
ATOM 2546 C CA . GLY B 1 30 ? -1.083 12.577 8.582 1 97.6 30 GLY B CA 1
ATOM 2547 C C . GLY B 1 30 ? -0.902 13.988 9.111 1 97.6 30 GLY B C 1
ATOM 2548 O O . GLY B 1 30 ? -1.458 14.342 10.152 1 97.6 30 GLY B O 1
ATOM 2549 N N . ALA B 1 31 ? -0.226 14.732 8.334 1 97.98 31 ALA B N 1
ATOM 2550 C CA . ALA B 1 31 ? 0.201 16.032 8.844 1 97.98 31 ALA B CA 1
ATOM 2551 C C . ALA B 1 31 ? -1 16.914 9.173 1 97.98 31 ALA B C 1
ATOM 2553 O O . ALA B 1 31 ? -1.129 17.404 10.297 1 97.98 31 ALA B O 1
ATOM 2554 N N . PRO B 1 32 ? -1.921 17.131 8.251 1 98.77 32 PRO B N 1
ATOM 2555 C CA . PRO B 1 32 ? -3.051 17.993 8.608 1 98.77 32 PRO B CA 1
ATOM 2556 C C . PRO B 1 32 ? -3.906 17.41 9.731 1 98.77 32 PRO B C 1
ATOM 2558 O O . PRO B 1 32 ? -4.409 18.152 10.577 1 98.77 32 PRO B O 1
ATOM 2561 N N . TRP B 1 33 ? -4.08 16.099 9.746 1 98.82 33 TRP B N 1
ATOM 2562 C CA . TRP B 1 33 ? -4.846 15.452 10.807 1 98.82 33 TRP B CA 1
ATOM 2563 C C . TRP B 1 33 ? -4.162 15.63 12.158 1 98.82 33 TRP B C 1
ATOM 2565 O O . TRP B 1 33 ? -4.825 15.872 13.169 1 98.82 33 TRP B O 1
ATOM 2575 N N . ASN B 1 34 ? -2.862 15.549 12.212 1 98.64 34 ASN B N 1
ATOM 2576 C CA . ASN B 1 34 ? -2.098 15.804 13.428 1 98.64 34 ASN B CA 1
ATOM 2577 C C . ASN B 1 34 ? -2.28 17.238 13.915 1 98.64 34 ASN B C 1
ATOM 2579 O O . ASN B 1 34 ? -2.417 17.479 15.115 1 98.64 34 ASN B O 1
ATOM 2583 N N . VAL B 1 35 ? -2.267 18.167 12.98 1 98.89 35 VAL B N 1
ATOM 2584 C CA . VAL B 1 35 ? -2.462 19.57 13.33 1 98.89 35 VAL B CA 1
ATOM 2585 C C . VAL B 1 35 ? -3.848 19.763 13.941 1 98.89 35 VAL B C 1
ATOM 2587 O O . VAL B 1 35 ? -3.995 20.443 14.96 1 98.89 35 VAL B O 1
ATOM 2590 N N . ALA B 1 36 ? -4.855 19.153 13.337 1 98.91 36 ALA B N 1
ATOM 2591 C CA . ALA B 1 36 ? -6.222 19.271 13.838 1 98.91 36 ALA B CA 1
ATOM 2592 C C . ALA B 1 36 ? -6.332 18.737 15.263 1 98.91 36 ALA B C 1
ATOM 2594 O O . ALA B 1 36 ? -6.921 19.385 16.132 1 98.91 36 ALA B O 1
ATOM 2595 N N . ARG B 1 37 ? -5.772 17.577 15.501 1 98.73 37 ARG B N 1
ATOM 2596 C CA . ARG B 1 37 ? -5.828 16.973 16.828 1 98.73 37 ARG B CA 1
ATOM 2597 C C . ARG B 1 37 ? -5.143 17.86 17.862 1 98.73 37 ARG B C 1
ATOM 2599 O O . ARG B 1 37 ? -5.671 18.068 18.956 1 98.73 37 ARG B O 1
ATOM 2606 N N . ALA B 1 38 ? -3.994 18.342 17.49 1 98.7 38 ALA B N 1
ATOM 2607 C CA . ALA B 1 38 ? -3.247 19.186 18.418 1 98.7 38 ALA B CA 1
ATOM 2608 C C . ALA B 1 38 ? -4.005 20.476 18.718 1 98.7 38 ALA B C 1
ATOM 2610 O O . ALA B 1 38 ? -4.077 20.908 19.871 1 98.7 38 ALA B O 1
ATOM 2611 N N . MET B 1 39 ? -4.611 21.131 17.685 1 98.7 39 MET B N 1
ATOM 2612 C CA . MET B 1 39 ? -5.401 22.345 17.868 1 98.7 39 MET B CA 1
ATOM 2613 C C . MET B 1 39 ? -6.533 22.114 18.863 1 98.7 39 MET B C 1
ATOM 2615 O O . MET B 1 39 ? -6.75 22.926 19.764 1 98.7 39 MET B O 1
ATOM 2619 N N . SER B 1 40 ? -7.163 21.018 18.645 1 98.62 40 SER B N 1
ATOM 2620 C CA . SER B 1 40 ? -8.291 20.687 19.509 1 98.62 40 SER B CA 1
ATOM 2621 C C . SER B 1 40 ? -7.836 20.451 20.946 1 98.62 40 SER B C 1
ATOM 2623 O O . SER B 1 40 ? -8.453 20.953 21.888 1 98.62 40 SER B O 1
ATOM 2625 N N . ARG B 1 41 ? -6.774 19.749 21.165 1 98.26 41 ARG B N 1
ATOM 2626 C CA . ARG B 1 41 ? -6.269 19.421 22.494 1 98.26 41 ARG B CA 1
ATOM 2627 C C . ARG B 1 41 ? -5.745 20.664 23.204 1 98.26 41 ARG B C 1
ATOM 2629 O O . ARG B 1 41 ? -5.688 20.706 24.435 1 98.26 41 ARG B O 1
ATOM 2636 N N . LEU B 1 42 ? -5.39 21.626 22.446 1 98.48 42 LEU B N 1
ATOM 2637 C CA . LEU B 1 42 ? -4.928 22.892 23.006 1 98.48 42 LEU B CA 1
ATOM 2638 C C . LEU B 1 42 ? -6.107 23.756 23.44 1 98.48 42 LEU B C 1
ATOM 2640 O O . LEU B 1 42 ? -5.916 24.821 24.033 1 98.48 42 LEU B O 1
ATOM 2644 N N . GLY B 1 43 ? -7.336 23.348 23.069 1 97.84 43 GLY B N 1
ATOM 2645 C CA . GLY B 1 43 ? -8.524 24.026 23.562 1 97.84 43 GLY B CA 1
ATOM 2646 C C . GLY B 1 43 ? -9.237 24.834 22.494 1 97.84 43 GLY B C 1
ATOM 2647 O O . GLY B 1 43 ? -10.158 25.596 22.796 1 97.84 43 GLY B O 1
ATOM 2648 N N . VAL B 1 44 ? -8.862 24.702 21.284 1 98.33 44 VAL B N 1
ATOM 2649 C CA . VAL B 1 44 ? -9.506 25.421 20.19 1 98.33 44 VAL B CA 1
ATOM 2650 C C . VAL B 1 44 ? -10.545 24.524 19.522 1 98.33 44 VAL B C 1
ATOM 2652 O O . VAL B 1 44 ? -10.238 23.398 19.123 1 98.33 44 VAL B O 1
ATOM 2655 N N . PRO B 1 45 ? -11.802 24.96 19.428 1 98.48 45 PRO B N 1
ATOM 2656 C CA . PRO B 1 45 ? -12.782 24.153 18.697 1 98.48 45 PRO B CA 1
ATOM 2657 C C . PRO B 1 45 ? -12.377 23.906 17.245 1 98.48 45 PRO B C 1
ATOM 2659 O O . PRO B 1 45 ? -12.291 24.85 16.455 1 98.48 45 PRO B O 1
ATOM 2662 N N . THR B 1 46 ? -12.074 22.634 16.929 1 98.8 46 THR B N 1
ATOM 2663 C CA . THR B 1 46 ? -11.439 22.308 15.657 1 98.8 46 THR B CA 1
ATOM 2664 C C . THR B 1 46 ? -12.128 21.117 14.998 1 98.8 46 THR B C 1
ATOM 2666 O O . THR B 1 46 ? -12.612 20.214 15.685 1 98.8 46 THR B O 1
ATOM 2669 N N . ALA B 1 47 ? -12.151 21.146 13.678 1 98.89 47 ALA B N 1
ATOM 2670 C CA . ALA B 1 47 ? -12.599 20.01 12.877 1 98.89 47 ALA B CA 1
ATOM 2671 C C . ALA B 1 47 ? -11.531 19.595 11.869 1 98.89 47 ALA B C 1
ATOM 2673 O O . ALA B 1 47 ? -10.756 20.43 11.397 1 98.89 47 ALA B O 1
ATOM 2674 N N . PHE B 1 48 ? -11.488 18.338 11.669 1 98.89 48 PHE B N 1
ATOM 2675 C CA . PHE B 1 48 ? -10.735 17.796 10.544 1 98.89 48 PHE B CA 1
ATOM 2676 C C . PHE B 1 48 ? -11.662 17.461 9.382 1 98.89 48 PHE B C 1
ATOM 2678 O O . PHE B 1 48 ? -12.573 16.643 9.524 1 98.89 48 PHE B O 1
ATOM 2685 N N . ALA B 1 49 ? -11.417 18.128 8.281 1 98.91 49 ALA B N 1
ATOM 2686 C CA . ALA B 1 49 ? -12.207 17.926 7.069 1 98.91 49 ALA B CA 1
ATOM 2687 C C . ALA B 1 49 ? -11.469 17.033 6.076 1 98.91 49 ALA B C 1
ATOM 2689 O O . ALA B 1 49 ? -10.695 17.522 5.249 1 98.91 49 ALA B O 1
ATOM 2690 N N . GLY B 1 50 ? -11.647 15.837 6.078 1 98.81 50 GLY B N 1
ATOM 2691 C CA . GLY B 1 50 ? -11.091 14.798 5.226 1 98.81 50 GLY B CA 1
ATOM 2692 C C . GLY B 1 50 ? -11.884 13.505 5.266 1 98.81 50 GLY B C 1
ATOM 2693 O O . GLY B 1 50 ? -12.91 13.421 5.945 1 98.81 50 GLY B O 1
ATOM 2694 N N . SER B 1 51 ? -11.479 12.534 4.493 1 98.87 51 SER B N 1
ATOM 2695 C CA . SER B 1 51 ? -12.194 11.262 4.464 1 98.87 51 SER B CA 1
ATOM 2696 C C . SER B 1 51 ? -11.267 10.1 4.806 1 98.87 51 SER B C 1
ATOM 2698 O O . SER B 1 51 ? -10.069 10.149 4.519 1 98.87 51 SER B O 1
ATOM 2700 N N . ILE B 1 52 ? -11.79 9.124 5.48 1 98.73 52 ILE B N 1
ATOM 2701 C CA . ILE B 1 52 ? -11.104 7.904 5.889 1 98.73 52 ILE B CA 1
ATOM 2702 C C . ILE B 1 52 ? -11.926 6.686 5.476 1 98.73 52 ILE B C 1
ATOM 2704 O O . ILE B 1 52 ? -13.098 6.814 5.115 1 98.73 52 ILE B O 1
ATOM 2708 N N . SER B 1 53 ? -11.294 5.52 5.524 1 97.49 53 SER B N 1
ATOM 2709 C CA . SER B 1 53 ? -11.95 4.278 5.126 1 97.49 53 SER B CA 1
ATOM 2710 C C . SER B 1 53 ? -12.919 3.796 6.199 1 97.49 53 SER B C 1
ATOM 2712 O O . SER B 1 53 ? -12.951 4.341 7.304 1 97.49 53 SER B O 1
ATOM 2714 N N . THR B 1 54 ? -13.732 2.743 5.912 1 95.55 54 THR B N 1
ATOM 2715 C CA . THR B 1 54 ? -14.688 2.173 6.855 1 95.55 54 THR B CA 1
ATOM 2716 C C . THR B 1 54 ? -14.154 0.871 7.446 1 95.55 54 THR B C 1
ATOM 2718 O O . THR B 1 54 ? -14.899 0.119 8.078 1 95.55 54 THR B O 1
ATOM 2721 N N . ASP B 1 55 ? -12.91 0.619 7.256 1 93.35 55 ASP B N 1
ATOM 2722 C CA . ASP B 1 55 ? -12.294 -0.583 7.809 1 93.35 55 ASP B CA 1
ATOM 2723 C C . ASP B 1 55 ? -11.641 -0.295 9.159 1 93.35 55 ASP B C 1
ATOM 2725 O O . ASP B 1 55 ? -11.92 0.731 9.783 1 93.35 55 ASP B O 1
ATOM 2729 N N . SER B 1 56 ? -10.822 -1.223 9.641 1 94.42 56 SER B N 1
ATOM 2730 C CA . SER B 1 56 ? -10.226 -1.106 10.968 1 94.42 56 SER B CA 1
ATOM 2731 C C . SER B 1 56 ? -9.256 0.07 11.036 1 94.42 56 SER B C 1
ATOM 2733 O O . SER B 1 56 ? -9.099 0.691 12.09 1 94.42 56 SER B O 1
ATOM 2735 N N . LEU B 1 57 ? -8.587 0.358 9.939 1 96.8 57 LEU B N 1
ATOM 2736 C CA . LEU B 1 57 ? -7.689 1.507 9.924 1 96.8 57 LEU B CA 1
ATOM 2737 C C . LEU B 1 57 ? -8.472 2.81 10.043 1 96.8 57 LEU B C 1
ATOM 2739 O O . LEU B 1 57 ? -8.087 3.704 10.801 1 96.8 57 LEU B O 1
ATOM 2743 N N . GLY B 1 58 ? -9.55 2.86 9.256 1 97.14 58 GLY B N 1
ATOM 2744 C CA . GLY B 1 58 ? -10.433 4.005 9.408 1 97.14 58 GLY B CA 1
ATOM 2745 C C . GLY B 1 58 ? -11.035 4.115 10.796 1 97.14 58 GLY B C 1
ATOM 2746 O O . GLY B 1 58 ? -11.183 5.217 11.328 1 97.14 58 GLY B O 1
ATOM 2747 N N . ASP B 1 59 ? -11.395 2.996 11.393 1 96.82 59 ASP B N 1
ATOM 2748 C CA . ASP B 1 59 ? -11.941 2.979 12.747 1 96.82 59 ASP B CA 1
ATOM 2749 C C . ASP B 1 59 ? -10.957 3.587 13.744 1 96.82 59 ASP B C 1
ATOM 2751 O O . ASP B 1 59 ? -11.357 4.324 14.648 1 96.82 59 ASP B O 1
ATOM 2755 N N . GLU B 1 60 ? -9.771 3.232 13.6 1 97.14 60 GLU B N 1
ATOM 2756 C CA . GLU B 1 60 ? -8.749 3.758 14.501 1 97.14 60 GLU B CA 1
ATOM 2757 C C . GLU B 1 60 ? -8.621 5.272 14.365 1 97.14 60 GLU B C 1
ATOM 2759 O O . GLU B 1 60 ? -8.541 5.986 15.367 1 97.14 60 GLU B O 1
ATOM 2764 N N . LEU B 1 61 ? -8.581 5.75 13.17 1 98.4 61 LEU B N 1
ATOM 2765 C CA . LEU B 1 61 ? -8.513 7.186 12.925 1 98.4 61 LEU B CA 1
ATOM 2766 C C . LEU B 1 61 ? -9.741 7.892 13.491 1 98.4 61 LEU B C 1
ATOM 2768 O O . LEU B 1 61 ? -9.627 8.974 14.072 1 98.4 61 LEU B O 1
ATOM 2772 N N . TYR B 1 62 ? -10.848 7.267 13.314 1 98.64 62 TYR B N 1
ATOM 2773 C CA . TYR B 1 62 ? -12.09 7.818 13.844 1 98.64 62 TYR B CA 1
ATOM 2774 C C . TYR B 1 62 ? -12.036 7.922 15.364 1 98.64 62 TYR B C 1
ATOM 2776 O O . TYR B 1 62 ? -12.348 8.972 15.932 1 98.64 62 TYR B O 1
ATOM 2784 N N . ARG B 1 63 ? -11.636 6.884 16.003 1 98.22 63 ARG B N 1
ATOM 2785 C CA . ARG B 1 63 ? -11.568 6.839 17.461 1 98.22 63 ARG B CA 1
ATOM 2786 C C . ARG B 1 63 ? -10.599 7.888 17.996 1 98.22 63 ARG B C 1
ATOM 2788 O O . ARG B 1 63 ? -10.886 8.554 18.993 1 98.22 63 ARG B O 1
ATOM 2795 N N . GLN B 1 64 ? -9.521 8.043 17.382 1 98.06 64 GLN B N 1
ATOM 2796 C CA . GLN B 1 64 ? -8.53 9.016 17.831 1 98.06 64 GLN B CA 1
ATOM 2797 C C . GLN B 1 64 ? -9.005 10.443 17.574 1 98.06 64 GLN B C 1
ATOM 2799 O O . GLN B 1 64 ? -8.666 11.361 18.324 1 98.06 64 GLN B O 1
ATOM 2804 N N . SER B 1 65 ? -9.717 10.6 16.477 1 98.74 65 SER B N 1
ATOM 2805 C CA . SER B 1 65 ? -10.334 11.901 16.239 1 98.74 65 SER B CA 1
ATOM 2806 C C . SER B 1 65 ? -11.314 12.26 17.351 1 98.74 65 SER B C 1
ATOM 2808 O O . SER B 1 65 ? -11.316 13.39 17.844 1 98.74 65 SER B O 1
ATOM 2810 N N . GLU B 1 66 ? -12.097 11.264 17.705 1 98.55 66 GLU B N 1
ATOM 2811 C CA . GLU B 1 66 ? -13.052 11.445 18.795 1 98.55 66 GLU B CA 1
ATOM 2812 C C . GLU B 1 66 ? -12.337 11.736 20.112 1 98.55 66 GLU B C 1
ATOM 2814 O O . GLU B 1 66 ? -12.715 12.657 20.838 1 98.55 66 GLU B O 1
ATOM 2819 N N . ALA B 1 67 ? -11.322 11.011 20.387 1 97.94 67 ALA B N 1
ATOM 2820 C CA . ALA B 1 67 ? -10.564 11.144 21.629 1 97.94 67 ALA B CA 1
ATOM 2821 C C . ALA B 1 67 ? -9.902 12.516 21.722 1 97.94 67 ALA B C 1
ATOM 2823 O O . ALA B 1 67 ? -9.741 13.062 22.816 1 97.94 67 ALA B O 1
ATOM 2824 N N . ALA B 1 68 ? -9.61 13.118 20.588 1 97.85 68 ALA B N 1
ATOM 2825 C CA . ALA B 1 68 ? -8.941 14.417 20.558 1 97.85 68 ALA B CA 1
ATOM 2826 C C . ALA B 1 68 ? -9.951 15.556 20.664 1 97.85 68 ALA B C 1
ATOM 2828 O O . ALA B 1 68 ? -9.57 16.72 20.805 1 97.85 68 ALA B O 1
ATOM 2829 N N . GLY B 1 69 ? -11.227 15.236 20.503 1 98.01 69 GLY B N 1
ATOM 2830 C CA . GLY B 1 69 ? -12.263 16.247 20.639 1 98.01 69 GLY B CA 1
ATOM 2831 C C . GLY B 1 69 ? -12.575 16.961 19.338 1 98.01 69 GLY B C 1
ATOM 2832 O O . GLY B 1 69 ? -13.099 18.077 19.346 1 98.01 69 GLY B O 1
ATOM 2833 N N . LEU B 1 70 ? -12.236 16.344 18.242 1 98.72 70 LEU B N 1
ATOM 2834 C CA . LEU B 1 70 ? -12.558 16.941 16.95 1 98.72 70 LEU B CA 1
ATOM 2835 C C . LEU B 1 70 ? -14.058 16.874 16.68 1 98.72 70 LEU B C 1
ATOM 2837 O O . LEU B 1 70 ? -14.745 15.985 17.187 1 98.72 70 LEU B O 1
ATOM 2841 N N . ASP B 1 71 ? -14.572 17.831 15.969 1 98.72 71 ASP B N 1
ATOM 2842 C CA . ASP B 1 71 ? -15.959 17.759 15.52 1 98.72 71 ASP B CA 1
ATOM 2843 C C . ASP B 1 71 ? -16.125 16.722 14.412 1 98.72 71 ASP B C 1
ATOM 2845 O O . ASP B 1 71 ? -15.741 16.964 13.266 1 98.72 71 ASP B O 1
ATOM 2849 N N . LEU B 1 72 ? -16.733 15.669 14.692 1 98.53 72 LEU B N 1
ATOM 2850 C CA . LEU B 1 72 ? -16.756 14.495 13.827 1 98.53 72 LEU B CA 1
ATOM 2851 C C . LEU B 1 72 ? -17.745 14.682 12.682 1 98.53 72 LEU B C 1
ATOM 2853 O O . LEU B 1 72 ? -17.773 13.884 11.743 1 98.53 72 LEU B O 1
ATOM 2857 N N . ARG B 1 73 ? -18.611 15.822 12.693 1 98.35 73 ARG B N 1
ATOM 2858 C CA . ARG B 1 73 ? -19.533 16.11 11.6 1 98.35 73 ARG B CA 1
ATOM 2859 C C . ARG B 1 73 ? -18.777 16.412 10.31 1 98.35 73 ARG B C 1
ATOM 2861 O O . ARG B 1 73 ? -19.351 16.355 9.22 1 98.35 73 ARG B O 1
ATOM 2868 N N . TYR B 1 74 ? -17.408 16.689 10.425 1 98.87 74 TYR B N 1
ATOM 2869 C CA . TYR B 1 74 ? -16.598 17.089 9.279 1 98.87 74 TYR B CA 1
ATOM 2870 C C . TYR B 1 74 ? -15.836 15.899 8.709 1 98.87 74 TYR B C 1
ATOM 2872 O O . TYR B 1 74 ? -15.298 15.972 7.601 1 98.87 74 TYR B O 1
ATOM 2880 N N . LEU B 1 75 ? -15.659 14.86 9.493 1 98.87 75 LEU B N 1
ATOM 2881 C CA . LEU B 1 75 ? -14.916 13.67 9.094 1 98.87 75 LEU B CA 1
ATOM 2882 C C . LEU B 1 75 ? -15.804 12.713 8.306 1 98.87 75 LEU B C 1
ATOM 2884 O O . LEU B 1 75 ? -16.838 12.265 8.806 1 98.87 75 LEU B O 1
ATOM 2888 N N . GLN B 1 76 ? -15.43 12.41 7.133 1 98.88 76 GLN B N 1
ATOM 2889 C CA . GLN B 1 76 ? -16.231 11.546 6.272 1 98.88 76 GLN B CA 1
ATOM 2890 C C . GLN B 1 76 ? -15.661 10.131 6.229 1 98.88 76 GLN B C 1
ATOM 2892 O O . GLN B 1 76 ? -14.442 9.948 6.188 1 98.88 76 GLN B O 1
ATOM 2897 N N . ARG B 1 77 ? -16.473 9.157 6.325 1 98.44 77 ARG B N 1
ATOM 2898 C CA . ARG B 1 77 ? -16.097 7.754 6.19 1 98.44 77 ARG B CA 1
ATOM 2899 C C . ARG B 1 77 ? -16.621 7.17 4.882 1 98.44 77 ARG B C 1
ATOM 2901 O O . ARG B 1 77 ? -17.813 7.27 4.585 1 98.44 77 ARG B O 1
ATOM 2908 N N . VAL B 1 78 ? -15.71 6.616 4.083 1 98.43 78 VAL B N 1
ATOM 2909 C CA . VAL B 1 78 ? -16.062 6.192 2.732 1 98.43 78 VAL B CA 1
ATOM 2910 C C . VAL B 1 78 ? -15.645 4.738 2.521 1 98.43 78 VAL B C 1
ATOM 2912 O O . VAL B 1 78 ? -14.717 4.251 3.172 1 98.43 78 VAL B O 1
ATOM 2915 N N . ASP B 1 79 ? -16.361 4.013 1.612 1 95.67 79 ASP B N 1
ATOM 2916 C CA . ASP B 1 79 ? -16.005 2.65 1.229 1 95.67 79 ASP B CA 1
ATOM 2917 C C . ASP B 1 79 ? -14.913 2.647 0.161 1 95.67 79 ASP B C 1
ATOM 2919 O O . ASP B 1 79 ? -15.204 2.522 -1.031 1 95.67 79 ASP B O 1
ATOM 2923 N N . ALA B 1 80 ? -13.714 2.835 0.542 1 96.89 80 ALA B N 1
ATOM 2924 C CA . ALA B 1 80 ? -12.517 2.888 -0.293 1 96.89 80 ALA B CA 1
ATOM 2925 C C . ALA B 1 80 ? -11.29 2.405 0.476 1 96.89 80 ALA B C 1
ATOM 2927 O O . ALA B 1 80 ? -11.303 2.355 1.709 1 96.89 80 ALA B O 1
ATOM 2928 N N . ASP B 1 81 ? -10.258 2.075 -0.24 1 97 81 ASP B N 1
ATOM 2929 C CA . ASP B 1 81 ? -9.025 1.608 0.386 1 97 81 ASP B CA 1
ATOM 2930 C C . ASP B 1 81 ? -8.394 2.703 1.242 1 97 81 ASP B C 1
ATOM 2932 O O . ASP B 1 81 ? -8.316 3.86 0.821 1 97 81 ASP B O 1
ATOM 2936 N N . PRO B 1 82 ? -8.03 2.364 2.464 1 97.93 82 PRO B N 1
ATOM 2937 C CA . PRO B 1 82 ? -7.418 3.356 3.351 1 97.93 82 PRO B CA 1
ATOM 2938 C C . PRO B 1 82 ? -6.107 3.912 2.8 1 97.93 82 PRO B C 1
ATOM 2940 O O . PRO B 1 82 ? -5.335 3.178 2.177 1 97.93 82 PRO B O 1
ATOM 2943 N N . LEU B 1 83 ? -5.847 5.13 3.014 1 98.49 83 LEU B N 1
ATOM 2944 C CA . LEU B 1 83 ? -4.543 5.702 2.693 1 98.49 83 LEU B CA 1
ATOM 2945 C C . LEU B 1 83 ? -3.475 5.194 3.656 1 98.49 83 LEU B C 1
ATOM 2947 O O . LEU B 1 83 ? -3.638 5.286 4.875 1 98.49 83 LEU B O 1
ATOM 2951 N N . VAL B 1 84 ? -2.391 4.636 3.132 1 98.19 84 VAL B N 1
ATOM 2952 C CA . VAL B 1 84 ? -1.294 4.139 3.957 1 98.19 84 VAL B CA 1
ATOM 2953 C C . VAL B 1 84 ? 0.039 4.62 3.389 1 98.19 84 VAL B C 1
ATOM 2955 O O . VAL B 1 84 ? 0.173 4.81 2.177 1 98.19 84 VAL B O 1
ATOM 2958 N N . ALA B 1 85 ? 0.916 4.953 4.218 1 97.49 85 ALA B N 1
ATOM 2959 C CA . ALA B 1 85 ? 2.329 5.092 3.876 1 97.49 85 ALA B CA 1
ATOM 2960 C C . ALA B 1 85 ? 3.109 3.834 4.244 1 97.49 85 ALA B C 1
ATOM 2962 O O . ALA B 1 85 ? 3.127 3.425 5.408 1 97.49 85 ALA B O 1
ATOM 2963 N N . ILE B 1 86 ? 3.657 3.213 3.298 1 97.39 86 ILE B N 1
ATOM 2964 C CA . ILE B 1 86 ? 4.433 1.996 3.512 1 97.39 86 ILE B CA 1
ATOM 2965 C C . ILE B 1 86 ? 5.914 2.345 3.643 1 97.39 86 ILE B C 1
ATOM 2967 O O . ILE B 1 86 ? 6.517 2.879 2.709 1 97.39 86 ILE B O 1
ATOM 2971 N N . VAL B 1 87 ? 6.504 1.956 4.768 1 95.76 87 VAL B N 1
ATOM 2972 C CA . VAL B 1 87 ? 7.878 2.337 5.076 1 95.76 87 VAL B CA 1
ATOM 2973 C C . VAL B 1 87 ? 8.723 1.086 5.305 1 95.76 87 VAL B C 1
ATOM 2975 O O . VAL B 1 87 ? 9.01 0.724 6.449 1 95.76 87 VAL B O 1
ATOM 2978 N N . PRO B 1 88 ? 9.227 0.535 4.249 1 93.13 88 PRO B N 1
ATOM 2979 C CA . PRO B 1 88 ? 10.028 -0.684 4.384 1 93.13 88 PRO B CA 1
ATOM 2980 C C . PRO B 1 88 ? 11.347 -0.445 5.114 1 93.13 88 PRO B C 1
ATOM 2982 O O . PRO B 1 88 ? 11.92 -1.378 5.683 1 93.13 88 PRO B O 1
ATOM 2985 N N . SER B 1 89 ? 11.796 0.819 4.98 1 87.28 89 SER B N 1
ATOM 2986 C CA . SER B 1 89 ? 13.07 1.133 5.619 1 87.28 89 SER B CA 1
ATOM 2987 C C . SER B 1 89 ? 13.147 2.606 6.007 1 87.28 89 SER B C 1
ATOM 2989 O O . SER B 1 89 ? 12.702 3.475 5.254 1 87.28 89 SER B O 1
ATOM 2991 N N . SER B 1 90 ? 13.803 2.791 7.15 1 79.17 90 SER B N 1
ATOM 2992 C CA . SER B 1 90 ? 14.018 4.165 7.594 1 79.17 90 SER B CA 1
ATOM 2993 C C . SER B 1 90 ? 15.445 4.621 7.308 1 79.17 90 SER B C 1
ATOM 2995 O O . SER B 1 90 ? 15.739 5.817 7.346 1 79.17 90 SER B O 1
ATOM 2997 N N . HIS B 1 91 ? 16.296 3.626 6.905 1 78.99 91 HIS B N 1
ATOM 2998 C CA . HIS B 1 91 ? 17.691 3.965 6.646 1 78.99 91 HIS B CA 1
ATOM 2999 C C . HIS B 1 91 ? 18.234 3.186 5.453 1 78.99 91 HIS B C 1
ATOM 3001 O O . HIS B 1 91 ? 18.636 2.029 5.592 1 78.99 91 HIS B O 1
ATOM 3007 N N . PRO B 1 92 ? 18.293 3.88 4.415 1 78.48 92 PRO B N 1
ATOM 3008 C CA . PRO B 1 92 ? 17.747 5.193 4.066 1 78.48 92 PRO B CA 1
ATOM 3009 C C . PRO B 1 92 ? 16.22 5.207 4.031 1 78.48 92 PRO B C 1
ATOM 3011 O O . PRO B 1 92 ? 15.594 4.161 3.844 1 78.48 92 PRO B O 1
ATOM 3014 N N . PRO B 1 93 ? 15.705 6.358 4.267 1 82.77 93 PRO B N 1
ATOM 3015 C CA . PRO B 1 93 ? 14.242 6.415 4.262 1 82.77 93 PRO B CA 1
ATOM 3016 C C . PRO B 1 93 ? 13.644 6.114 2.889 1 82.77 93 PRO B C 1
ATOM 3018 O O . PRO B 1 93 ? 14.021 6.744 1.897 1 82.77 93 PRO B O 1
ATOM 3021 N N . ARG B 1 94 ? 12.848 5.087 2.816 1 89.26 94 ARG B N 1
ATOM 3022 C CA . ARG B 1 94 ? 12.053 4.727 1.646 1 89.26 94 ARG B CA 1
ATOM 3023 C C . ARG B 1 94 ? 10.595 4.49 2.026 1 89.26 94 ARG B C 1
ATOM 3025 O O . ARG B 1 94 ? 10.307 3.776 2.989 1 89.26 94 ARG B O 1
ATOM 3032 N N . TYR B 1 95 ? 9.807 5.258 1.311 1 94.31 95 TYR B N 1
ATOM 3033 C CA . TYR B 1 95 ? 8.389 5.01 1.549 1 94.31 95 TYR B CA 1
ATOM 3034 C C . TYR B 1 95 ? 7.557 5.386 0.329 1 94.31 95 TYR B C 1
ATOM 3036 O O . TYR B 1 95 ? 8.027 6.112 -0.55 1 94.31 95 TYR B O 1
ATOM 3044 N N . PHE B 1 96 ? 6.416 4.825 0.26 1 96.6 96 PHE B N 1
ATOM 3045 C CA . PHE B 1 96 ? 5.454 5.194 -0.772 1 96.6 96 PHE B CA 1
ATOM 3046 C C . PHE B 1 96 ? 4.03 5.124 -0.234 1 96.6 96 PHE B C 1
ATOM 3048 O O . PHE B 1 96 ? 3.789 4.547 0.828 1 96.6 96 PHE B O 1
ATOM 3055 N N . PHE B 1 97 ? 3.152 5.751 -0.94 1 97.53 97 PHE B N 1
ATOM 3056 C CA . PHE B 1 97 ? 1.773 5.867 -0.483 1 97.53 97 PHE B CA 1
ATOM 3057 C C . PHE B 1 97 ? 0.857 4.95 -1.285 1 97.53 97 PHE B C 1
ATOM 3059 O O . PHE B 1 97 ? 1.123 4.669 -2.456 1 97.53 97 PHE B O 1
ATOM 3066 N N . ALA B 1 98 ? -0.193 4.478 -0.609 1 97.16 98 ALA B N 1
ATOM 3067 C CA . ALA B 1 98 ? -1.194 3.642 -1.267 1 97.16 98 ALA B CA 1
ATOM 3068 C C . ALA B 1 98 ? -2.582 3.884 -0.682 1 97.16 98 ALA B C 1
ATOM 3070 O O . ALA B 1 98 ? -2.713 4.289 0.475 1 97.16 98 ALA B O 1
ATOM 3071 N N . GLY B 1 99 ? -3.609 3.575 -1.468 1 97.06 99 GLY B N 1
ATOM 3072 C CA . GLY B 1 99 ? -4.986 3.775 -1.048 1 97.06 99 GLY B CA 1
ATOM 3073 C C . GLY B 1 99 ? -5.6 5.047 -1.603 1 97.06 99 GLY B C 1
ATOM 3074 O O . GLY B 1 99 ? -4.916 5.841 -2.252 1 97.06 99 GLY B O 1
ATOM 3075 N N . GLU B 1 100 ? -6.939 5.235 -1.332 1 97.48 100 GLU B N 1
ATOM 3076 C CA . GLU B 1 100 ? -7.578 6.345 -2.032 1 97.48 100 GLU B CA 1
ATOM 3077 C C . GLU B 1 100 ? -8.719 6.934 -1.207 1 97.48 100 GLU B C 1
ATOM 3079 O O . GLU B 1 100 ? -9.486 7.763 -1.702 1 97.48 100 GLU B O 1
ATOM 3084 N N . ALA B 1 101 ? -8.884 6.527 0.009 1 98.35 101 ALA B N 1
ATOM 3085 C CA . ALA B 1 101 ? -10.003 7.009 0.815 1 98.35 101 ALA B CA 1
ATOM 3086 C C . ALA B 1 101 ? -10.007 8.533 0.891 1 98.35 101 ALA B C 1
ATOM 3088 O O . ALA B 1 101 ? -11.068 9.161 0.839 1 98.35 101 ALA B O 1
ATOM 3089 N N . ASP B 1 102 ? -8.849 9.111 0.994 1 98.66 102 ASP B N 1
ATOM 3090 C CA . ASP B 1 102 ? -8.737 10.561 1.116 1 98.66 102 ASP B CA 1
ATOM 3091 C C . ASP B 1 102 ? -9.259 11.26 -0.138 1 98.66 102 ASP B C 1
ATOM 3093 O O . ASP B 1 102 ? -9.776 12.376 -0.063 1 98.66 102 ASP B O 1
ATOM 3097 N N . LEU B 1 103 ? -9.212 10.624 -1.303 1 98.66 103 LEU B N 1
ATOM 3098 C CA . LEU B 1 103 ? -9.56 11.226 -2.585 1 98.66 103 LEU B CA 1
ATOM 3099 C C . LEU B 1 103 ? -11.072 11.374 -2.724 1 98.66 103 LEU B C 1
ATOM 3101 O O . LEU B 1 103 ? -11.551 12.097 -3.6 1 98.66 103 LEU B O 1
ATOM 3105 N N . HIS B 1 104 ? -11.79 10.809 -1.836 1 98.54 104 HIS B N 1
ATOM 3106 C CA . HIS B 1 104 ? -13.244 10.784 -1.948 1 98.54 104 HIS B CA 1
ATOM 3107 C C . HIS B 1 104 ? -13.88 11.883 -1.104 1 98.54 104 HIS B C 1
ATOM 3109 O O . HIS B 1 104 ? -15.107 12.002 -1.055 1 98.54 104 HIS B O 1
ATOM 3115 N N . PHE B 1 105 ? -13.082 12.695 -0.452 1 98.75 105 PHE B N 1
ATOM 3116 C CA . PHE B 1 105 ? -13.601 13.794 0.353 1 98.75 105 PHE B CA 1
ATOM 3117 C C . PHE B 1 105 ? -14.458 14.727 -0.494 1 98.75 105 PHE B C 1
ATOM 3119 O O . PHE B 1 105 ? -14.051 15.136 -1.583 1 98.75 105 PHE B O 1
ATOM 3126 N N . ASP B 1 106 ? -15.592 15.056 0.012 1 98.39 106 ASP B N 1
ATOM 3127 C CA . ASP B 1 106 ? -16.551 15.918 -0.672 1 98.39 106 ASP B CA 1
ATOM 3128 C C . ASP 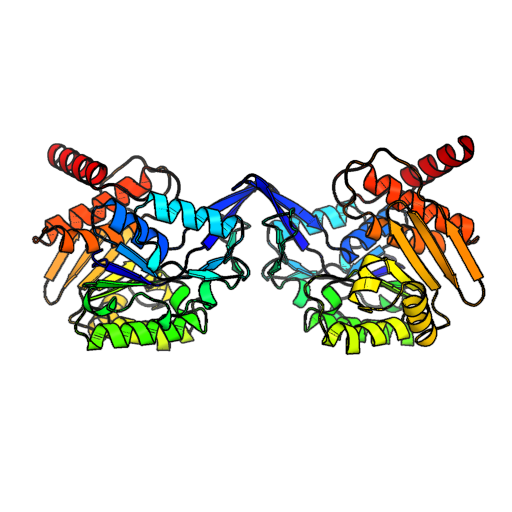B 1 106 ? -16.909 17.13 0.184 1 98.39 106 ASP B C 1
ATOM 3130 O O . ASP B 1 106 ? -17.629 17.005 1.177 1 98.39 106 ASP B O 1
ATOM 3134 N N . VAL B 1 107 ? -16.521 18.308 -0.213 1 97.97 107 VAL B N 1
ATOM 3135 C CA . VAL B 1 107 ? -16.714 19.551 0.526 1 97.97 107 VAL B CA 1
ATOM 3136 C C . VAL B 1 107 ? -18.206 19.829 0.69 1 97.97 107 VAL B C 1
ATOM 3138 O O . VAL B 1 107 ? -18.624 20.455 1.667 1 97.97 107 VAL B O 1
ATOM 3141 N N . ARG B 1 108 ? -19.141 19.364 -0.193 1 97.85 108 ARG B N 1
ATOM 3142 C CA . ARG B 1 108 ? -20.578 19.618 -0.187 1 97.85 108 ARG B CA 1
ATOM 3143 C C . ARG B 1 108 ? -21.255 18.906 0.979 1 97.85 108 ARG B C 1
ATOM 3145 O O . ARG B 1 108 ? -22.398 19.214 1.323 1 97.85 108 ARG B O 1
ATOM 3152 N N . LEU B 1 109 ? -20.466 17.923 1.569 1 98.56 109 LEU B N 1
ATOM 3153 C CA . LEU B 1 109 ? -21.056 17.148 2.655 1 98.56 109 LEU B CA 1
ATOM 3154 C C . LEU B 1 109 ? -20.729 17.772 4.008 1 98.56 109 LEU B C 1
ATOM 3156 O O . LEU B 1 109 ? -21.136 17.253 5.05 1 98.56 109 LEU B O 1
ATOM 3160 N N . LEU B 1 110 ? -20 18.874 4.006 1 98.51 110 LEU B N 1
ATOM 3161 C CA . LEU B 1 110 ? -19.725 19.597 5.243 1 98.51 110 LEU B CA 1
ATOM 3162 C C . LEU B 1 110 ? -21.002 20.205 5.813 1 98.51 110 LEU B C 1
ATOM 3164 O O . LEU B 1 110 ? -21.962 20.446 5.077 1 98.51 110 LEU B O 1
ATOM 3168 N N . PRO B 1 111 ? -20.975 20.502 7.074 1 97.99 111 PRO B N 1
ATOM 3169 C CA . PRO B 1 111 ? -22.163 21.117 7.67 1 97.99 111 PRO B CA 1
ATOM 3170 C C . PRO B 1 111 ? -22.491 22.478 7.06 1 97.99 111 PRO B C 1
ATOM 3172 O O . PRO B 1 111 ? -21.585 23.261 6.765 1 97.99 111 PRO B O 1
ATOM 3175 N N . ALA B 1 112 ? -23.762 22.689 6.987 1 96.85 112 ALA B N 1
ATOM 3176 C CA . ALA B 1 112 ? -24.195 24.008 6.533 1 96.85 112 ALA B CA 1
ATOM 3177 C C . ALA B 1 112 ? -23.671 25.105 7.454 1 96.85 112 ALA B C 1
ATOM 3179 O O . ALA B 1 112 ? -23.728 24.975 8.679 1 96.85 112 ALA B O 1
ATOM 3180 N N . GLY B 1 113 ? -23.135 26.121 6.839 1 97.21 113 GLY B N 1
ATOM 3181 C CA . GLY B 1 113 ? -22.672 27.262 7.614 1 97.21 113 GLY B CA 1
ATOM 3182 C C . GLY B 1 113 ? -21.244 27.111 8.103 1 97.21 113 GLY B C 1
ATOM 3183 O O . GLY B 1 113 ? -20.736 27.972 8.824 1 97.21 113 GLY B O 1
ATOM 3184 N N . TRP B 1 114 ? -20.626 26.04 7.702 1 98.3 114 TRP B N 1
ATOM 3185 C CA . TRP B 1 114 ? -19.282 25.798 8.218 1 98.3 114 TRP B CA 1
ATOM 3186 C C . TRP B 1 114 ? -18.355 26.963 7.89 1 98.3 114 TRP B C 1
ATOM 3188 O O . TRP B 1 114 ? -17.536 27.365 8.72 1 98.3 114 TRP B O 1
ATOM 3198 N N . LEU B 1 115 ? -18.487 27.525 6.725 1 97.93 115 LEU B N 1
ATOM 3199 C CA . LEU B 1 115 ? -17.605 28.595 6.271 1 97.93 115 LEU B CA 1
ATOM 3200 C C . LEU B 1 115 ? -17.85 29.874 7.064 1 97.93 115 LEU B C 1
ATOM 3202 O O . LEU B 1 115 ? -16.909 30.613 7.363 1 97.93 115 LEU B O 1
ATOM 3206 N N . ASP B 1 116 ? -19.071 30.102 7.38 1 97.4 116 ASP B N 1
ATOM 3207 C CA . ASP B 1 116 ? -19.404 31.269 8.192 1 97.4 116 ASP B CA 1
ATOM 3208 C C . ASP B 1 116 ? -18.813 31.148 9.595 1 97.4 116 ASP B C 1
ATOM 3210 O O . ASP B 1 116 ? -18.379 32.142 10.179 1 97.4 116 ASP B O 1
ATOM 3214 N N . ALA B 1 117 ? -18.845 29.993 10.068 1 97.72 117 ALA B N 1
ATOM 3215 C CA . ALA B 1 117 ? -18.39 29.746 11.434 1 97.72 117 ALA B CA 1
ATOM 3216 C C . ALA B 1 117 ? -16.866 29.74 11.511 1 97.72 117 ALA B C 1
ATOM 3218 O O . ALA B 1 117 ? -16.289 30.097 12.542 1 97.72 117 ALA B O 1
ATOM 3219 N N . ALA B 1 118 ? -16.209 29.378 10.468 1 98.08 118 ALA B N 1
ATOM 3220 C CA . ALA B 1 118 ? -14.756 29.23 10.458 1 98.08 118 ALA B CA 1
ATOM 3221 C C . ALA B 1 118 ? -14.065 30.585 10.578 1 98.08 118 ALA B C 1
ATOM 3223 O O . ALA B 1 118 ? -14.506 31.569 9.98 1 98.08 118 ALA B O 1
ATOM 3224 N N . GLN B 1 119 ? -13.056 30.575 11.35 1 98.08 119 GLN B N 1
ATOM 3225 C CA . GLN B 1 119 ? -12.175 31.734 11.437 1 98.08 119 GLN B CA 1
ATOM 3226 C C . GLN B 1 119 ? -10.853 31.477 10.718 1 98.08 119 GLN B C 1
ATOM 3228 O O . GLN B 1 119 ? -10.25 32.4 10.167 1 98.08 119 GLN B O 1
ATOM 3233 N N . LEU B 1 120 ? -10.47 30.269 10.746 1 98.65 120 LEU B N 1
ATOM 3234 C CA . LEU B 1 120 ? -9.191 29.843 10.188 1 98.65 120 LEU B CA 1
ATOM 3235 C C . LEU B 1 120 ? -9.325 28.495 9.488 1 98.65 120 LEU B C 1
ATOM 3237 O O . LEU B 1 120 ? -9.959 27.577 10.015 1 98.65 120 LEU B O 1
ATOM 3241 N N . CYS B 1 121 ? -8.788 28.375 8.273 1 98.93 121 CYS B N 1
ATOM 3242 C CA . CYS B 1 121 ? -8.694 27.109 7.554 1 98.93 121 CYS B CA 1
ATOM 3243 C C . CYS B 1 121 ? -7.242 26.762 7.25 1 98.93 121 CYS B C 1
ATOM 3245 O O . CYS B 1 121 ? -6.487 27.603 6.759 1 98.93 121 CYS B O 1
ATOM 3247 N N . HIS B 1 122 ? -6.864 25.537 7.535 1 98.94 122 HIS B N 1
ATOM 3248 C CA . HIS B 1 122 ? -5.493 25.079 7.341 1 98.94 122 HIS B CA 1
ATOM 3249 C C . HIS B 1 122 ? -5.412 24.04 6.228 1 98.94 122 HIS B C 1
ATOM 3251 O O . HIS B 1 122 ? -6.272 23.161 6.13 1 98.94 122 HIS B O 1
ATOM 3257 N N . PHE B 1 123 ? -4.374 24.126 5.389 1 98.9 123 PHE B N 1
ATOM 3258 C CA . PHE B 1 123 ? -4.101 23.222 4.278 1 98.9 123 PHE B CA 1
ATOM 3259 C C . PHE B 1 123 ? -2.646 22.769 4.293 1 98.9 123 PHE B C 1
ATOM 3261 O O . PHE B 1 123 ? -1.746 23.564 4.572 1 98.9 123 PHE B O 1
ATOM 3268 N N . SER B 1 124 ? -2.45 21.438 3.976 1 97.67 124 SER B N 1
ATOM 3269 C CA . SER B 1 124 ? -1.051 21.034 4.071 1 97.67 124 SER B CA 1
ATOM 3270 C C . SER B 1 124 ? -0.806 19.715 3.346 1 97.67 124 SER B C 1
ATOM 3272 O O . SER B 1 124 ? -1.75 18.979 3.049 1 97.67 124 SER B O 1
ATOM 3274 N N . CYS B 1 125 ? 0.366 19.455 3.012 1 96.75 125 CYS B N 1
ATOM 3275 C CA . CYS B 1 125 ? 1.046 18.181 2.805 1 96.75 125 CYS B CA 1
ATOM 3276 C C . CYS B 1 125 ? 0.503 17.467 1.574 1 96.75 125 CYS B C 1
ATOM 3278 O O . CYS B 1 125 ? 0.27 18.094 0.539 1 96.75 125 CYS B O 1
ATOM 3280 N N . ILE B 1 126 ? 0.393 16.167 1.514 1 97.9 126 ILE B N 1
ATOM 3281 C CA . ILE B 1 126 ? 0.217 15.362 0.31 1 97.9 126 ILE B CA 1
ATOM 3282 C C . ILE B 1 126 ? -1.217 15.496 -0.196 1 97.9 126 ILE B C 1
ATOM 3284 O O . ILE B 1 126 ? -1.505 15.19 -1.355 1 97.9 126 ILE B O 1
ATOM 3288 N N . SER B 1 127 ? -2.123 16.01 0.636 1 98.36 127 SER B N 1
ATOM 3289 C CA . SER B 1 127 ? -3.496 16.226 0.191 1 98.36 127 SER B CA 1
ATOM 3290 C C . SER B 1 127 ? -3.556 17.245 -0.943 1 98.36 127 SER B C 1
ATOM 3292 O O . SER B 1 127 ? -4.522 17.273 -1.708 1 98.36 127 SER B O 1
ATOM 3294 N N . LEU B 1 128 ? -2.508 18.013 -1.079 1 98.48 128 LEU B N 1
ATOM 3295 C CA . LEU B 1 128 ? -2.495 19.079 -2.075 1 98.48 128 LEU B CA 1
ATOM 3296 C C . LEU B 1 128 ? -1.863 18.599 -3.377 1 98.48 128 LEU B C 1
ATOM 3298 O O . LEU B 1 128 ? -1.864 19.322 -4.376 1 98.48 128 LEU B O 1
ATOM 3302 N N . VAL B 1 129 ? -1.329 17.424 -3.398 1 97.65 129 VAL B N 1
ATOM 3303 C CA . VAL B 1 129 ? -0.699 16.944 -4.623 1 97.65 129 VAL B CA 1
ATOM 3304 C C . VAL B 1 129 ? -1.456 15.727 -5.151 1 97.65 129 VAL B C 1
ATOM 3306 O O . VAL B 1 129 ? -1.43 15.444 -6.351 1 97.65 129 VAL B O 1
ATOM 3309 N N . ARG B 1 130 ? -2.172 15.06 -4.336 1 97.2 130 ARG B N 1
ATOM 3310 C CA . ARG B 1 130 ? -2.941 13.897 -4.766 1 97.2 130 ARG B CA 1
ATOM 3311 C C . ARG B 1 130 ? -4.243 14.319 -5.438 1 97.2 130 ARG B C 1
ATOM 3313 O O . ARG B 1 130 ? -5.13 14.878 -4.789 1 97.2 130 ARG B O 1
ATOM 3320 N N . GLN B 1 131 ? -4.337 14.023 -6.704 1 96.26 131 GLN B N 1
ATOM 3321 C CA . GLN B 1 131 ? -5.501 14.45 -7.473 1 96.26 131 GLN B CA 1
ATOM 3322 C C . GLN B 1 131 ? -6.606 13.399 -7.426 1 96.26 131 GLN B C 1
ATOM 3324 O O . GLN B 1 131 ? -6.328 12.2 -7.354 1 96.26 131 GLN B O 1
ATOM 3329 N N . PRO B 1 132 ? -7.854 13.86 -7.368 1 97 132 PRO B N 1
ATOM 3330 C CA . PRO B 1 132 ? -8.377 15.21 -7.593 1 97 132 PRO B CA 1
ATOM 3331 C C . PRO B 1 132 ? -8.462 16.032 -6.309 1 97 132 PRO B C 1
ATOM 3333 O O . PRO B 1 132 ? -8.907 17.182 -6.336 1 97 132 PRO B O 1
ATOM 3336 N N . LEU B 1 133 ? -8.087 15.484 -5.206 1 98.33 133 LEU B N 1
ATOM 3337 C CA . LEU B 1 133 ? -8.222 16.135 -3.908 1 98.33 133 LEU B CA 1
ATOM 3338 C C . LEU B 1 133 ? -7.464 17.458 -3.881 1 98.33 133 LEU B C 1
ATOM 3340 O O . LEU B 1 133 ? -7.979 18.464 -3.387 1 98.33 133 LEU B O 1
ATOM 3344 N N . GLY B 1 134 ? -6.228 17.46 -4.405 1 98.33 134 GLY B N 1
ATOM 3345 C CA . GLY B 1 134 ? -5.411 18.663 -4.425 1 98.33 134 GLY B CA 1
ATOM 3346 C C . GLY B 1 134 ? -6.117 19.853 -5.047 1 98.33 134 GLY B C 1
ATOM 3347 O O . GLY B 1 134 ? -6.21 20.918 -4.431 1 98.33 134 GLY B O 1
ATOM 3348 N N . ASP B 1 135 ? -6.665 19.662 -6.218 1 98.01 135 ASP B N 1
ATOM 3349 C CA . ASP B 1 135 ? -7.372 20.735 -6.91 1 98.01 135 ASP B CA 1
ATOM 3350 C C . ASP B 1 135 ? -8.613 21.167 -6.132 1 98.01 135 ASP B C 1
ATOM 3352 O O . ASP B 1 135 ? -8.928 22.357 -6.067 1 98.01 135 ASP B O 1
ATOM 3356 N N . ARG B 1 136 ? -9.286 20.225 -5.575 1 98.34 136 ARG B N 1
ATOM 3357 C CA . ARG B 1 136 ? -10.467 20.517 -4.77 1 98.34 136 ARG B CA 1
ATOM 3358 C C . ARG B 1 136 ? -10.111 21.387 -3.57 1 98.34 136 ARG B C 1
ATOM 3360 O O . ARG B 1 136 ? -10.819 22.348 -3.261 1 98.34 136 ARG B O 1
ATOM 3367 N N . LEU B 1 137 ? -9.059 21.091 -2.947 1 98.78 137 LEU B N 1
ATOM 3368 C CA . LEU B 1 137 ? -8.669 21.816 -1.742 1 98.78 137 LEU B CA 1
ATOM 3369 C C . LEU B 1 137 ? -8.195 23.224 -2.085 1 98.78 137 LEU B C 1
ATOM 3371 O O . LEU B 1 137 ? -8.416 24.163 -1.317 1 98.78 137 LEU B O 1
ATOM 3375 N N . VAL B 1 138 ? -7.514 23.375 -3.215 1 98.78 138 VAL B N 1
ATOM 3376 C CA . VAL B 1 138 ? -7.121 24.71 -3.655 1 98.78 138 VAL B CA 1
ATOM 3377 C C . VAL B 1 138 ? -8.365 25.557 -3.91 1 98.78 138 VAL B C 1
ATOM 3379 O O . VAL B 1 138 ? -8.401 26.739 -3.561 1 98.78 138 VAL B O 1
ATOM 3382 N N . GLU B 1 139 ? -9.38 24.946 -4.491 1 98.7 139 GLU B N 1
ATOM 3383 C CA . GLU B 1 139 ? -10.632 25.66 -4.722 1 98.7 139 GLU B CA 1
ATOM 3384 C C . GLU B 1 139 ? -11.307 26.031 -3.405 1 98.7 139 GLU B C 1
ATOM 3386 O O . GLU B 1 139 ? -11.883 27.114 -3.28 1 98.7 139 GLU B O 1
ATOM 3391 N N . VAL B 1 140 ? -11.269 25.159 -2.466 1 98.85 140 VAL B N 1
ATOM 3392 C CA . VAL B 1 140 ? -11.806 25.458 -1.143 1 98.85 140 VAL B CA 1
ATOM 3393 C C . VAL B 1 140 ? -11.055 26.64 -0.535 1 98.85 140 VAL B C 1
ATOM 3395 O O . VAL B 1 140 ? -11.667 27.537 0.05 1 98.85 140 VAL B O 1
ATOM 3398 N N . ALA B 1 141 ? -9.755 26.632 -0.668 1 98.89 141 ALA B N 1
ATOM 3399 C CA . ALA B 1 141 ? -8.944 27.731 -0.153 1 98.89 141 ALA B CA 1
ATOM 3400 C C . ALA B 1 141 ? -9.356 29.059 -0.782 1 98.89 141 ALA B C 1
ATOM 3402 O O . ALA B 1 141 ? -9.435 30.08 -0.095 1 98.89 141 ALA B O 1
ATOM 3403 N N . ARG B 1 142 ? -9.604 29.029 -2.044 1 98.8 142 ARG B N 1
ATOM 3404 C CA . ARG B 1 142 ? -10.057 30.236 -2.727 1 98.8 142 ARG B CA 1
ATOM 3405 C C . ARG B 1 142 ? -11.388 30.719 -2.16 1 98.8 142 ARG B C 1
ATOM 3407 O O . ARG B 1 142 ? -11.59 31.921 -1.974 1 98.8 142 ARG B O 1
ATOM 3414 N N . GLN B 1 143 ? -12.253 29.799 -1.951 1 98.55 143 GLN B N 1
ATOM 3415 C CA . GLN B 1 143 ? -13.547 30.139 -1.368 1 98.55 143 GLN B CA 1
ATOM 3416 C C . GLN B 1 143 ? -13.383 30.735 0.027 1 98.55 143 GLN B C 1
ATOM 3418 O O . GLN B 1 143 ? -14.032 31.727 0.363 1 98.55 143 GLN B O 1
ATOM 3423 N N . VAL B 1 144 ? -12.576 30.101 0.811 1 98.72 144 VAL B N 1
ATOM 3424 C CA . VAL B 1 144 ? -12.289 30.565 2.164 1 98.72 144 VAL B CA 1
ATOM 3425 C C . VAL B 1 144 ? -11.777 32.003 2.12 1 98.72 144 VAL B C 1
ATOM 3427 O O . VAL B 1 144 ? -12.222 32.851 2.897 1 98.72 144 VAL B O 1
ATOM 3430 N N . LYS B 1 145 ? -10.872 32.245 1.217 1 98.41 145 LYS B N 1
ATOM 3431 C CA . LYS B 1 145 ? -10.285 33.573 1.061 1 98.41 145 LYS B CA 1
ATOM 3432 C C . LYS B 1 145 ? -11.345 34.601 0.675 1 98.41 145 LYS B C 1
ATOM 3434 O O . LYS B 1 145 ? -11.362 35.712 1.207 1 98.41 145 LYS B O 1
ATOM 3439 N N . ARG B 1 146 ? -12.214 34.255 -0.207 1 98 146 ARG B N 1
ATOM 3440 C CA . ARG B 1 146 ? -13.27 35.148 -0.674 1 98 146 ARG B CA 1
ATOM 3441 C C . ARG B 1 146 ? -14.22 35.514 0.461 1 98 146 ARG B C 1
ATOM 3443 O O . ARG B 1 146 ? -14.824 36.588 0.45 1 98 146 ARG B O 1
ATOM 3450 N N . HIS B 1 147 ? -14.3 34.686 1.346 1 98.04 147 HIS B N 1
ATOM 3451 C CA . HIS B 1 147 ? -15.204 34.922 2.466 1 98.04 147 HIS B CA 1
ATOM 3452 C C . HIS B 1 147 ? -14.491 35.636 3.609 1 98.04 147 HIS B C 1
ATOM 3454 O O . HIS B 1 147 ? -15.031 35.744 4.713 1 98.04 147 HIS B O 1
ATOM 3460 N N . GLY B 1 148 ? -13.248 35.949 3.419 1 97.63 148 GLY B N 1
ATOM 3461 C CA . GLY B 1 148 ? -12.515 36.8 4.343 1 97.63 148 GLY B CA 1
ATOM 3462 C C . GLY B 1 148 ? -11.957 36.045 5.534 1 97.63 148 GLY B C 1
ATOM 3463 O O . GLY B 1 148 ? -11.715 36.633 6.59 1 97.63 148 GLY B O 1
ATOM 3464 N N . LYS B 1 149 ? -11.857 34.739 5.414 1 98.22 149 LYS B N 1
ATOM 3465 C CA . LYS B 1 149 ? -11.315 33.931 6.504 1 98.22 149 LYS B CA 1
ATOM 3466 C C . LYS B 1 149 ? -9.799 33.799 6.388 1 98.22 149 LYS B C 1
ATOM 3468 O O . LYS B 1 149 ? -9.23 34.029 5.319 1 98.22 149 LYS B O 1
ATOM 3473 N N . LEU B 1 150 ? -9.146 33.464 7.504 1 98.38 150 LEU B N 1
ATOM 3474 C CA . LEU B 1 150 ? -7.7 33.272 7.519 1 98.38 150 LEU B CA 1
ATOM 3475 C C . LEU B 1 150 ? -7.325 31.924 6.913 1 98.38 150 LEU B C 1
ATOM 3477 O O . LEU B 1 150 ? -8.007 30.923 7.144 1 98.38 150 LEU B O 1
ATOM 3481 N N . ILE B 1 151 ? -6.257 31.93 6.183 1 98.85 151 ILE B N 1
ATOM 3482 C CA . ILE B 1 151 ? -5.738 30.702 5.592 1 98.85 151 ILE B CA 1
ATOM 3483 C C . ILE B 1 151 ? -4.318 30.449 6.092 1 98.85 151 ILE B C 1
ATOM 3485 O O . ILE B 1 151 ? -3.464 31.336 6.03 1 98.85 151 ILE B O 1
ATOM 3489 N N . SER B 1 152 ? -4.11 29.337 6.642 1 98.88 152 SER B N 1
ATOM 3490 C CA . SER B 1 152 ? -2.764 28.866 6.952 1 98.88 152 SER B CA 1
ATOM 3491 C C . SER B 1 152 ? -2.348 27.729 6.025 1 98.88 152 SER B C 1
ATOM 3493 O O . SER B 1 152 ? -3.178 26.904 5.635 1 98.88 152 SER B O 1
ATOM 3495 N N . TYR B 1 153 ? -1.053 27.665 5.674 1 98.86 153 TYR B N 1
ATOM 3496 C CA . TYR B 1 153 ? -0.529 26.718 4.697 1 98.86 153 TYR B CA 1
ATOM 3497 C C . TYR B 1 153 ? 0.824 26.172 5.137 1 98.86 153 TYR B C 1
ATOM 3499 O O . TYR B 1 153 ? 1.712 26.936 5.524 1 98.86 153 TYR B O 1
ATOM 3507 N N . ASP B 1 154 ? 0.976 24.896 5.153 1 98.63 154 ASP B N 1
ATOM 3508 C CA . ASP B 1 154 ? 2.213 24.167 5.416 1 98.63 154 ASP B CA 1
ATOM 3509 C C . ASP B 1 154 ? 2.502 23.159 4.306 1 98.63 154 ASP B C 1
ATOM 3511 O O . ASP B 1 154 ? 1.936 22.064 4.292 1 98.63 154 ASP B O 1
ATOM 3515 N N . PRO B 1 155 ? 3.419 23.532 3.395 1 97.84 155 PRO B N 1
ATOM 3516 C CA . PRO B 1 155 ? 3.694 22.595 2.304 1 97.84 155 PRO B CA 1
ATOM 3517 C C . PRO B 1 155 ? 4.076 21.203 2.804 1 97.84 155 PRO B C 1
ATOM 3519 O O . PRO B 1 155 ? 3.635 20.198 2.239 1 97.84 155 PRO B O 1
ATOM 3522 N N . ASN B 1 156 ? 4.973 21.137 3.852 1 97.02 156 ASN B N 1
ATOM 3523 C CA . ASN B 1 156 ? 5.378 19.846 4.397 1 97.02 156 ASN B CA 1
ATOM 3524 C C . ASN B 1 156 ? 5.72 18.852 3.291 1 97.02 156 ASN B C 1
ATOM 3526 O O . ASN B 1 156 ? 5.12 17.78 3.207 1 97.02 156 ASN B O 1
ATOM 3530 N N . TRP B 1 157 ? 6.797 19.105 2.575 1 97.11 157 TRP B N 1
ATOM 3531 C CA . TRP B 1 157 ? 7.172 18.439 1.331 1 97.11 157 TRP B CA 1
ATOM 3532 C C . TRP B 1 157 ? 7.369 16.944 1.553 1 97.11 157 TRP B C 1
ATOM 3534 O O . TRP B 1 157 ? 8.011 16.533 2.523 1 97.11 157 TRP B O 1
ATOM 3544 N N . ARG B 1 158 ? 6.814 16.16 0.624 1 95.4 158 ARG B N 1
ATOM 3545 C CA . ARG B 1 158 ? 6.984 14.712 0.567 1 95.4 158 ARG B CA 1
ATOM 3546 C C . ARG B 1 158 ? 7.33 14.256 -0.847 1 95.4 158 ARG B C 1
ATOM 3548 O O . ARG B 1 158 ? 7.278 15.048 -1.79 1 95.4 158 ARG B O 1
ATOM 3555 N N . ASN B 1 159 ? 7.599 12.976 -0.983 1 92.41 159 ASN B N 1
ATOM 3556 C CA . ASN B 1 159 ? 8.165 12.427 -2.21 1 92.41 159 ASN B CA 1
ATOM 3557 C C . ASN B 1 159 ? 7.132 12.379 -3.332 1 92.41 159 ASN B C 1
ATOM 3559 O O . ASN B 1 159 ? 7.483 12.195 -4.498 1 92.41 159 ASN B O 1
ATOM 3563 N N . LEU B 1 160 ? 5.882 12.614 -3.034 1 93.16 160 LEU B N 1
ATOM 3564 C CA . LEU B 1 160 ? 4.846 12.668 -4.059 1 93.16 160 LEU B CA 1
ATOM 3565 C C . LEU B 1 160 ? 4.881 14.001 -4.798 1 93.16 160 LEU B C 1
ATOM 3567 O O . LEU B 1 160 ? 4.307 14.13 -5.882 1 93.16 160 LEU B O 1
ATOM 3571 N N . MET B 1 161 ? 5.415 14.97 -4.143 1 94.74 161 MET B N 1
ATOM 3572 C CA . MET B 1 161 ? 5.395 16.324 -4.688 1 94.74 161 MET B CA 1
ATOM 3573 C C . MET B 1 161 ? 6.422 16.477 -5.804 1 94.74 161 MET B C 1
ATOM 3575 O O . MET B 1 161 ? 7.555 16.008 -5.68 1 94.74 161 MET B O 1
ATOM 3579 N N . ASP B 1 162 ? 5.919 17.087 -6.901 1 93.48 162 ASP B N 1
ATOM 3580 C CA . ASP B 1 162 ? 6.715 17.149 -8.123 1 93.48 162 ASP B CA 1
ATOM 3581 C C . ASP B 1 162 ? 6.74 18.566 -8.692 1 93.48 162 ASP B C 1
ATOM 3583 O O . ASP B 1 162 ? 6.494 19.534 -7.97 1 93.48 162 ASP B O 1
ATOM 3587 N N . SER B 1 163 ? 7.035 18.634 -9.987 1 94.46 163 SER B N 1
ATOM 3588 C CA . SER B 1 163 ? 7.165 19.932 -10.643 1 94.46 163 SER B CA 1
ATOM 3589 C C . SER B 1 163 ? 5.821 20.649 -10.718 1 94.46 163 SER B C 1
ATOM 3591 O O . SER B 1 163 ? 5.758 21.875 -10.599 1 94.46 163 SER B O 1
ATOM 3593 N N . ARG B 1 164 ? 4.786 19.862 -10.922 1 95.05 164 ARG B N 1
ATOM 3594 C CA . ARG B 1 164 ? 3.469 20.49 -10.959 1 95.05 164 ARG B CA 1
ATOM 3595 C C . ARG B 1 164 ? 3.137 21.144 -9.623 1 95.05 164 ARG B C 1
ATOM 3597 O O . ARG B 1 164 ? 2.592 22.249 -9.585 1 95.05 164 ARG B O 1
ATOM 3604 N N . TYR B 1 165 ? 3.453 20.396 -8.573 1 96.93 165 TYR B N 1
ATOM 3605 C CA . TYR B 1 165 ? 3.237 20.978 -7.252 1 96.93 165 TYR B CA 1
ATOM 3606 C C . TYR B 1 165 ? 4.029 22.27 -7.089 1 96.93 165 TYR B C 1
ATOM 3608 O O . TYR B 1 165 ? 3.487 23.286 -6.648 1 96.93 165 TYR B O 1
ATOM 3616 N N . ARG B 1 166 ? 5.281 22.301 -7.442 1 95.63 166 ARG B N 1
ATOM 3617 C CA . ARG B 1 166 ? 6.177 23.439 -7.259 1 95.63 166 ARG B CA 1
ATOM 3618 C C . ARG B 1 166 ? 5.73 24.628 -8.103 1 95.63 166 ARG B C 1
ATOM 3620 O O . ARG B 1 166 ? 5.854 25.779 -7.678 1 95.63 166 ARG B O 1
ATOM 3627 N N . GLU B 1 167 ? 5.151 24.316 -9.234 1 95.9 167 GLU B N 1
ATOM 3628 C CA . GLU B 1 167 ? 4.911 25.369 -10.216 1 95.9 167 GLU B CA 1
ATOM 3629 C C . GLU B 1 167 ? 3.463 25.847 -10.17 1 95.9 167 GLU B C 1
ATOM 3631 O O . GLU B 1 167 ? 3.16 26.968 -10.585 1 95.9 167 GLU B O 1
ATOM 3636 N N . VAL B 1 168 ? 2.572 25.006 -9.668 1 97.39 168 VAL B N 1
ATOM 3637 C CA . VAL B 1 168 ? 1.157 25.346 -9.773 1 97.39 168 VAL B CA 1
ATOM 3638 C C . VAL B 1 168 ? 0.545 25.447 -8.377 1 97.39 168 VAL B C 1
ATOM 3640 O O . VAL B 1 168 ? 0.072 26.512 -7.975 1 97.39 168 VAL B O 1
ATOM 3643 N N . THR B 1 169 ? 0.649 24.379 -7.642 1 98.41 169 THR B N 1
ATOM 3644 C CA . THR B 1 169 ? -0.063 24.298 -6.371 1 98.41 169 THR B CA 1
ATOM 3645 C C . THR B 1 169 ? 0.594 25.195 -5.326 1 98.41 169 THR B C 1
ATOM 3647 O O . THR B 1 169 ? -0.085 25.973 -4.652 1 98.41 169 THR B O 1
ATOM 3650 N N . PHE B 1 170 ? 1.894 25.099 -5.249 1 98.28 170 PHE B N 1
ATOM 3651 C CA . PHE B 1 170 ? 2.639 25.826 -4.229 1 98.28 170 PHE B CA 1
ATOM 3652 C C . PHE B 1 170 ? 2.458 27.33 -4.394 1 98.28 170 PHE B C 1
ATOM 3654 O O . PHE B 1 170 ? 2.047 28.018 -3.458 1 98.28 170 PHE B O 1
ATOM 3661 N N . PRO B 1 171 ? 2.662 27.89 -5.528 1 98.1 171 PRO B N 1
ATOM 3662 C CA . PRO B 1 171 ? 2.462 29.332 -5.69 1 98.1 171 PRO B CA 1
ATOM 3663 C C . PRO B 1 171 ? 1.024 29.763 -5.414 1 98.1 171 PRO B C 1
ATOM 3665 O O . PRO B 1 171 ? 0.795 30.82 -4.82 1 98.1 171 PRO B O 1
ATOM 3668 N N . ALA B 1 172 ? 0.086 28.955 -5.843 1 98.58 172 ALA B N 1
ATOM 3669 C CA . ALA B 1 172 ? -1.317 29.287 -5.61 1 98.58 172 ALA B CA 1
ATOM 3670 C C . ALA B 1 172 ? -1.618 29.379 -4.117 1 98.58 172 ALA B C 1
ATOM 3672 O O . ALA B 1 172 ? -2.281 30.317 -3.668 1 98.58 172 ALA B O 1
ATOM 3673 N N . MET B 1 173 ? -1.112 28.441 -3.4 1 98.8 173 MET B N 1
ATOM 3674 C CA . MET B 1 173 ? -1.371 28.412 -1.964 1 98.8 173 MET B CA 1
ATOM 3675 C C . MET B 1 173 ? -0.624 29.536 -1.253 1 98.8 173 MET B C 1
ATOM 3677 O O . MET B 1 173 ? -1.135 30.117 -0.295 1 98.8 173 MET B O 1
ATOM 3681 N N . VAL B 1 174 ? 0.569 29.799 -1.7 1 98.58 174 VAL B N 1
ATOM 3682 C CA . VAL B 1 174 ? 1.35 30.887 -1.12 1 98.58 174 VAL B CA 1
ATOM 3683 C C . VAL B 1 174 ? 0.61 32.21 -1.302 1 98.58 174 VAL B C 1
ATOM 3685 O O . VAL B 1 174 ? 0.541 33.023 -0.378 1 98.58 174 VAL B O 1
ATOM 3688 N N . GLU B 1 175 ? 0.046 32.368 -2.397 1 98.17 175 GLU B N 1
ATOM 3689 C CA . GLU B 1 175 ? -0.669 33.607 -2.693 1 98.17 175 GLU B CA 1
ATOM 3690 C C . GLU B 1 175 ? -1.902 33.758 -1.807 1 98.17 175 GLU B C 1
ATOM 3692 O O . GLU B 1 175 ? -2.253 34.87 -1.407 1 98.17 175 GLU B O 1
ATOM 3697 N N . LEU B 1 176 ? -2.514 32.699 -1.487 1 98.54 176 LEU B N 1
ATOM 3698 C CA . LEU B 1 176 ? -3.769 32.717 -0.742 1 98.54 176 LEU B CA 1
ATOM 3699 C C . LEU B 1 176 ? -3.509 32.786 0.759 1 98.54 176 LEU B C 1
ATOM 3701 O O . LEU B 1 176 ? -4.342 33.291 1.515 1 98.54 176 LEU B O 1
ATOM 3705 N N . ALA B 1 177 ? -2.413 32.338 1.233 1 98.75 177 ALA B N 1
ATOM 3706 C CA . ALA B 1 177 ? -2.168 32.069 2.647 1 98.75 177 ALA B CA 1
ATOM 3707 C C . ALA B 1 177 ? -1.893 33.361 3.412 1 98.75 177 ALA B C 1
ATOM 3709 O O . ALA B 1 177 ? -1.237 34.268 2.895 1 98.75 177 ALA B O 1
ATOM 3710 N N . ASP B 1 178 ? -2.39 33.429 4.6 1 98.33 178 ASP B N 1
ATOM 3711 C CA . ASP B 1 178 ? -2.054 34.497 5.536 1 98.33 178 ASP B CA 1
ATOM 3712 C C . ASP B 1 178 ? -0.885 34.095 6.432 1 98.33 178 ASP B C 1
ATOM 3714 O O . ASP B 1 178 ? -0.15 34.953 6.925 1 98.33 178 ASP B O 1
ATOM 3718 N N . ILE B 1 179 ? -0.777 32.847 6.67 1 98.35 179 ILE B N 1
ATOM 3719 C CA . ILE B 1 179 ? 0.27 32.248 7.49 1 98.35 179 ILE B CA 1
ATOM 3720 C C . ILE B 1 179 ? 0.887 31.061 6.753 1 98.35 179 ILE B C 1
ATOM 3722 O O . ILE B 1 179 ? 0.171 30.164 6.3 1 98.35 179 ILE B O 1
ATOM 3726 N N . ILE B 1 180 ? 2.208 31.015 6.613 1 98.5 180 ILE B N 1
ATOM 3727 C CA . ILE B 1 180 ? 2.915 29.938 5.928 1 98.5 180 ILE B CA 1
ATOM 3728 C C . ILE B 1 180 ? 3.981 29.352 6.851 1 98.5 180 ILE B C 1
ATOM 3730 O O . ILE B 1 180 ? 4.752 30.091 7.467 1 98.5 180 ILE B O 1
ATOM 3734 N N . LYS B 1 181 ? 3.998 28.106 7.014 1 98.31 181 LYS B N 1
ATOM 3735 C CA . LYS B 1 181 ? 5.073 27.424 7.729 1 98.31 181 LYS B CA 1
ATOM 3736 C C . LYS B 1 181 ? 5.975 26.658 6.766 1 98.31 181 LYS B C 1
ATOM 3738 O O . LYS B 1 181 ? 5.488 25.94 5.89 1 98.31 181 LYS B O 1
ATOM 3743 N N . LEU B 1 182 ? 7.309 26.821 6.947 1 96.78 182 LEU B N 1
ATOM 3744 C CA . LEU B 1 182 ? 8.302 26.11 6.148 1 96.78 182 LEU B CA 1
ATOM 3745 C C . LEU B 1 182 ? 9.444 25.606 7.023 1 96.78 182 LEU B C 1
ATOM 3747 O O . LEU B 1 182 ? 9.872 26.295 7.951 1 96.78 182 LEU B O 1
ATOM 3751 N N . SER B 1 183 ? 9.883 24.445 6.674 1 96.75 183 SER B N 1
ATOM 3752 C CA . SER B 1 183 ? 11.127 23.963 7.265 1 96.75 183 SER B CA 1
ATOM 3753 C C . SER B 1 183 ? 12.306 24.176 6.32 1 96.75 183 SER B C 1
ATOM 3755 O O . SER B 1 183 ? 12.116 24.481 5.141 1 96.75 183 SER B O 1
ATOM 3757 N N . ASP B 1 184 ? 13.504 24 6.857 1 95.47 184 ASP B N 1
ATOM 3758 C CA . ASP B 1 184 ? 14.697 24.054 6.016 1 95.47 184 ASP B CA 1
ATOM 3759 C C . ASP B 1 184 ? 14.677 22.948 4.964 1 95.47 184 ASP B C 1
ATOM 3761 O O . ASP B 1 184 ? 15.072 23.168 3.817 1 95.47 184 ASP B O 1
ATOM 3765 N N . GLU B 1 185 ? 14.126 21.868 5.296 1 94.07 185 GLU B N 1
ATOM 3766 C CA . GLU B 1 185 ? 14 20.758 4.357 1 94.07 185 GLU B CA 1
ATOM 3767 C C . GLU B 1 185 ? 13.025 21.094 3.232 1 94.07 185 GLU B C 1
ATOM 3769 O O . GLU B 1 185 ? 13.288 20.797 2.065 1 94.07 185 GLU B O 1
ATOM 3774 N N . ASP B 1 186 ? 11.907 21.687 3.603 1 96.34 186 ASP B N 1
ATOM 3775 C CA . ASP B 1 186 ? 10.94 22.119 2.598 1 96.34 186 ASP B CA 1
ATOM 3776 C C . ASP B 1 186 ? 11.585 23.063 1.585 1 96.34 186 ASP B C 1
ATOM 3778 O O . ASP B 1 186 ? 11.402 22.903 0.376 1 96.34 186 ASP B O 1
ATOM 3782 N N . LEU B 1 187 ? 12.3 24.035 2.106 1 95.3 187 LEU B N 1
ATOM 3783 C CA . LEU B 1 187 ? 12.897 25.054 1.25 1 95.3 187 LEU B CA 1
ATOM 3784 C C . LEU B 1 187 ? 13.875 24.429 0.261 1 95.3 187 LEU B C 1
ATOM 3786 O O . LEU B 1 187 ? 13.924 24.825 -0.906 1 95.3 187 LEU B O 1
ATOM 3790 N N . ARG B 1 188 ? 14.617 23.468 0.774 1 94.48 188 ARG B N 1
ATOM 3791 C CA . ARG B 1 188 ? 15.605 22.813 -0.076 1 94.48 188 ARG B CA 1
ATOM 3792 C C . ARG B 1 188 ? 14.932 22.075 -1.228 1 94.48 188 ARG B C 1
ATOM 3794 O O . ARG B 1 188 ? 15.48 22.002 -2.33 1 94.48 188 ARG B O 1
ATOM 3801 N N . GLN B 1 189 ? 13.759 21.565 -0.953 1 95.25 189 GLN B N 1
ATOM 3802 C CA . GLN B 1 189 ? 13.053 20.79 -1.967 1 95.25 189 GLN B CA 1
ATOM 3803 C C . GLN B 1 189 ? 12.281 21.702 -2.918 1 95.25 189 GLN B C 1
ATOM 3805 O O . GLN B 1 189 ? 12.201 21.43 -4.118 1 95.25 189 GLN B O 1
ATOM 3810 N N . ILE B 1 190 ? 11.7 22.748 -2.394 1 96.18 190 ILE B N 1
ATOM 3811 C CA . ILE B 1 190 ? 10.883 23.664 -3.182 1 96.18 190 ILE B CA 1
ATOM 3812 C C . ILE B 1 190 ? 11.782 24.532 -4.06 1 96.18 190 ILE B C 1
ATOM 3814 O O . ILE B 1 190 ? 11.433 24.84 -5.202 1 96.18 190 ILE B O 1
ATOM 3818 N N . TYR B 1 191 ? 12.892 24.968 -3.538 1 94.65 191 TYR B N 1
ATOM 3819 C CA . TYR B 1 191 ? 13.849 25.821 -4.235 1 94.65 191 TYR B CA 1
ATOM 3820 C C . TYR B 1 191 ? 15.22 25.159 -4.303 1 94.65 191 TYR B C 1
ATOM 3822 O O . TYR B 1 191 ? 16.195 25.679 -3.755 1 94.65 191 TYR B O 1
ATOM 3830 N N . PRO B 1 192 ? 15.247 24.159 -5.084 1 93.85 192 PRO B N 1
ATOM 3831 C CA . PRO B 1 192 ? 16.539 23.471 -5.152 1 93.85 192 PRO B CA 1
ATOM 3832 C C . PRO B 1 192 ? 17.663 24.376 -5.651 1 93.85 192 PRO B C 1
ATOM 3834 O O . PRO B 1 192 ? 17.486 25.103 -6.631 1 93.85 192 PRO B O 1
ATOM 3837 N N . GLY B 1 193 ? 18.814 24.356 -4.993 1 93.44 193 GLY B N 1
ATOM 3838 C CA . GLY B 1 193 ? 19.99 25.103 -5.411 1 93.44 193 GLY B CA 1
ATOM 3839 C C . GLY B 1 193 ? 20.047 26.501 -4.826 1 93.44 193 GLY B C 1
ATOM 3840 O O . GLY B 1 193 ? 21.06 27.192 -4.955 1 93.44 193 GLY B O 1
ATOM 3841 N N . SER B 1 194 ? 19.005 26.946 -4.216 1 95.42 194 SER B N 1
ATOM 3842 C CA . SER B 1 194 ? 18.978 28.272 -3.606 1 95.42 194 SER B CA 1
ATOM 3843 C C . SER B 1 194 ? 19.451 28.223 -2.157 1 95.42 194 SER B C 1
ATOM 3845 O O . SER B 1 194 ? 19.262 27.216 -1.47 1 95.42 194 SER B O 1
ATOM 3847 N N . SER B 1 195 ? 20.054 29.301 -1.779 1 96.23 195 SER B N 1
ATOM 3848 C CA . SER B 1 195 ? 20.323 29.449 -0.352 1 96.23 195 SER B CA 1
ATOM 3849 C C . SER B 1 195 ? 19.037 29.698 0.429 1 96.23 195 SER B C 1
ATOM 3851 O O . SER B 1 195 ? 18.017 30.078 -0.149 1 96.23 195 SER B O 1
ATOM 3853 N N . GLU B 1 196 ? 19.121 29.475 1.701 1 95.01 196 GLU B N 1
ATOM 3854 C CA . GLU B 1 196 ? 17.976 29.721 2.573 1 95.01 196 GLU B CA 1
ATOM 3855 C C . GLU B 1 196 ? 17.477 31.157 2.437 1 95.01 196 GLU B C 1
ATOM 3857 O O . GLU B 1 196 ? 16.272 31.391 2.317 1 95.01 196 GLU B O 1
ATOM 3862 N N . GLU B 1 197 ? 18.375 32.12 2.459 1 94.41 197 GLU B N 1
ATOM 3863 C CA . GLU B 1 197 ? 18.038 33.536 2.35 1 94.41 197 GLU B CA 1
ATOM 3864 C C . GLU B 1 197 ? 17.357 33.84 1.019 1 94.41 197 GLU B C 1
ATOM 3866 O O . GLU B 1 197 ? 16.363 34.567 0.976 1 94.41 197 GLU B O 1
ATOM 3871 N N . GLN B 1 198 ? 17.901 33.29 0.012 1 96.28 198 GLN B N 1
ATOM 3872 C CA . GLN B 1 198 ? 17.343 33.507 -1.319 1 96.28 198 GLN B CA 1
ATOM 3873 C C . GLN B 1 198 ? 15.939 32.918 -1.429 1 96.28 198 GLN B C 1
ATOM 3875 O O . GLN B 1 198 ? 15.043 33.541 -2.003 1 96.28 198 GLN B O 1
ATOM 3880 N N . ALA B 1 199 ? 15.778 31.73 -0.921 1 95.91 199 ALA B N 1
ATOM 3881 C CA . ALA B 1 199 ? 14.488 31.045 -0.972 1 95.91 199 ALA B CA 1
ATOM 3882 C C . ALA B 1 199 ? 13.422 31.828 -0.211 1 95.91 199 ALA B C 1
ATOM 3884 O O . ALA B 1 199 ? 12.302 31.999 -0.698 1 95.91 199 ALA B O 1
ATOM 3885 N N . LEU B 1 200 ? 13.768 32.314 0.934 1 95.06 200 LEU B N 1
ATOM 3886 C CA . LEU B 1 200 ? 12.831 33.079 1.75 1 95.06 200 LEU B CA 1
ATOM 3887 C C . LEU B 1 200 ? 12.47 34.396 1.073 1 95.06 200 LEU B C 1
ATOM 3889 O O . LEU B 1 200 ? 11.326 34.849 1.158 1 95.06 200 LEU B O 1
ATOM 3893 N N . GLN B 1 201 ? 13.464 34.988 0.436 1 94.47 201 GLN B N 1
ATOM 3894 C CA . GLN B 1 201 ? 13.2 36.22 -0.299 1 94.47 201 GLN B CA 1
ATOM 3895 C C . GLN B 1 201 ? 12.209 35.982 -1.434 1 94.47 201 GLN B C 1
ATOM 3897 O O . GLN B 1 201 ? 11.3 36.787 -1.651 1 94.47 201 GLN B O 1
ATOM 3902 N N . GLN B 1 202 ? 12.44 34.906 -2.115 1 94.92 202 GLN B N 1
ATOM 3903 C CA . GLN B 1 202 ? 11.528 34.564 -3.201 1 94.92 202 GLN B CA 1
ATOM 3904 C C . GLN B 1 202 ? 10.106 34.363 -2.683 1 94.92 202 GLN B C 1
ATOM 3906 O O . GLN B 1 202 ? 9.143 34.812 -3.307 1 94.92 202 GLN B O 1
ATOM 3911 N N . LEU B 1 203 ? 10.015 33.687 -1.622 1 95.51 203 LEU B N 1
ATOM 3912 C CA . LEU B 1 203 ? 8.714 33.449 -1.006 1 95.51 203 LEU B CA 1
ATOM 3913 C C . LEU B 1 203 ? 8.04 34.765 -0.633 1 95.51 203 LEU B C 1
ATOM 3915 O O . LEU B 1 203 ? 6.846 34.948 -0.881 1 95.51 203 LEU B O 1
ATOM 3919 N N . ARG B 1 204 ? 8.737 35.663 -0.07 1 94 204 ARG B N 1
ATOM 3920 C CA . ARG B 1 204 ? 8.207 36.947 0.379 1 94 204 ARG B CA 1
ATOM 3921 C C . ARG B 1 204 ? 7.808 37.819 -0.807 1 94 204 ARG B C 1
ATOM 3923 O O . ARG B 1 204 ? 6.891 38.635 -0.703 1 94 204 ARG B O 1
ATOM 3930 N N . GLU B 1 205 ? 8.5 37.62 -1.867 1 94.51 205 GLU B N 1
ATOM 3931 C CA . GLU B 1 205 ? 8.141 38.342 -3.083 1 94.51 205 GLU B CA 1
ATOM 3932 C C . GLU B 1 205 ? 6.793 37.875 -3.625 1 94.51 205 GLU B C 1
ATOM 3934 O O . GLU B 1 205 ? 6.033 38.669 -4.183 1 94.51 205 GLU B O 1
ATOM 3939 N N . MET B 1 206 ? 6.56 36.636 -3.457 1 95.79 206 MET B N 1
ATOM 3940 C CA . MET B 1 206 ? 5.284 36.087 -3.904 1 95.79 206 MET B CA 1
ATOM 3941 C C . MET B 1 206 ? 4.139 36.586 -3.028 1 95.79 206 MET B C 1
ATOM 3943 O O . MET B 1 206 ? 3.024 36.788 -3.512 1 95.79 206 MET B O 1
ATOM 3947 N N . ASN B 1 207 ? 4.411 36.708 -1.764 1 97.22 207 ASN B N 1
ATOM 3948 C CA . ASN B 1 207 ? 3.418 37.165 -0.798 1 97.22 207 ASN B CA 1
ATOM 3949 C C . ASN B 1 207 ? 4.071 37.887 0.378 1 97.22 207 ASN B C 1
ATOM 3951 O O . ASN B 1 207 ? 4.371 37.27 1.401 1 97.22 207 ASN B O 1
ATOM 3955 N N . ALA B 1 208 ? 4.147 39.147 0.349 1 94.48 208 ALA B N 1
ATOM 3956 C CA . ALA B 1 208 ? 4.841 39.956 1.347 1 94.48 208 ALA B CA 1
ATOM 3957 C C . ALA B 1 208 ? 4 40.109 2.611 1 94.48 208 ALA B C 1
ATOM 3959 O O . ALA B 1 208 ? 4.526 40.425 3.68 1 94.48 208 ALA B O 1
ATOM 3960 N N . ASN B 1 209 ? 2.763 39.895 2.502 1 95.64 209 ASN B N 1
ATOM 3961 C CA . ASN B 1 209 ? 1.854 40.161 3.612 1 95.64 209 ASN B CA 1
ATOM 3962 C C . ASN B 1 209 ? 1.718 38.947 4.528 1 95.64 209 ASN B C 1
ATOM 3964 O O . ASN B 1 209 ? 1.257 39.071 5.664 1 95.64 209 ASN B O 1
ATOM 3968 N N . ALA B 1 210 ? 2.1 37.765 4.026 1 97.25 210 ALA B N 1
ATOM 3969 C CA . ALA B 1 210 ? 1.941 36.544 4.812 1 97.25 210 ALA B CA 1
ATOM 3970 C C . ALA B 1 210 ? 2.958 36.487 5.948 1 97.25 210 ALA B C 1
ATOM 3972 O O . ALA B 1 210 ? 4.115 36.875 5.774 1 97.25 210 ALA B O 1
ATOM 3973 N N . GLN B 1 211 ? 2.54 36.003 7.112 1 97.03 211 GLN B N 1
ATOM 3974 C CA . GLN B 1 211 ? 3.48 35.582 8.145 1 97.03 211 GLN B CA 1
ATOM 3975 C C . GLN B 1 211 ? 4.165 34.273 7.765 1 97.03 211 GLN B C 1
ATOM 3977 O O . GLN B 1 211 ? 3.504 33.315 7.358 1 97.03 211 GLN B O 1
ATOM 3982 N N . VAL B 1 212 ? 5.488 34.263 7.886 1 97.71 212 VAL B N 1
ATOM 3983 C CA . VAL B 1 212 ? 6.228 33.048 7.56 1 97.71 212 VAL B CA 1
ATOM 3984 C C . VAL B 1 212 ? 6.885 32.489 8.82 1 97.71 212 VAL B C 1
ATOM 3986 O O . VAL B 1 212 ? 7.756 33.132 9.411 1 97.71 212 VAL B O 1
ATOM 3989 N N . LEU B 1 213 ? 6.394 31.385 9.266 1 97.92 213 LEU B N 1
ATOM 3990 C CA . LEU B 1 213 ? 7.022 30.636 10.349 1 97.92 213 LEU B CA 1
ATOM 3991 C C . LEU B 1 213 ? 8.055 29.655 9.803 1 97.92 213 LEU B C 1
ATOM 3993 O O . LEU B 1 213 ? 7.696 28.614 9.247 1 97.92 213 LEU B O 1
ATOM 3997 N N . PHE B 1 214 ? 9.297 29.899 9.992 1 97.73 214 PHE B N 1
ATOM 3998 C CA . PHE B 1 214 ? 10.399 29.101 9.468 1 97.73 214 PHE B CA 1
ATOM 3999 C C . PHE B 1 214 ? 11.027 28.256 10.569 1 97.73 214 PHE B C 1
ATOM 4001 O O . PHE B 1 214 ? 11.482 28.788 11.584 1 97.73 214 PHE B O 1
ATOM 4008 N N . THR B 1 215 ? 11.033 26.949 10.4 1 97.07 215 THR B N 1
ATOM 4009 C CA . THR B 1 215 ? 11.527 26.048 11.436 1 97.07 215 THR B CA 1
ATOM 4010 C C . THR B 1 215 ? 12.816 25.364 10.989 1 97.07 215 THR B C 1
ATOM 4012 O O . THR B 1 215 ? 12.969 25.026 9.813 1 97.07 215 THR B O 1
ATOM 4015 N N . ARG B 1 216 ? 13.766 25.163 11.967 1 94.54 216 ARG B N 1
ATOM 4016 C CA . ARG B 1 216 ? 15.06 24.537 11.715 1 94.54 216 ARG B CA 1
ATOM 4017 C C . ARG B 1 216 ? 15.347 23.443 12.737 1 94.54 216 ARG B C 1
ATOM 4019 O O . ARG B 1 216 ? 16.448 23.374 13.288 1 94.54 216 ARG B O 1
ATOM 4026 N N . GLY B 1 217 ? 14.371 22.674 13.107 1 91.51 217 GLY B N 1
ATOM 4027 C CA . GLY B 1 217 ? 14.536 21.584 14.055 1 91.51 217 GLY B CA 1
ATOM 4028 C C . GLY B 1 217 ? 15.108 22.032 15.386 1 91.51 217 GLY B C 1
ATOM 4029 O O . GLY B 1 217 ? 14.565 22.932 16.03 1 91.51 217 GLY B O 1
ATOM 4030 N N . ALA B 1 218 ? 16.246 21.486 15.704 1 90.73 218 ALA B N 1
ATOM 4031 C CA . ALA B 1 218 ? 16.883 21.742 16.993 1 90.73 218 ALA B CA 1
ATOM 4032 C C . ALA B 1 218 ? 17.42 23.169 17.066 1 90.73 218 ALA B C 1
ATOM 4034 O O . ALA B 1 218 ? 17.708 23.676 18.153 1 90.73 218 ALA B O 1
ATOM 4035 N N . GLU B 1 219 ? 17.502 23.854 15.969 1 93.86 219 GLU B N 1
ATOM 4036 C CA . GLU B 1 219 ? 18.038 25.211 15.942 1 93.86 219 GLU B CA 1
ATOM 4037 C C . GLU B 1 219 ? 16.947 26.241 16.218 1 93.86 219 GLU B C 1
ATOM 4039 O O . GLU B 1 219 ? 17.226 27.438 16.314 1 93.86 219 GLU B O 1
ATOM 4044 N N . GLY B 1 220 ? 15.699 25.756 16.327 1 96.17 220 GLY B N 1
ATOM 4045 C CA . GLY B 1 220 ? 14.617 26.658 16.69 1 96.17 220 GLY B CA 1
ATOM 4046 C C . GLY B 1 220 ? 13.796 27.114 15.499 1 96.17 220 GLY B C 1
ATOM 4047 O O . GLY B 1 220 ? 13.594 26.355 14.549 1 96.17 220 GLY B O 1
ATOM 4048 N N . MET B 1 221 ? 13.162 28.273 15.676 1 97.66 221 MET B N 1
ATOM 4049 C CA . MET B 1 221 ? 12.278 28.783 14.632 1 97.66 221 MET B CA 1
ATOM 4050 C C . MET B 1 221 ? 12.361 30.303 14.543 1 97.66 221 MET B C 1
ATOM 4052 O O . MET B 1 221 ? 12.846 30.958 15.467 1 97.66 221 MET B O 1
ATOM 4056 N N . VAL B 1 222 ? 11.984 30.849 13.44 1 97.49 222 VAL B N 1
ATOM 4057 C CA . VAL B 1 222 ? 11.975 32.28 13.159 1 97.49 222 VAL B CA 1
ATOM 4058 C C . VAL B 1 222 ? 10.634 32.679 12.547 1 97.49 222 VAL B C 1
ATOM 4060 O O . VAL B 1 222 ? 10.091 31.96 11.704 1 97.49 222 VAL B O 1
ATOM 4063 N N . LEU B 1 223 ? 10.067 33.765 13.025 1 97.45 223 LEU B N 1
ATOM 4064 C CA . LEU B 1 223 ? 8.873 34.359 12.434 1 97.45 223 LEU B CA 1
ATOM 4065 C C . LEU B 1 223 ? 9.23 35.59 11.607 1 97.45 223 LEU B C 1
ATOM 4067 O O . LEU B 1 223 ? 9.857 36.523 12.113 1 97.45 223 LEU B O 1
ATOM 4071 N N . PHE B 1 224 ? 8.835 35.521 10.361 1 96.29 224 PHE B N 1
ATOM 4072 C CA . PHE B 1 224 ? 8.972 36.68 9.488 1 96.29 224 PHE B CA 1
ATOM 4073 C C . PHE B 1 224 ? 7.62 37.34 9.247 1 96.29 224 PHE B C 1
ATOM 4075 O O . PHE B 1 224 ? 6.653 36.669 8.88 1 96.29 224 PHE B O 1
ATOM 4082 N N . THR B 1 225 ? 7.482 38.575 9.523 1 93.3 225 THR B N 1
ATOM 4083 C CA . THR B 1 225 ? 6.338 39.404 9.157 1 93.3 225 THR B CA 1
ATOM 4084 C C . THR B 1 225 ? 6.785 40.613 8.342 1 93.3 225 THR B C 1
ATOM 4086 O O . THR B 1 225 ? 7.977 40.781 8.073 1 93.3 225 THR B O 1
ATOM 4089 N N . LEU B 1 226 ? 5.764 41.312 7.864 1 88.94 226 LEU B N 1
ATOM 4090 C CA . LEU B 1 226 ? 6.141 42.526 7.149 1 88.94 226 LEU B CA 1
ATOM 4091 C C . LEU B 1 226 ? 6.98 43.441 8.035 1 88.94 226 LEU B C 1
ATOM 4093 O O . LEU B 1 226 ? 6.479 43.989 9.019 1 88.94 226 LEU B O 1
ATOM 4097 N N . GLY B 1 227 ? 8.3 43.48 7.862 1 84.92 227 GLY B N 1
ATOM 4098 C CA . GLY B 1 227 ? 9.174 44.443 8.513 1 84.92 227 GLY B CA 1
ATOM 4099 C C . GLY B 1 227 ? 9.704 43.959 9.849 1 84.92 227 GLY B C 1
ATOM 4100 O O . GLY B 1 227 ? 10.299 44.732 10.603 1 84.92 227 GLY B O 1
ATOM 4101 N N . SER B 1 228 ? 9.388 42.744 10.193 1 90.8 228 SER B N 1
ATOM 4102 C CA . SER B 1 228 ? 9.864 42.286 11.494 1 90.8 228 SER B CA 1
ATOM 4103 C C . SER B 1 228 ? 10.309 40.829 11.438 1 90.8 228 SER B C 1
ATOM 4105 O O . SER B 1 228 ? 9.862 40.071 10.575 1 90.8 228 SER B O 1
ATOM 4107 N N . LYS B 1 229 ? 11.208 40.546 12.294 1 95.09 229 LYS B N 1
ATOM 4108 C CA . LYS B 1 229 ? 11.768 39.21 12.475 1 95.09 229 LYS B CA 1
ATOM 4109 C C . LYS B 1 229 ? 11.905 38.868 13.956 1 95.09 229 LYS B C 1
ATOM 4111 O O . LYS B 1 229 ? 12.464 39.649 14.729 1 95.09 229 LYS B O 1
ATOM 4116 N N . VAL B 1 230 ? 11.301 37.778 14.364 1 96.94 230 VAL B N 1
ATOM 4117 C CA . VAL B 1 230 ? 11.388 37.32 15.747 1 96.94 230 VAL B CA 1
ATOM 4118 C C . VAL B 1 230 ? 11.961 35.905 15.787 1 96.94 230 VAL B C 1
ATOM 4120 O O . VAL B 1 230 ? 11.514 35.027 15.046 1 96.94 230 VAL B O 1
ATOM 4123 N N . GLU B 1 231 ? 12.889 35.657 16.695 1 97.46 231 GLU B N 1
ATOM 4124 C CA . GLU B 1 231 ? 13.543 34.356 16.805 1 97.46 231 GLU B CA 1
ATOM 4125 C C . GLU B 1 231 ? 13.188 33.67 18.122 1 97.46 231 GLU B C 1
ATOM 4127 O O . GLU B 1 231 ? 12.977 34.336 19.137 1 97.46 231 GLU B O 1
ATOM 4132 N N . GLN B 1 232 ? 13.092 32.418 18.078 1 97.21 232 GLN B N 1
ATOM 4133 C CA . GLN B 1 232 ? 12.802 31.577 19.235 1 97.21 232 GLN B CA 1
ATOM 4134 C C . GLN B 1 232 ? 13.649 30.309 19.22 1 97.21 232 GLN B C 1
ATOM 4136 O O . GLN B 1 232 ? 13.558 29.506 18.288 1 97.21 232 GLN B O 1
ATOM 4141 N N . ALA B 1 233 ? 14.512 30.141 20.224 1 96.15 233 ALA B N 1
ATOM 4142 C CA . ALA B 1 233 ? 15.301 28.92 20.365 1 96.15 233 ALA B CA 1
ATOM 4143 C C . ALA B 1 233 ? 14.41 27.724 20.688 1 96.15 233 ALA B C 1
ATOM 4145 O O . ALA B 1 233 ? 13.339 27.882 21.28 1 96.15 233 ALA B O 1
ATOM 4146 N N . ALA B 1 234 ? 14.894 26.536 20.298 1 94.65 234 ALA B N 1
ATOM 4147 C CA . ALA B 1 234 ? 14.205 25.32 20.721 1 94.65 234 ALA B CA 1
ATOM 4148 C C . ALA B 1 234 ? 14.231 25.174 22.24 1 94.65 234 ALA B C 1
ATOM 4150 O O . ALA B 1 234 ? 15.195 25.582 22.892 1 94.65 234 ALA B O 1
ATOM 4151 N N . ILE B 1 235 ? 13.175 24.696 22.751 1 94.85 235 ILE B N 1
ATOM 4152 C CA . ILE B 1 235 ? 13.142 24.384 24.176 1 94.85 235 ILE B CA 1
ATOM 4153 C C . ILE B 1 235 ? 13.587 22.941 24.399 1 94.85 235 ILE B C 1
ATOM 4155 O O . ILE B 1 235 ? 12.943 22.005 23.92 1 94.85 235 ILE B O 1
ATOM 4159 N N . ALA B 1 236 ? 14.551 22.744 25.093 1 91.59 236 ALA B N 1
ATOM 4160 C CA . ALA B 1 236 ? 15.185 21.439 25.259 1 91.59 236 ALA B CA 1
ATOM 4161 C C . ALA B 1 236 ? 14.315 20.509 26.099 1 91.59 236 ALA B C 1
ATOM 4163 O O . ALA B 1 236 ? 13.812 20.903 27.154 1 91.59 236 ALA B O 1
ATOM 4164 N N . VAL B 1 237 ? 14.137 19.345 25.58 1 92.47 237 VAL B N 1
ATOM 4165 C CA . VAL B 1 237 ? 13.479 18.268 26.313 1 92.47 237 VAL B CA 1
ATOM 4166 C C . VAL B 1 237 ? 14.173 16.941 26.015 1 92.47 237 VAL B C 1
ATOM 4168 O O . VAL B 1 237 ? 14.978 16.849 25.085 1 92.47 237 VAL B O 1
ATOM 4171 N N . GLU B 1 238 ? 13.934 15.949 26.837 1 93.7 238 GLU B N 1
ATOM 4172 C CA . GLU B 1 238 ? 14.364 14.597 26.492 1 93.7 238 GLU B CA 1
ATOM 4173 C C . GLU B 1 238 ? 13.568 14.05 25.31 1 93.7 238 GLU B C 1
ATOM 4175 O O . GLU B 1 238 ? 12.371 13.782 25.432 1 93.7 238 GLU B O 1
ATOM 4180 N N . VAL B 1 239 ? 14.235 13.831 24.258 1 92.47 239 VAL B N 1
ATOM 4181 C CA . VAL B 1 239 ? 13.569 13.499 23.003 1 92.47 239 VAL B CA 1
ATOM 4182 C C . VAL B 1 239 ? 13.261 12.004 22.961 1 92.47 239 VAL B C 1
ATOM 4184 O O . VAL B 1 239 ? 14.164 11.174 23.092 1 92.47 239 VAL B O 1
ATOM 4187 N N . ALA B 1 240 ? 12.053 11.689 22.77 1 91.74 240 ALA B N 1
ATOM 4188 C CA . ALA B 1 240 ? 11.604 10.316 22.554 1 91.74 240 ALA B CA 1
ATOM 4189 C C . ALA B 1 240 ? 11.407 10.031 21.068 1 91.74 240 ALA B C 1
ATOM 4191 O O . ALA B 1 240 ? 11.758 8.951 20.585 1 91.74 240 ALA B O 1
ATOM 4192 N N . ASP B 1 241 ? 10.834 10.965 20.394 1 90.4 241 ASP B N 1
ATOM 4193 C CA . ASP B 1 241 ? 10.466 10.833 18.988 1 90.4 241 ASP B CA 1
ATOM 4194 C C . ASP B 1 241 ? 10.206 12.199 18.358 1 90.4 241 ASP B C 1
ATOM 4196 O O . ASP B 1 241 ? 9.512 13.036 18.94 1 90.4 241 ASP B O 1
ATOM 4200 N N . THR B 1 242 ? 10.684 12.399 17.191 1 86.75 242 THR B N 1
ATOM 4201 C CA . THR B 1 242 ? 10.531 13.725 16.603 1 86.75 242 THR B CA 1
ATOM 4202 C C . THR B 1 242 ? 9.362 13.75 15.622 1 86.75 242 THR B C 1
ATOM 4204 O O . THR B 1 242 ? 9.048 14.796 15.05 1 86.75 242 THR B O 1
ATOM 4207 N N . VAL B 1 243 ? 8.735 12.612 15.407 1 87.65 243 VAL B N 1
ATOM 4208 C CA . VAL B 1 243 ? 7.599 12.516 14.496 1 87.65 243 VAL B CA 1
ATOM 4209 C C . VAL B 1 243 ? 6.477 13.435 14.971 1 87.65 243 VAL B C 1
ATOM 4211 O O . VAL B 1 243 ? 6.067 13.376 16.133 1 87.65 243 VAL B O 1
ATOM 4214 N N . GLY B 1 244 ? 6.053 14.336 14.086 1 91.74 244 GLY B N 1
ATOM 4215 C CA . GLY B 1 244 ? 4.906 15.177 14.387 1 91.74 244 GLY B CA 1
ATOM 4216 C C . GLY B 1 244 ? 5.286 16.494 15.037 1 91.74 244 GLY B C 1
ATOM 4217 O O . GLY B 1 244 ? 4.423 17.334 15.302 1 91.74 244 GLY B O 1
ATOM 4218 N N . ALA B 1 245 ? 6.571 16.719 15.295 1 94.85 245 ALA B N 1
ATOM 4219 C CA . ALA B 1 245 ? 7.017 17.949 15.944 1 94.85 245 ALA B CA 1
ATOM 4220 C C . ALA B 1 245 ? 6.64 19.174 15.115 1 94.85 245 ALA B C 1
ATOM 4222 O O . ALA B 1 245 ? 6.228 20.199 15.663 1 94.85 245 ALA B O 1
ATOM 4223 N N . GLY B 1 246 ? 6.828 19.054 13.815 1 96.65 246 GLY B N 1
ATOM 4224 C CA . GLY B 1 246 ? 6.441 20.142 12.932 1 96.65 246 GLY B CA 1
ATOM 4225 C C . GLY B 1 246 ? 4.953 20.436 12.964 1 96.65 246 GLY B C 1
ATOM 4226 O O . GLY B 1 246 ? 4.544 21.599 12.971 1 96.65 246 GLY B O 1
ATOM 4227 N N . ASP B 1 247 ? 4.155 19.412 13.015 1 98.1 247 ASP B N 1
ATOM 4228 C CA . ASP B 1 247 ? 2.706 19.567 13.086 1 98.1 247 ASP B CA 1
ATOM 4229 C C . ASP B 1 247 ? 2.288 20.236 14.394 1 98.1 247 ASP B C 1
ATOM 4231 O O . ASP B 1 247 ? 1.398 21.088 14.405 1 98.1 247 ASP B O 1
ATOM 4235 N N . ALA B 1 248 ? 2.958 19.815 15.461 1 98.09 248 ALA B N 1
ATOM 4236 C CA . ALA B 1 248 ? 2.66 20.392 16.769 1 98.09 248 ALA B CA 1
ATOM 4237 C C . ALA B 1 248 ? 3.044 21.868 16.818 1 98.09 248 ALA B C 1
ATOM 4239 O O . ALA B 1 248 ? 2.34 22.679 17.424 1 98.09 248 ALA B O 1
ATOM 4240 N N . SER B 1 249 ? 4.156 22.184 16.249 1 98.12 249 SER B N 1
ATOM 4241 C CA . SER B 1 249 ? 4.575 23.58 16.181 1 98.12 249 SER B CA 1
ATOM 4242 C C . SER B 1 249 ? 3.568 24.423 15.405 1 98.12 249 SER B C 1
ATOM 4244 O O . SER B 1 249 ? 3.237 25.537 15.815 1 98.12 249 SER B O 1
ATOM 4246 N N . MET B 1 250 ? 3.097 23.924 14.297 1 98.57 250 MET B N 1
ATOM 4247 C CA . MET B 1 250 ? 2.098 24.622 13.493 1 98.57 250 MET B CA 1
ATOM 4248 C C . MET B 1 250 ? 0.808 24.822 14.282 1 98.57 250 MET B C 1
ATOM 4250 O O . MET B 1 250 ? 0.25 25.92 14.298 1 98.57 250 MET B O 1
ATOM 4254 N N . ALA B 1 251 ? 0.379 23.755 14.919 1 98.82 251 ALA B N 1
ATOM 4255 C CA . ALA B 1 251 ? -0.822 23.839 15.746 1 98.82 251 ALA B CA 1
ATOM 4256 C C . ALA B 1 251 ? -0.657 24.881 16.849 1 98.82 251 ALA B C 1
ATOM 4258 O O . ALA B 1 251 ? -1.577 25.655 17.123 1 98.82 251 ALA B O 1
ATOM 4259 N N . GLY B 1 252 ? 0.513 24.848 17.502 1 98.71 252 GLY B N 1
ATOM 4260 C CA . GLY B 1 252 ? 0.782 25.811 18.557 1 98.71 252 GLY B CA 1
ATOM 4261 C C . GLY B 1 252 ? 0.733 27.25 18.079 1 98.71 252 GLY B C 1
ATOM 4262 O O . GLY B 1 252 ? 0.17 28.115 18.753 1 98.71 252 GLY B O 1
ATOM 4263 N N . TRP B 1 253 ? 1.335 27.487 16.952 1 98.47 253 TRP B N 1
ATOM 4264 C CA . TRP B 1 253 ? 1.324 28.837 16.397 1 98.47 253 TRP B CA 1
ATOM 4265 C C . TRP B 1 253 ? -0.101 29.292 16.102 1 98.47 253 TRP B C 1
ATOM 4267 O O . TRP B 1 253 ? -0.499 30.395 16.485 1 98.47 253 TRP B O 1
ATOM 4277 N N . LEU B 1 254 ? -0.88 28.468 15.45 1 98.62 254 LEU B N 1
ATOM 4278 C CA . LEU B 1 254 ? -2.249 28.816 15.087 1 98.62 254 LEU B CA 1
ATOM 4279 C C . LEU B 1 254 ? -3.114 28.991 16.331 1 98.62 254 LEU B C 1
ATOM 4281 O O . LEU B 1 254 ? -3.865 29.963 16.438 1 98.62 254 LEU B O 1
ATOM 4285 N N . ALA B 1 255 ? -2.957 28.084 17.25 1 98.55 255 ALA B N 1
ATOM 4286 C CA . ALA B 1 255 ? -3.78 28.101 18.457 1 98.55 255 ALA B CA 1
ATOM 4287 C C . ALA B 1 255 ? -3.499 29.345 19.295 1 98.55 255 ALA B C 1
ATOM 4289 O O . ALA B 1 255 ? -4.418 29.939 19.864 1 98.55 255 ALA B O 1
ATOM 4290 N N . SER B 1 256 ? -2.245 29.707 19.432 1 97.53 256 SER B N 1
ATOM 4291 C CA . SER B 1 256 ? -1.876 30.842 20.273 1 97.53 256 SER B CA 1
ATOM 4292 C C . SER B 1 256 ? -2.644 32.098 19.875 1 97.53 256 SER B C 1
ATOM 4294 O O . SER B 1 256 ? -3.108 32.847 20.736 1 97.53 256 SER B O 1
ATOM 4296 N N . GLY B 1 257 ? -2.836 32.262 18.557 1 94.9 257 GLY B N 1
ATOM 4297 C CA . GLY B 1 257 ? -3.583 33.411 18.07 1 94.9 257 GLY B CA 1
ATOM 4298 C C . GLY B 1 257 ? -5.048 33.381 18.463 1 94.9 257 GLY B C 1
ATOM 4299 O O . GLY B 1 257 ? -5.674 34.43 18.624 1 94.9 257 GLY B O 1
ATOM 4300 N N . LEU B 1 258 ? -5.579 32.25 18.659 1 96.51 258 LEU B N 1
ATOM 4301 C CA . LEU B 1 258 ? -6.997 32.083 18.959 1 96.51 258 LEU B CA 1
ATOM 4302 C C . LEU B 1 258 ? -7.229 31.996 20.463 1 96.51 258 LEU B C 1
ATOM 4304 O O . LEU B 1 258 ? -8.361 32.134 20.931 1 96.51 258 LEU B O 1
ATOM 4308 N N . LEU B 1 259 ? -6.146 31.811 21.213 1 95.96 259 LEU B N 1
ATOM 4309 C CA . LEU B 1 259 ? -6.239 31.669 22.662 1 95.96 259 LEU B CA 1
ATOM 4310 C C . LEU B 1 259 ? -5.961 32.998 23.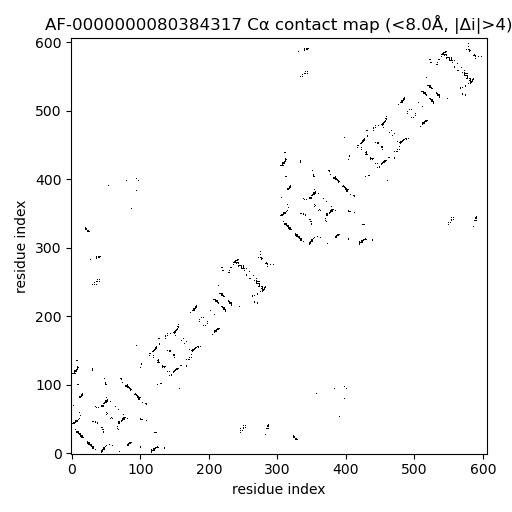357 1 95.96 259 LEU B C 1
ATOM 4312 O O . LEU B 1 259 ? -5.885 33.056 24.586 1 95.96 259 LEU B O 1
ATOM 4316 N N . GLY B 1 260 ? -5.666 34.011 22.646 1 94.71 260 GLY B N 1
ATOM 4317 C CA . GLY B 1 260 ? -5.53 35.348 23.202 1 94.71 260 GLY B CA 1
ATOM 4318 C C . GLY B 1 260 ? -4.093 35.722 23.513 1 94.71 260 GLY B C 1
ATOM 4319 O O . GLY B 1 260 ? -3.84 36.696 24.225 1 94.71 260 GLY B O 1
ATOM 4320 N N . ILE B 1 261 ? -3.193 34.926 23.026 1 94.85 261 ILE B N 1
ATOM 4321 C CA . ILE B 1 261 ? -1.791 35.31 23.139 1 94.85 261 ILE B CA 1
ATOM 4322 C C . ILE B 1 261 ? -1.438 36.305 22.035 1 94.85 261 ILE B C 1
ATOM 4324 O O . ILE B 1 261 ? -1.401 35.946 20.856 1 94.85 261 ILE B O 1
ATOM 4328 N N . ASP B 1 262 ? -1.082 37.487 22.309 1 91.39 262 ASP B N 1
ATOM 4329 C CA . ASP B 1 262 ? -0.99 38.55 21.313 1 91.39 262 ASP B CA 1
ATOM 4330 C C . ASP B 1 262 ? 0.464 38.828 20.939 1 91.39 262 ASP B C 1
ATOM 4332 O O . ASP B 1 262 ? 0.778 39.046 19.767 1 91.39 262 ASP B O 1
ATOM 4336 N N . GLU B 1 263 ? 1.378 38.812 21.949 1 94.05 263 GLU B N 1
ATOM 4337 C CA . GLU B 1 263 ? 2.776 39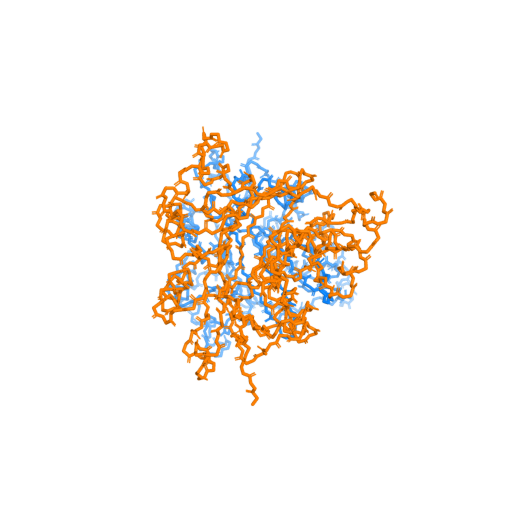.158 21.709 1 94.05 263 GLU B CA 1
ATOM 4338 C C . GLU B 1 263 ? 3.466 38.102 20.85 1 94.05 263 GLU B C 1
ATOM 4340 O O . GLU B 1 263 ? 3.48 36.92 21.2 1 94.05 263 GLU B O 1
ATOM 4345 N N . PRO B 1 264 ? 4.065 38.516 19.777 1 94.81 264 PRO B N 1
ATOM 4346 C CA . PRO B 1 264 ? 4.666 37.565 18.84 1 94.81 264 PRO B CA 1
ATOM 4347 C C . PRO B 1 264 ? 5.69 36.647 19.506 1 94.81 264 PRO B C 1
ATOM 4349 O O . PRO B 1 264 ? 5.734 35.45 19.212 1 94.81 264 PRO B O 1
ATOM 4352 N N . GLN B 1 265 ? 6.455 37.209 20.414 1 96.31 265 GLN B N 1
ATOM 4353 C CA . GLN B 1 265 ? 7.46 36.395 21.091 1 96.31 265 GLN B CA 1
ATOM 4354 C C . GLN B 1 265 ? 6.807 35.317 21.95 1 96.31 265 GLN B C 1
ATOM 4356 O O . GLN B 1 265 ? 7.287 34.183 22.003 1 96.31 265 GLN B O 1
ATOM 4361 N N . ALA B 1 266 ? 5.766 35.719 22.617 1 96.61 266 ALA B N 1
ATOM 4362 C CA . ALA B 1 266 ? 5.053 34.762 23.458 1 96.61 266 ALA B CA 1
ATOM 4363 C C . ALA B 1 266 ? 4.39 33.677 22.614 1 96.61 266 ALA B C 1
ATOM 4365 O O . ALA B 1 266 ? 4.342 32.512 23.015 1 96.61 266 ALA B O 1
ATOM 4366 N N . ARG B 1 267 ? 3.877 34.063 21.5 1 97.36 267 ARG B N 1
ATOM 4367 C CA . ARG B 1 267 ? 3.252 33.105 20.593 1 97.36 267 ARG B CA 1
ATOM 4368 C C . ARG B 1 267 ? 4.277 32.113 20.053 1 97.36 267 ARG B C 1
ATOM 4370 O O . ARG B 1 267 ? 4 30.915 19.959 1 97.36 267 ARG B O 1
ATOM 4377 N N . LEU B 1 268 ? 5.44 32.623 19.724 1 97.62 268 LEU B N 1
ATOM 4378 C CA . LEU B 1 268 ? 6.506 31.772 19.208 1 97.62 268 LEU B CA 1
ATOM 4379 C C . LEU B 1 268 ? 6.993 30.801 20.278 1 97.62 268 LEU B C 1
ATOM 4381 O O . LEU B 1 268 ? 7.285 29.64 19.983 1 97.62 268 LEU B O 1
ATOM 4385 N N . ALA B 1 269 ? 7.081 31.304 21.466 1 97.64 269 ALA B N 1
ATOM 4386 C CA . ALA B 1 269 ? 7.46 30.433 22.575 1 97.64 269 ALA B CA 1
ATOM 4387 C C . ALA B 1 269 ? 6.432 29.323 22.777 1 97.64 269 ALA B C 1
ATOM 4389 O O . ALA B 1 269 ? 6.793 28.178 23.061 1 97.64 269 ALA B O 1
ATOM 4390 N N . PHE B 1 270 ? 5.181 29.684 22.695 1 98.17 270 PHE B N 1
ATOM 4391 C CA . PHE B 1 270 ? 4.101 28.71 22.809 1 98.17 270 PHE B CA 1
ATOM 4392 C C . PHE B 1 270 ? 4.218 27.644 21.725 1 98.17 270 PHE B C 1
ATOM 4394 O O . PHE B 1 270 ? 4.077 26.451 22.003 1 98.17 270 PHE B O 1
ATOM 4401 N N . SER B 1 271 ? 4.478 28.047 20.479 1 98.33 271 SER B N 1
ATOM 4402 C CA . SER B 1 271 ? 4.68 27.141 19.353 1 98.33 271 SER B CA 1
ATOM 4403 C C . SER B 1 271 ? 5.858 26.205 19.6 1 98.33 271 SER B C 1
ATOM 4405 O O . SER B 1 271 ? 5.752 24.995 19.389 1 98.33 271 SER B O 1
ATOM 4407 N N . ALA B 1 272 ? 6.962 26.733 20.067 1 97.97 272 ALA B N 1
ATOM 4408 C CA . ALA B 1 272 ? 8.153 25.944 20.368 1 97.97 272 ALA B CA 1
ATOM 4409 C C . ALA B 1 272 ? 7.873 24.928 21.472 1 97.97 272 ALA B C 1
ATOM 4411 O O . ALA B 1 272 ? 8.358 23.796 21.42 1 97.97 272 ALA B O 1
ATOM 4412 N N . ALA B 1 273 ? 7.124 25.352 22.445 1 98.15 273 ALA B N 1
ATOM 4413 C CA . ALA B 1 273 ? 6.775 24.461 23.548 1 98.15 273 ALA B CA 1
ATOM 4414 C C . ALA B 1 273 ? 5.915 23.297 23.062 1 98.15 273 ALA B C 1
ATOM 4416 O O . ALA B 1 273 ? 6.082 22.162 23.515 1 98.15 273 ALA B O 1
ATOM 4417 N N . CYS B 1 274 ? 4.995 23.576 22.205 1 98.36 274 CYS B N 1
ATOM 4418 C CA . CYS B 1 274 ? 4.172 22.517 21.631 1 98.36 274 CYS B CA 1
ATOM 4419 C C . CYS B 1 274 ? 5.035 21.476 20.929 1 98.36 274 CYS B C 1
ATOM 4421 O O . CYS B 1 274 ? 4.842 20.273 21.119 1 98.36 274 CYS B O 1
ATOM 4423 N N . ALA B 1 275 ? 5.987 21.924 20.144 1 97.94 275 ALA B N 1
ATOM 4424 C CA . ALA B 1 275 ? 6.897 21.014 19.454 1 97.94 275 ALA B CA 1
ATOM 4425 C C . ALA B 1 275 ? 7.695 20.176 20.448 1 97.94 275 ALA B C 1
ATOM 4427 O O . ALA B 1 275 ? 7.861 18.969 20.26 1 97.94 275 ALA B O 1
ATOM 4428 N N . SER B 1 276 ? 8.125 20.803 21.486 1 97.59 276 SER B N 1
ATOM 4429 C CA . SER B 1 276 ? 8.959 20.131 22.477 1 97.59 276 SER B CA 1
ATOM 4430 C C . SER B 1 276 ? 8.169 19.072 23.239 1 97.59 276 SER B C 1
ATOM 4432 O O . SER B 1 276 ? 8.676 17.979 23.499 1 97.59 276 SER B O 1
ATOM 4434 N N . VAL B 1 277 ? 6.982 19.411 23.602 1 97.7 277 VAL B N 1
ATOM 4435 C CA . VAL B 1 277 ? 6.13 18.44 24.281 1 97.7 277 VAL B CA 1
ATOM 4436 C C . VAL B 1 277 ? 5.892 17.236 23.372 1 97.7 277 VAL B C 1
ATOM 4438 O O . VAL B 1 277 ? 5.922 16.091 23.829 1 97.7 277 VAL B O 1
ATOM 4441 N N . SER B 1 278 ? 5.603 17.516 22.085 1 97.02 278 SER B N 1
ATOM 4442 C CA . SER B 1 278 ? 5.409 16.436 21.123 1 97.02 278 SER B CA 1
ATOM 4443 C C . SER B 1 278 ? 6.637 15.534 21.049 1 97.02 278 SER B C 1
ATOM 4445 O O . SER B 1 278 ? 6.514 14.308 21.055 1 97.02 278 SER B O 1
ATOM 4447 N N . CYS B 1 279 ? 7.828 16.066 21.016 1 96.16 279 CYS B N 1
ATOM 4448 C CA . CYS B 1 279 ? 9.079 15.329 20.881 1 96.16 279 CYS B CA 1
ATOM 4449 C C . CYS B 1 279 ? 9.336 14.46 22.106 1 96.16 279 CYS B C 1
ATOM 4451 O O . CYS B 1 279 ? 10.043 13.454 22.021 1 96.16 279 CYS B O 1
ATOM 4453 N N . ALA B 1 280 ? 8.821 14.839 23.225 1 95.73 280 ALA B N 1
ATOM 4454 C CA . ALA B 1 280 ? 9.045 14.118 24.475 1 95.73 280 ALA B CA 1
ATOM 4455 C C . ALA B 1 280 ? 8.177 12.865 24.548 1 95.73 280 ALA B C 1
ATOM 4457 O O . ALA B 1 280 ? 8.305 12.067 25.48 1 95.73 280 ALA B O 1
ATOM 4458 N N . ASN B 1 281 ? 7.318 12.689 23.653 1 94.35 281 ASN B N 1
ATOM 4459 C CA . ASN B 1 281 ? 6.396 11.559 23.595 1 94.35 281 ASN B CA 1
ATOM 4460 C C . ASN B 1 281 ? 6.544 10.781 22.291 1 94.35 281 ASN B C 1
ATOM 4462 O O . ASN B 1 281 ? 6.948 11.342 21.271 1 94.35 281 ASN B O 1
ATOM 4466 N N . ALA B 1 282 ? 6.2 9.558 22.306 1 90.01 282 ALA B N 1
ATOM 4467 C CA . ALA B 1 282 ? 6.338 8.714 21.121 1 90.01 282 ALA B CA 1
ATOM 4468 C C . ALA B 1 282 ? 5.222 8.99 20.118 1 90.01 282 ALA B C 1
ATOM 4470 O O . ALA B 1 282 ? 4.061 9.158 20.501 1 90.01 282 ALA B O 1
ATOM 4471 N N . GLY B 1 283 ? 5.594 8.983 18.849 1 88.56 283 GLY B N 1
ATOM 4472 C CA . GLY B 1 283 ? 4.619 9.151 17.783 1 88.56 283 GLY B CA 1
ATOM 4473 C C . GLY B 1 283 ? 4.186 10.592 17.592 1 88.56 283 GLY B C 1
ATOM 4474 O O . GLY B 1 283 ? 4.772 11.505 18.177 1 88.56 283 GLY B O 1
ATOM 4475 N N . ALA B 1 284 ? 3.225 10.825 16.727 1 90.33 284 ALA B N 1
ATOM 4476 C CA . ALA B 1 284 ? 2.654 12.153 16.518 1 90.33 284 ALA B CA 1
ATOM 4477 C C . ALA B 1 284 ? 1.747 12.549 17.679 1 90.33 284 ALA B C 1
ATOM 4479 O O . ALA B 1 284 ? 0.53 12.661 17.513 1 90.33 284 ALA B O 1
ATOM 4480 N N . TYR B 1 285 ? 2.426 12.893 18.795 1 94.75 285 TYR B N 1
ATOM 4481 C CA . TYR B 1 285 ? 1.727 13.203 20.037 1 94.75 285 TYR B CA 1
ATOM 4482 C C . TYR B 1 285 ? 1.102 14.592 19.979 1 94.75 285 TYR B C 1
ATOM 4484 O O . TYR B 1 285 ? 1.755 15.557 19.577 1 94.75 285 TYR B O 1
ATOM 4492 N N . ALA B 1 286 ? -0.167 14.679 20.325 1 96.91 286 ALA B N 1
ATOM 4493 C CA . ALA B 1 286 ? -0.874 15.955 20.407 1 96.91 286 ALA B CA 1
ATOM 4494 C C . ALA B 1 286 ? -0.775 16.547 21.81 1 96.91 286 ALA B C 1
ATOM 4496 O O . ALA B 1 286 ? -1.377 16.029 22.754 1 96.91 286 ALA B O 1
ATOM 4497 N N . PRO B 1 287 ? -0.09 17.645 21.958 1 97.57 287 PRO B N 1
ATOM 4498 C CA . PRO B 1 287 ? 0.082 18.231 23.29 1 97.57 287 PRO B CA 1
ATOM 4499 C C . PRO B 1 287 ? -1.209 18.831 23.841 1 97.57 287 PRO B C 1
ATOM 4501 O O . PRO B 1 287 ? -2.016 19.373 23.082 1 97.57 287 PRO B O 1
ATOM 4504 N N . SER B 1 288 ? -1.323 18.797 25.132 1 97.61 288 SER B N 1
ATOM 4505 C CA . SER B 1 288 ? -2.401 19.53 25.788 1 97.61 288 SER B CA 1
ATOM 4506 C C . SER B 1 288 ? -1.948 20.926 26.201 1 97.61 288 SER B C 1
ATOM 4508 O O . SER B 1 288 ? -0.751 21.178 26.351 1 97.61 288 SER B O 1
ATOM 4510 N N . ARG B 1 289 ? -2.902 21.747 26.397 1 97.18 289 ARG B N 1
ATOM 4511 C CA . ARG B 1 289 ? -2.595 23.106 26.832 1 97.18 289 ARG B CA 1
ATOM 4512 C C . ARG B 1 289 ? -1.869 23.101 28.173 1 97.18 289 ARG B C 1
ATOM 4514 O O . ARG B 1 289 ? -0.917 23.857 28.372 1 97.18 289 ARG B O 1
ATOM 4521 N N . GLN B 1 290 ? -2.256 22.206 29.025 1 97.51 290 GLN B N 1
ATOM 4522 C CA . GLN B 1 290 ? -1.649 22.105 30.349 1 97.51 290 GLN B CA 1
ATOM 4523 C C . GLN B 1 290 ? -0.175 21.723 30.25 1 97.51 290 GLN B C 1
ATOM 4525 O O . GLN B 1 290 ? 0.672 22.316 30.922 1 97.51 290 GLN B O 1
ATOM 4530 N N . GLU B 1 291 ? 0.141 20.764 29.453 1 97.91 291 GLU B N 1
ATOM 4531 C CA . GLU B 1 291 ? 1.52 20.323 29.264 1 97.91 291 GLU B CA 1
ATOM 4532 C C . GLU B 1 291 ? 2.393 21.455 28.729 1 97.91 291 GLU B C 1
ATOM 4534 O O . GLU B 1 291 ? 3.53 21.631 29.17 1 97.91 291 GLU B O 1
ATOM 4539 N N . VAL B 1 292 ? 1.828 22.207 27.816 1 98.14 292 VAL B N 1
ATOM 4540 C CA . VAL B 1 292 ? 2.561 23.289 27.167 1 98.14 292 VAL B CA 1
ATOM 4541 C C . VAL B 1 292 ? 2.818 24.412 28.168 1 98.14 292 VAL B C 1
ATOM 4543 O O . VAL B 1 292 ? 3.937 24.921 28.266 1 98.14 292 VAL B O 1
ATOM 4546 N N . GLU B 1 293 ? 1.825 24.765 28.925 1 97.07 293 GLU B N 1
ATOM 4547 C CA . GLU B 1 293 ? 1.958 25.828 29.916 1 97.07 293 GLU B CA 1
ATOM 4548 C C . GLU B 1 293 ? 2.938 25.435 31.018 1 97.07 293 GLU B C 1
ATOM 4550 O O . GLU B 1 293 ? 3.704 26.272 31.502 1 97.07 293 GLU B O 1
ATOM 4555 N N . GLN B 1 294 ? 2.923 24.189 31.352 1 97.13 294 GLN B N 1
ATOM 4556 C CA . GLN B 1 294 ? 3.857 23.699 32.36 1 97.13 294 GLN B CA 1
ATOM 4557 C C . GLN B 1 294 ? 5.297 23.782 31.863 1 97.13 294 GLN B C 1
ATOM 4559 O O . GLN B 1 294 ? 6.197 24.172 32.61 1 97.13 294 GLN B O 1
ATOM 4564 N N . LEU B 1 295 ? 5.488 23.419 30.673 1 96.95 295 LEU B N 1
ATOM 4565 C CA . LEU B 1 295 ? 6.829 23.481 30.103 1 96.95 295 LEU B CA 1
ATOM 4566 C C . LEU B 1 295 ? 7.32 24.922 30.025 1 96.95 295 LEU B C 1
ATOM 4568 O O . LEU B 1 295 ? 8.485 25.203 30.316 1 96.95 295 LEU B O 1
ATOM 4572 N N . LEU B 1 296 ? 6.461 25.851 29.611 1 96.33 296 LEU B N 1
ATOM 4573 C CA . LEU B 1 296 ? 6.817 27.262 29.502 1 96.33 296 LEU B CA 1
ATOM 4574 C C . LEU B 1 296 ? 7.169 27.841 30.868 1 96.33 296 LEU B C 1
ATOM 4576 O O . LEU B 1 296 ? 8.106 28.634 30.988 1 96.33 296 LEU B O 1
ATOM 4580 N N . ALA B 1 297 ? 6.424 27.411 31.854 1 94.74 297 ALA B N 1
ATOM 4581 C CA . ALA B 1 297 ? 6.69 27.876 33.213 1 94.74 297 ALA B CA 1
ATOM 4582 C C . ALA B 1 297 ? 8.053 27.394 33.7 1 94.74 297 ALA B C 1
ATOM 4584 O O . ALA B 1 297 ? 8.796 28.148 34.333 1 94.74 297 ALA B O 1
ATOM 4585 N N . ARG B 1 298 ? 8.388 26.214 33.384 1 91.81 298 ARG B N 1
ATOM 4586 C CA . ARG B 1 298 ? 9.665 25.636 33.788 1 91.81 298 ARG B CA 1
ATOM 4587 C C . ARG B 1 298 ? 10.823 26.293 33.045 1 91.81 298 ARG B C 1
ATOM 4589 O O . ARG B 1 298 ? 11.902 26.484 33.611 1 91.81 298 ARG B O 1
ATOM 4596 N N . SER B 1 299 ? 10.623 26.574 31.854 1 85.97 299 SER B N 1
ATOM 4597 C CA . SER B 1 299 ? 11.675 27.151 31.023 1 85.97 299 SER B CA 1
ATOM 4598 C C . SER B 1 299 ? 12.008 28.573 31.461 1 85.97 299 SER B C 1
ATOM 4600 O O . SER B 1 299 ? 13.143 29.027 31.305 1 85.97 299 SER B O 1
ATOM 4602 N N . ARG B 1 300 ? 11.035 29.327 31.926 1 83.04 300 ARG B N 1
ATOM 4603 C CA . ARG B 1 300 ? 11.242 30.686 32.414 1 83.04 300 ARG B CA 1
ATOM 4604 C C . ARG B 1 300 ? 12.029 30.686 33.72 1 83.04 300 ARG B C 1
ATOM 4606 O O . ARG B 1 300 ? 12.765 31.631 34.008 1 83.04 300 ARG B O 1
ATOM 4613 N N . GLU B 1 301 ? 11.855 29.603 34.387 1 76.03 301 GLU B N 1
ATOM 4614 C CA . GLU B 1 301 ? 12.568 29.502 35.657 1 76.03 301 GLU B CA 1
ATOM 4615 C C . GLU B 1 301 ? 14.042 29.176 35.438 1 76.03 301 GLU B C 1
ATOM 4617 O O . GLU B 1 301 ? 14.894 29.558 36.243 1 76.03 301 GLU B O 1
ATOM 4622 N N . LEU B 1 302 ? 14.237 28.448 34.386 1 68.38 302 LEU B N 1
ATOM 4623 C CA . LEU B 1 302 ? 15.607 28.024 34.114 1 68.38 302 LEU B CA 1
ATOM 4624 C C . LEU B 1 302 ? 16.385 29.125 33.401 1 68.38 302 LEU B C 1
ATOM 4626 O O . LEU B 1 302 ? 17.618 29.117 33.396 1 68.38 302 LEU B O 1
ATOM 4630 N N . ARG B 1 303 ? 15.801 30.174 32.933 1 59.58 303 ARG B N 1
ATOM 4631 C CA . ARG B 1 303 ? 16.509 31.3 32.333 1 59.58 303 ARG B CA 1
ATOM 4632 C C . ARG B 1 303 ? 16.784 32.387 33.367 1 59.58 303 ARG B C 1
ATOM 4634 O O . ARG B 1 303 ? 16.017 32.556 34.317 1 59.58 303 ARG B O 1
#

pLDDT: mean 95.96, std 4.65, range [59.58, 98.96]

Solvent-accessible surface area (backbone atoms only — not comparable to full-atom values): 30195 Å² total; per-residue (Å²): 133,86,67,40,37,30,38,22,33,31,34,48,32,32,37,39,35,44,79,47,96,48,37,31,38,48,40,78,40,38,60,30,41,43,20,25,38,17,25,18,39,50,69,41,56,19,19,39,41,29,14,31,12,74,48,65,68,23,47,52,52,49,51,52,40,53,74,31,55,38,44,63,78,38,46,40,72,37,98,42,49,50,33,31,38,43,26,71,32,75,83,69,72,41,70,51,77,38,62,47,12,41,54,67,50,57,80,87,68,42,58,87,62,48,73,77,44,31,50,36,39,36,43,28,33,67,33,54,59,45,76,65,33,12,63,52,50,53,51,48,49,51,51,42,46,74,70,70,36,45,29,36,36,32,60,64,71,55,91,83,59,48,68,63,37,58,69,48,48,46,53,55,48,50,59,64,26,47,31,36,43,44,39,59,68,36,47,49,68,71,36,65,93,51,51,72,68,55,45,52,50,52,51,37,70,66,32,52,79,26,35,36,42,39,36,50,70,83,73,12,37,36,40,37,44,75,92,44,76,49,79,38,68,50,54,90,61,71,74,64,25,67,47,44,19,68,30,24,24,51,19,24,44,58,40,27,62,75,70,71,45,77,52,65,68,61,24,45,48,47,9,36,31,22,18,31,53,7,14,49,29,72,48,66,36,60,39,40,44,66,61,32,52,52,49,53,54,51,53,60,65,73,98,132,85,66,39,37,29,39,22,34,30,34,49,31,32,37,38,36,43,79,46,93,48,38,30,38,49,41,78,40,37,62,30,41,41,21,26,36,16,26,18,39,50,69,41,56,19,19,38,42,28,13,31,13,72,48,67,69,24,48,50,52,48,51,53,38,54,74,32,56,37,44,64,78,38,46,42,73,38,96,43,51,52,33,31,37,44,25,70,31,76,82,69,73,42,70,50,76,39,61,48,13,41,55,65,51,57,80,87,68,41,56,87,62,47,73,77,44,29,51,36,39,36,43,29,33,67,34,53,60,43,74,66,32,12,62,51,50,54,51,49,50,52,52,42,46,74,70,70,36,46,28,37,36,31,61,65,71,55,92,82,58,49,68,62,36,58,69,49,48,47,54,55,48,51,58,64,25,45,32,37,43,43,39,60,67,36,47,49,66,70,37,64,92,52,52,72,70,56,44,52,50,53,51,36,69,66,31,53,80,27,33,36,41,38,36,51,70,84,71,12,38,36,40,36,43,75,92,44,77,50,76,38,69,51,54,89,63,71,74,64,26,66,50,43,19,69,29,24,24,52,20,25,45,58,40,27,62,76,70,70,45,76,53,66,68,60,24,46,48,47,9,35,33,22,18,30,53,8,16,48,30,71,47,66,35,59,39,39,45,66,60,33,52,51,50,52,57,52,53,58,65,73,98